Protein AF-A0A2N4S8B7-F1 (afdb_monomer_lite)

pLDDT: mean 83.28, std 16.75, range [30.03, 98.5]

Structure (mmCIF, N/CA/C/O backbone):
data_AF-A0A2N4S8B7-F1
#
_entry.id   AF-A0A2N4S8B7-F1
#
loop_
_atom_site.group_PDB
_atom_site.id
_atom_site.type_symbol
_atom_site.label_atom_id
_atom_site.label_alt_id
_atom_site.label_comp_id
_atom_site.label_asym_id
_atom_site.label_entity_id
_atom_site.label_seq_id
_atom_site.pdbx_PDB_ins_code
_atom_site.Cartn_x
_atom_site.Cartn_y
_atom_site.Cartn_z
_atom_site.occupancy
_atom_site.B_iso_or_equiv
_atom_site.auth_seq_id
_atom_site.auth_comp_id
_atom_site.auth_asym_id
_atom_site.auth_atom_id
_atom_site.pdbx_PDB_model_num
ATOM 1 N N . MET A 1 1 ? -37.265 -32.291 30.112 1.00 38.81 1 MET A N 1
ATOM 2 C CA . MET A 1 1 ? -36.818 -32.164 28.708 1.00 38.81 1 MET A CA 1
ATOM 3 C C . MET A 1 1 ? -36.773 -30.683 28.357 1.00 38.81 1 MET A C 1
ATOM 5 O O . MET A 1 1 ? -37.812 -30.103 28.082 1.00 38.81 1 MET A O 1
ATOM 9 N N . ALA A 1 2 ? -35.606 -30.046 28.469 1.00 36.34 2 ALA A N 1
ATOM 10 C CA . ALA A 1 2 ? -35.430 -28.653 28.064 1.00 36.34 2 ALA A CA 1
ATOM 11 C C . ALA A 1 2 ? -35.081 -28.620 26.568 1.00 36.34 2 ALA A C 1
ATOM 13 O O . ALA A 1 2 ? -34.102 -29.238 26.150 1.00 36.34 2 ALA A O 1
ATOM 14 N N . LYS A 1 3 ? -35.913 -27.951 25.760 1.00 41.56 3 LYS A N 1
ATOM 15 C CA . LYS A 1 3 ? -35.642 -27.693 24.340 1.00 41.56 3 LYS A CA 1
ATOM 16 C C . LYS A 1 3 ? -34.386 -26.822 24.241 1.00 41.56 3 LYS A C 1
ATOM 18 O O . LYS A 1 3 ? -34.403 -25.682 24.695 1.00 41.56 3 LYS A O 1
ATOM 23 N N . LYS A 1 4 ? -33.313 -27.356 23.646 1.00 37.28 4 LYS A N 1
ATOM 24 C CA . LYS A 1 4 ? -32.170 -26.565 23.171 1.00 37.28 4 LYS A CA 1
ATOM 25 C C . LYS A 1 4 ? -32.700 -25.537 22.167 1.00 37.28 4 LYS A C 1
ATOM 27 O O . LYS A 1 4 ? -33.143 -25.919 21.089 1.00 37.28 4 LYS A O 1
ATOM 32 N N . GLN A 1 5 ? -32.675 -24.258 22.530 1.00 38.72 5 GLN A N 1
ATOM 33 C CA . GLN A 1 5 ? -32.741 -23.172 21.558 1.00 38.72 5 GLN A CA 1
ATOM 34 C C . GLN A 1 5 ? -31.443 -23.219 20.751 1.00 38.72 5 GLN A C 1
ATOM 36 O O . GLN A 1 5 ? -30.365 -22.945 21.273 1.00 38.72 5 GLN A O 1
ATOM 41 N N . THR A 1 6 ? -31.536 -23.642 19.495 1.00 37.53 6 THR A N 1
ATOM 42 C CA . THR A 1 6 ? -30.484 -23.443 18.500 1.00 37.53 6 THR A CA 1
ATOM 43 C C . THR A 1 6 ? -30.341 -21.945 18.271 1.00 37.53 6 THR A C 1
ATOM 45 O O . THR A 1 6 ? -31.241 -21.324 17.707 1.00 37.53 6 THR A O 1
ATOM 48 N N . SER A 1 7 ? -29.239 -21.359 18.736 1.00 37.62 7 SER A N 1
ATOM 49 C CA . SER A 1 7 ? -28.834 -20.022 18.320 1.00 37.62 7 SER A CA 1
ATOM 50 C C . SER A 1 7 ? -28.579 -20.053 16.813 1.00 37.62 7 SER A C 1
ATOM 52 O O . SER A 1 7 ? -27.756 -20.826 16.322 1.00 37.62 7 SER A O 1
ATOM 54 N N . THR A 1 8 ? -29.317 -19.249 16.053 1.00 44.41 8 THR A N 1
ATOM 55 C CA . THR A 1 8 ? -29.002 -18.962 14.652 1.00 44.41 8 THR A CA 1
ATOM 56 C C . THR A 1 8 ? -27.647 -18.268 14.623 1.00 44.41 8 THR A C 1
ATOM 58 O O . THR A 1 8 ? -27.523 -17.102 14.986 1.00 44.41 8 THR A O 1
ATOM 61 N N . LYS A 1 9 ? -26.607 -19.026 14.273 1.00 49.38 9 LYS A N 1
ATOM 62 C CA . LYS A 1 9 ? -25.244 -18.529 14.094 1.00 49.38 9 LYS A CA 1
ATOM 63 C C . LYS A 1 9 ? -25.280 -17.491 12.964 1.00 49.38 9 LYS A C 1
ATOM 65 O O . LYS A 1 9 ? -25.658 -17.839 11.848 1.00 49.38 9 LYS A O 1
ATOM 70 N N . ILE A 1 10 ? -24.957 -16.234 13.264 1.00 68.75 10 ILE A N 1
ATOM 71 C CA . ILE A 1 10 ? -24.824 -15.182 12.247 1.00 68.75 10 ILE A CA 1
ATOM 72 C C . ILE A 1 10 ? -23.634 -15.578 11.363 1.00 68.75 10 ILE A C 1
ATOM 74 O O . ILE A 1 10 ? -22.554 -15.862 11.882 1.00 68.75 10 ILE A O 1
ATOM 78 N N . LEU A 1 11 ? -23.860 -15.706 10.055 1.00 77.38 11 LEU A N 1
ATOM 79 C CA . LEU A 1 11 ? -22.806 -16.025 9.090 1.00 77.38 11 LEU A CA 1
ATOM 80 C C . LEU A 1 11 ? -21.940 -14.779 8.864 1.00 77.38 11 LEU A C 1
ATOM 82 O O . LEU A 1 11 ? -22.475 -13.673 8.824 1.00 77.38 11 LEU A O 1
ATOM 86 N N . SER A 1 12 ? -20.626 -14.960 8.697 1.00 85.12 12 SER A N 1
ATOM 87 C CA . SER A 1 12 ? -19.776 -13.892 8.152 1.00 85.12 12 SER A CA 1
ATOM 88 C C . SER A 1 12 ? -20.204 -13.570 6.711 1.00 85.12 12 SER A C 1
ATOM 90 O O . SER A 1 12 ? -20.811 -14.440 6.075 1.00 85.12 12 SER A O 1
ATOM 92 N N . PRO A 1 13 ? -19.897 -12.376 6.178 1.00 88.62 13 PRO A N 1
ATOM 93 C CA . PRO A 1 13 ? -20.218 -12.007 4.797 1.00 88.62 13 PRO A CA 1
ATOM 94 C C . PRO A 1 13 ? -19.811 -13.062 3.758 1.00 88.62 13 PRO A C 1
ATOM 96 O O . PRO A 1 13 ? -20.627 -13.485 2.944 1.00 88.62 13 PRO A O 1
ATOM 99 N N . GLU A 1 14 ? -18.592 -13.588 3.853 1.00 91.44 14 GLU A N 1
ATOM 100 C CA . GLU A 1 14 ? -18.040 -14.587 2.930 1.00 91.44 14 GLU A CA 1
ATOM 101 C C . GLU A 1 14 ? -18.806 -15.908 3.039 1.00 91.44 14 GLU A C 1
ATOM 103 O O . GLU A 1 14 ? -19.186 -16.517 2.043 1.00 91.44 14 GLU A O 1
ATOM 108 N N . ASN A 1 15 ? -19.083 -16.357 4.269 1.00 88.50 15 ASN A N 1
ATOM 109 C CA . ASN A 1 15 ? -19.853 -17.579 4.496 1.00 88.50 15 ASN A CA 1
ATOM 110 C C . ASN A 1 15 ? -21.319 -17.423 4.097 1.00 88.50 15 ASN A C 1
ATOM 112 O O . ASN A 1 15 ? -21.952 -18.407 3.714 1.00 88.50 15 ASN A O 1
ATOM 116 N N . TYR A 1 16 ? -21.860 -16.209 4.189 1.00 92.31 16 TYR A N 1
ATOM 117 C CA . TYR A 1 16 ? -23.175 -15.903 3.660 1.00 92.31 16 TYR A CA 1
ATOM 118 C C . TYR A 1 16 ? -23.161 -16.036 2.142 1.00 92.31 16 TYR A C 1
ATOM 120 O O . TYR A 1 16 ? -24.005 -16.751 1.614 1.00 92.31 16 TYR A O 1
ATOM 128 N N . ILE A 1 17 ? -22.201 -15.422 1.445 1.00 93.88 17 ILE A N 1
ATOM 129 C CA . ILE A 1 17 ? -22.108 -15.519 -0.017 1.00 93.88 17 ILE A CA 1
ATOM 130 C C . ILE A 1 17 ? -22.005 -16.988 -0.443 1.00 93.88 17 ILE A C 1
ATOM 132 O O . ILE A 1 17 ? -22.875 -17.459 -1.173 1.00 93.88 17 ILE A O 1
ATOM 136 N N . ARG A 1 18 ? -21.071 -17.750 0.145 1.00 94.69 18 ARG A N 1
ATOM 137 C CA . ARG A 1 18 ? -20.885 -19.190 -0.122 1.00 94.69 18 ARG A CA 1
ATOM 138 C C . ARG A 1 18 ? -22.153 -20.031 0.008 1.00 94.69 18 ARG A C 1
ATOM 140 O O . ARG A 1 18 ? -22.343 -20.990 -0.728 1.00 94.69 18 ARG A O 1
ATOM 147 N N . GLN A 1 19 ? -22.990 -19.732 1.000 1.00 90.81 19 GLN A N 1
ATOM 148 C CA . GLN A 1 19 ? -24.105 -20.609 1.378 1.00 90.81 19 GLN A CA 1
ATOM 149 C C . GLN A 1 19 ? -25.473 -20.092 0.935 1.00 90.81 19 GLN A C 1
ATOM 151 O O . GLN A 1 19 ? -26.441 -20.856 0.927 1.00 90.81 19 GLN A O 1
ATOM 156 N N . ARG A 1 20 ? -25.604 -18.785 0.692 1.00 92.25 20 ARG A N 1
ATOM 157 C CA . ARG A 1 20 ? -26.903 -18.107 0.635 1.00 92.25 20 ARG A CA 1
ATOM 158 C C . ARG A 1 20 ? -27.074 -17.160 -0.545 1.00 92.25 20 ARG A C 1
ATOM 160 O O . ARG A 1 20 ? -28.235 -16.939 -0.873 1.00 92.25 20 ARG A O 1
ATOM 167 N N . ALA A 1 21 ? -26.014 -16.650 -1.183 1.00 92.38 21 ALA A N 1
ATOM 168 C CA . ALA A 1 21 ? -26.150 -15.610 -2.214 1.00 92.38 21 ALA A CA 1
ATOM 169 C C . ALA A 1 21 ? -27.090 -16.012 -3.362 1.00 92.38 21 ALA A C 1
ATOM 171 O O . ALA A 1 21 ? -28.003 -15.252 -3.660 1.00 92.38 21 ALA A O 1
ATOM 172 N N . ARG A 1 22 ? -26.977 -17.232 -3.908 1.00 94.31 22 ARG A N 1
ATOM 173 C CA . ARG A 1 22 ? -27.876 -17.750 -4.970 1.00 94.31 22 ARG A CA 1
ATOM 174 C C . ARG A 1 22 ? -29.367 -17.728 -4.614 1.00 94.31 22 ARG A C 1
ATOM 176 O O . ARG A 1 22 ? -30.220 -17.648 -5.488 1.00 94.31 22 ARG A O 1
ATOM 183 N N . ASN A 1 23 ? -29.705 -17.772 -3.323 1.00 93.19 23 ASN A N 1
ATOM 184 C CA . ASN A 1 23 ? -31.102 -17.740 -2.878 1.00 93.19 23 ASN A CA 1
ATOM 185 C C . ASN A 1 23 ? -31.686 -16.322 -2.819 1.00 93.19 23 ASN A C 1
ATOM 187 O O . ASN A 1 23 ? -32.886 -16.173 -2.588 1.00 93.19 23 ASN A O 1
ATOM 191 N N . LEU A 1 24 ? -30.851 -15.289 -2.945 1.00 94.69 24 LEU A N 1
ATOM 192 C CA . LEU A 1 24 ? -31.316 -13.911 -2.990 1.00 94.69 24 LEU A CA 1
ATOM 193 C C . LEU A 1 24 ? -31.859 -13.589 -4.391 1.00 94.69 24 LEU A C 1
ATOM 195 O O . LEU A 1 24 ? -31.251 -14.003 -5.382 1.00 94.69 24 LEU A O 1
ATOM 199 N N . PRO A 1 25 ? -32.969 -12.840 -4.501 1.00 96.75 25 PRO A N 1
ATOM 200 C CA . PRO A 1 25 ? -33.416 -12.285 -5.773 1.00 96.75 25 PRO A CA 1
ATOM 201 C C . PRO A 1 25 ? -32.307 -11.480 -6.457 1.00 96.75 25 PRO A C 1
ATOM 203 O O . PRO A 1 25 ? -31.624 -10.689 -5.805 1.00 96.75 25 PRO A O 1
ATOM 206 N N . LEU A 1 26 ? -32.141 -11.670 -7.767 1.00 97.62 26 LEU A N 1
ATOM 207 C CA . LEU A 1 26 ? -31.302 -10.793 -8.584 1.00 97.62 26 LEU A CA 1
ATOM 208 C C . LEU A 1 26 ? -31.854 -9.368 -8.539 1.00 97.62 26 LEU A C 1
ATOM 210 O O . LEU A 1 26 ? -33.063 -9.170 -8.658 1.00 97.62 26 LEU A O 1
ATOM 214 N N . TYR A 1 27 ? -30.957 -8.404 -8.341 1.00 97.69 27 TYR A N 1
ATOM 215 C CA . TYR A 1 27 ? -31.283 -6.984 -8.318 1.00 97.69 27 TYR A CA 1
ATOM 216 C C . TYR A 1 27 ? -30.972 -6.356 -9.679 1.00 97.69 27 TYR A C 1
ATOM 218 O O . TYR A 1 27 ? -31.892 -6.027 -10.421 1.00 97.69 27 TYR A O 1
ATOM 226 N N . GLN A 1 28 ? -29.690 -6.270 -10.044 1.00 96.31 28 GLN A N 1
ATOM 227 C CA . GLN A 1 28 ? -29.261 -5.856 -11.381 1.00 96.31 28 GLN A CA 1
ATOM 228 C C . GLN A 1 28 ? -27.890 -6.430 -11.749 1.00 96.31 28 GLN A C 1
ATOM 230 O O . GLN A 1 28 ? -27.089 -6.771 -10.869 1.00 96.31 28 GLN A O 1
ATOM 235 N N . CYS A 1 29 ? -27.629 -6.514 -13.052 1.00 98.44 29 CYS A N 1
ATOM 236 C CA . CYS A 1 29 ? -26.319 -6.842 -13.599 1.00 98.44 29 CYS A CA 1
ATOM 237 C C . CYS A 1 29 ? -25.840 -5.689 -14.477 1.00 98.44 29 CYS A C 1
ATOM 239 O O . CYS A 1 29 ? -26.628 -5.168 -15.266 1.00 98.44 29 CYS A O 1
ATOM 241 N N . LEU A 1 30 ? -24.576 -5.300 -14.335 1.00 97.69 30 LEU A N 1
ATOM 242 C CA . LEU A 1 30 ? -23.942 -4.294 -15.184 1.00 97.69 30 LEU A CA 1
ATOM 243 C C . LEU A 1 30 ? -22.699 -4.872 -15.839 1.00 97.69 30 LEU A C 1
ATOM 245 O O . LEU A 1 30 ? -22.043 -5.740 -15.260 1.00 97.69 30 LEU A O 1
ATOM 249 N N . ILE A 1 31 ? -22.384 -4.356 -17.017 1.00 96.94 31 ILE A N 1
ATOM 250 C CA . ILE A 1 31 ? -21.141 -4.616 -17.734 1.00 96.94 31 ILE A CA 1
ATOM 251 C C . ILE A 1 31 ? -20.660 -3.320 -18.387 1.00 96.94 31 ILE A C 1
ATOM 253 O O . ILE A 1 31 ? -21.499 -2.529 -18.818 1.00 96.94 31 ILE A O 1
ATOM 257 N N . ASN A 1 32 ? -19.350 -3.078 -18.431 1.00 93.62 32 ASN A N 1
ATOM 258 C CA . ASN A 1 32 ? -18.804 -1.920 -19.142 1.00 93.62 32 ASN A CA 1
ATOM 259 C C . ASN A 1 32 ? -19.099 -1.997 -20.642 1.00 93.62 32 ASN A C 1
ATOM 261 O O . ASN A 1 32 ? -19.164 -3.084 -21.217 1.00 93.62 32 ASN A O 1
ATOM 265 N N . ASP A 1 33 ? -19.235 -0.846 -21.283 1.00 87.50 33 ASP A N 1
ATOM 266 C CA . ASP A 1 33 ? -19.365 -0.772 -22.732 1.00 87.50 33 ASP A CA 1
ATOM 267 C C . ASP A 1 33 ? -18.043 -1.184 -23.418 1.00 87.50 33 ASP A C 1
ATOM 269 O O . ASP A 1 33 ? -16.962 -1.119 -22.828 1.00 87.50 33 ASP A O 1
ATOM 273 N N . GLY A 1 34 ? -18.125 -1.679 -24.658 1.00 84.50 34 GLY A N 1
ATOM 274 C CA . GLY A 1 34 ? -16.953 -2.097 -25.445 1.00 84.50 34 GLY A CA 1
ATOM 275 C C . GLY A 1 34 ? -16.262 -3.389 -24.980 1.00 84.50 34 GLY A C 1
ATOM 276 O O . GLY A 1 34 ? -15.218 -3.749 -25.528 1.00 84.50 34 GLY A O 1
ATOM 277 N N . TRP A 1 35 ? -16.822 -4.113 -24.003 1.00 90.31 35 TRP A N 1
ATOM 278 C CA . TRP A 1 35 ? -16.234 -5.344 -23.452 1.00 90.31 35 TRP A CA 1
ATOM 279 C C . TRP A 1 35 ? -15.949 -6.425 -24.507 1.00 90.31 35 TRP A C 1
ATOM 281 O O . TRP A 1 35 ? -14.971 -7.164 -24.405 1.00 90.31 35 TRP A O 1
ATOM 291 N N . ASN A 1 36 ? -16.800 -6.520 -25.529 1.00 84.31 36 ASN A N 1
ATOM 292 C CA . ASN A 1 36 ? -16.706 -7.513 -26.597 1.00 84.31 36 ASN A CA 1
ATOM 293 C C . ASN A 1 36 ? -15.640 -7.166 -27.645 1.00 84.31 36 ASN A C 1
ATOM 295 O O . ASN A 1 36 ? -15.185 -8.062 -28.351 1.00 84.31 36 ASN A O 1
ATOM 299 N N . ASP A 1 37 ? -15.267 -5.889 -27.760 1.00 76.94 37 ASP A N 1
ATOM 300 C CA . ASP A 1 37 ? -14.278 -5.420 -28.733 1.00 76.94 37 ASP A CA 1
ATOM 301 C C . ASP A 1 37 ? -12.859 -5.518 -28.151 1.00 76.94 37 ASP A C 1
ATOM 303 O O . ASP A 1 37 ? -11.948 -6.014 -28.815 1.00 76.94 37 ASP A O 1
ATOM 307 N N . HIS A 1 38 ? -12.693 -5.134 -26.881 1.00 77.88 38 HIS A N 1
ATOM 308 C CA . HIS A 1 38 ? -11.397 -5.111 -26.188 1.00 77.88 38 HIS A CA 1
ATOM 309 C C . HIS A 1 38 ? -11.081 -6.412 -25.430 1.00 77.88 38 HIS A C 1
ATOM 311 O O . HIS A 1 38 ? -9.946 -6.624 -25.012 1.00 77.88 38 HIS A O 1
ATOM 317 N N . GLY A 1 39 ? -12.073 -7.287 -25.232 1.00 84.19 39 GLY A N 1
ATOM 318 C CA . GLY A 1 39 ? -11.911 -8.559 -24.520 1.00 84.19 39 GLY A CA 1
ATOM 319 C C . GLY A 1 39 ? -11.807 -8.433 -22.998 1.00 84.19 39 GLY A C 1
ATOM 320 O O . GLY A 1 39 ? -11.542 -9.431 -22.330 1.00 84.19 39 GLY A O 1
ATOM 321 N N . ILE A 1 40 ? -12.039 -7.239 -22.443 1.00 89.75 40 ILE A N 1
ATOM 322 C CA . ILE A 1 40 ? -12.053 -6.973 -21.002 1.00 89.75 40 ILE A CA 1
ATOM 323 C C . ILE A 1 40 ? -13.465 -6.589 -20.561 1.00 89.75 40 ILE A C 1
ATOM 325 O O . ILE A 1 40 ? -14.014 -5.572 -20.991 1.00 89.75 40 ILE A O 1
ATOM 329 N N . ALA A 1 41 ? -14.040 -7.396 -19.671 1.00 93.81 41 ALA A N 1
ATOM 330 C CA . ALA A 1 41 ? -15.361 -7.182 -19.101 1.00 93.81 41 ALA A CA 1
ATOM 331 C C . ALA A 1 41 ? -15.279 -6.934 -17.587 1.00 93.81 41 ALA A C 1
ATOM 333 O O . ALA A 1 41 ? -14.981 -7.833 -16.801 1.00 93.81 41 ALA A O 1
ATOM 334 N N . ASN A 1 42 ? -15.610 -5.714 -17.176 1.00 95.06 42 ASN A N 1
ATOM 335 C CA . ASN A 1 42 ? -15.925 -5.340 -15.807 1.00 95.06 42 ASN A CA 1
ATOM 336 C C . ASN A 1 42 ? -17.406 -5.606 -15.563 1.00 95.06 42 ASN A C 1
ATOM 338 O O . ASN A 1 42 ? -18.270 -4.945 -16.135 1.00 95.06 42 ASN A O 1
ATOM 342 N N . ILE A 1 43 ? -17.705 -6.594 -14.725 1.00 98.06 43 ILE A N 1
ATOM 343 C CA . ILE A 1 43 ? -19.059 -7.086 -14.486 1.00 98.06 43 ILE A CA 1
ATOM 344 C C . ILE A 1 43 ? -19.438 -6.887 -13.028 1.00 98.06 43 ILE A C 1
ATOM 346 O O . ILE A 1 43 ? -18.698 -7.254 -12.117 1.00 98.06 43 ILE A O 1
ATOM 350 N N . ILE A 1 44 ? -20.654 -6.395 -12.802 1.00 98.00 44 ILE A N 1
ATOM 351 C CA . ILE A 1 44 ? -21.251 -6.288 -11.474 1.00 98.00 44 ILE A CA 1
ATOM 352 C C . ILE A 1 44 ? -22.492 -7.167 -11.436 1.00 98.00 44 ILE A C 1
ATOM 354 O O . ILE A 1 44 ? -23.432 -6.942 -12.192 1.00 98.00 44 ILE A O 1
ATOM 358 N N . VAL A 1 45 ? -22.534 -8.132 -10.518 1.00 98.50 45 VAL A N 1
ATOM 359 C CA . VAL A 1 45 ? -23.731 -8.938 -10.238 1.00 98.50 45 VAL A CA 1
ATOM 360 C C . VAL A 1 45 ? -24.222 -8.614 -8.841 1.00 98.50 45 VAL A C 1
ATOM 362 O O . VAL A 1 45 ? -23.501 -8.792 -7.859 1.00 98.50 45 VAL A O 1
ATOM 365 N N . SER A 1 46 ? -25.467 -8.160 -8.735 1.00 98.06 46 SER A N 1
ATOM 366 C CA . SER A 1 46 ? -26.050 -7.755 -7.459 1.00 98.06 46 SER A CA 1
ATOM 367 C C . SER A 1 46 ? -27.344 -8.492 -7.142 1.00 98.06 46 SER A C 1
ATOM 369 O O . SER A 1 46 ? -28.132 -8.843 -8.024 1.00 98.06 46 SER A O 1
ATOM 371 N N . ARG A 1 47 ? -27.561 -8.742 -5.850 1.00 98.19 47 ARG A N 1
ATOM 372 C CA . ARG A 1 47 ? -28.745 -9.419 -5.322 1.00 98.19 47 ARG A CA 1
ATOM 373 C C . ARG A 1 47 ? -29.294 -8.689 -4.102 1.00 98.19 47 ARG A C 1
ATOM 375 O O . ARG A 1 47 ? -28.537 -8.174 -3.276 1.00 98.19 47 ARG A O 1
ATOM 382 N N . GLU A 1 48 ? -30.616 -8.668 -3.991 1.00 97.69 48 GLU A N 1
ATOM 383 C CA . GLU A 1 48 ? -31.343 -7.942 -2.952 1.00 97.69 48 GLU A CA 1
ATOM 384 C C . GLU A 1 48 ? -31.675 -8.853 -1.763 1.00 97.69 48 GLU A C 1
ATOM 386 O O . GLU A 1 48 ? -32.161 -9.975 -1.905 1.00 97.69 48 GLU A O 1
ATOM 391 N N . HIS A 1 49 ? -31.417 -8.367 -0.553 1.00 93.81 49 HIS A N 1
ATOM 392 C CA . HIS A 1 49 ? -31.780 -9.027 0.696 1.00 93.81 49 HIS A CA 1
ATOM 393 C C . HIS A 1 49 ? -33.221 -8.706 1.089 1.00 93.81 49 HIS A C 1
ATOM 395 O O . HIS A 1 49 ? -33.783 -7.679 0.732 1.00 93.81 49 HIS A O 1
ATOM 401 N N . ILE A 1 50 ? -33.808 -9.531 1.960 1.00 90.19 50 ILE A N 1
ATOM 402 C CA . ILE A 1 50 ? -35.168 -9.311 2.492 1.00 90.19 50 ILE A CA 1
ATOM 403 C C . ILE A 1 50 ? -35.360 -7.973 3.234 1.00 90.19 50 ILE A C 1
ATOM 405 O O . ILE A 1 50 ? -36.493 -7.569 3.481 1.00 90.19 50 ILE A O 1
ATOM 409 N N . ASN A 1 51 ? -34.272 -7.321 3.653 1.00 88.00 51 ASN A N 1
ATOM 410 C CA . ASN A 1 51 ? -34.278 -6.011 4.311 1.00 88.00 51 ASN A CA 1
ATOM 411 C C . ASN A 1 51 ? -34.183 -4.837 3.313 1.00 88.00 51 ASN A C 1
ATOM 413 O O . ASN A 1 51 ? -34.175 -3.694 3.762 1.00 88.00 51 ASN A O 1
ATOM 417 N N . GLY A 1 52 ? -34.109 -5.106 2.004 1.00 93.06 52 GLY A N 1
ATOM 418 C CA . GLY A 1 52 ? -33.936 -4.107 0.944 1.00 93.06 52 GLY A CA 1
ATOM 419 C C . GLY A 1 52 ? -32.489 -3.652 0.718 1.00 93.06 52 GLY A C 1
ATOM 420 O O . GLY A 1 52 ? -32.252 -2.741 -0.072 1.00 93.06 52 GLY A O 1
ATOM 421 N N . ASN A 1 53 ? -31.517 -4.245 1.418 1.00 95.69 53 ASN A N 1
ATOM 422 C CA . ASN A 1 53 ? -30.095 -3.994 1.185 1.00 95.69 53 ASN A CA 1
ATOM 423 C C . ASN A 1 53 ? -29.574 -4.854 0.029 1.00 95.69 53 ASN A C 1
ATOM 425 O O . ASN A 1 53 ? -30.156 -5.883 -0.309 1.00 95.69 53 ASN A O 1
ATOM 429 N N . ILE A 1 54 ? -28.430 -4.471 -0.527 1.00 97.31 54 ILE A N 1
ATOM 430 C CA . ILE A 1 54 ? -27.817 -5.116 -1.684 1.00 97.31 54 ILE A CA 1
ATOM 431 C C . ILE A 1 54 ? -26.511 -5.804 -1.277 1.00 97.31 54 ILE A C 1
ATOM 433 O O . ILE A 1 54 ? -25.714 -5.264 -0.513 1.00 97.31 54 ILE A O 1
ATOM 437 N N . THR A 1 55 ? -26.272 -7.007 -1.796 1.00 96.19 55 THR A N 1
ATOM 438 C CA . THR A 1 55 ? -24.911 -7.547 -1.923 1.00 96.19 55 THR A CA 1
ATOM 439 C C . THR A 1 55 ? -24.543 -7.554 -3.395 1.00 96.19 55 THR A C 1
ATOM 441 O O . THR A 1 55 ? -25.314 -8.055 -4.210 1.00 96.19 55 THR A O 1
ATOM 444 N N . ALA A 1 56 ? -23.364 -7.035 -3.723 1.00 96.56 56 ALA A N 1
ATOM 445 C CA . ALA A 1 56 ? -22.836 -6.991 -5.080 1.00 96.56 56 ALA A CA 1
ATOM 446 C C . ALA A 1 56 ? -21.459 -7.655 -5.142 1.00 96.56 56 ALA A C 1
ATOM 448 O O . ALA A 1 56 ? -20.644 -7.456 -4.240 1.00 96.56 56 ALA A O 1
ATOM 449 N N . CYS A 1 57 ? -21.219 -8.435 -6.190 1.00 97.50 57 CYS A N 1
ATOM 450 C CA . CYS A 1 57 ? -19.908 -8.956 -6.557 1.00 97.50 57 CYS A CA 1
ATOM 451 C C . CYS A 1 57 ? -19.447 -8.294 -7.853 1.00 97.50 57 CYS A C 1
ATOM 453 O O . CYS A 1 57 ? -20.255 -8.070 -8.754 1.00 97.50 57 CYS A O 1
ATOM 455 N N . PHE A 1 58 ? -18.154 -8.008 -7.907 1.00 97.31 58 PHE A N 1
ATOM 456 C CA . PHE A 1 58 ? -17.465 -7.348 -9.005 1.00 97.31 58 PHE A CA 1
ATOM 457 C C . PHE A 1 58 ? -16.492 -8.345 -9.615 1.00 97.31 58 PHE A C 1
ATOM 459 O O . PHE A 1 58 ? -15.852 -9.092 -8.871 1.00 97.31 58 PHE A O 1
ATOM 466 N N . TYR A 1 59 ? -16.392 -8.375 -10.935 1.00 97.31 59 TYR A N 1
ATOM 467 C CA . TYR A 1 59 ? -15.530 -9.295 -11.665 1.00 97.31 59 TYR A CA 1
ATOM 468 C C . TYR A 1 59 ? -14.815 -8.531 -12.769 1.00 97.31 59 TYR A C 1
ATOM 470 O O . TYR A 1 59 ? -15.477 -7.913 -13.599 1.00 97.31 59 TYR A O 1
ATOM 478 N N . LEU A 1 60 ? -13.490 -8.616 -12.791 1.00 95.81 60 LEU A N 1
ATOM 479 C CA . LEU A 1 60 ? -12.680 -8.231 -13.937 1.00 95.81 60 LEU A CA 1
ATOM 480 C C . LEU A 1 60 ? -12.375 -9.497 -14.737 1.00 95.81 60 LEU A C 1
ATOM 482 O O . LEU A 1 60 ? -11.677 -10.392 -14.253 1.00 95.81 60 LEU A O 1
ATOM 486 N N . VAL A 1 61 ? -12.933 -9.588 -15.938 1.00 96.75 61 VAL A N 1
ATOM 487 C CA . VAL A 1 61 ? -12.885 -10.779 -16.788 1.00 96.75 61 VAL A CA 1
ATOM 488 C C . VAL A 1 61 ? -12.097 -10.476 -18.055 1.00 96.75 61 VAL A C 1
ATOM 490 O O . VAL A 1 61 ? -12.426 -9.550 -18.786 1.00 96.75 61 VAL A O 1
ATOM 493 N N . ASP A 1 62 ? -11.083 -11.287 -18.320 1.00 96.19 62 ASP A N 1
ATOM 494 C CA . ASP A 1 62 ? -10.295 -11.302 -19.546 1.00 96.19 62 ASP A CA 1
ATOM 495 C C . ASP A 1 62 ? -10.748 -12.476 -20.422 1.00 96.19 62 ASP A C 1
ATOM 497 O O . ASP A 1 62 ? -10.467 -13.643 -20.137 1.00 96.19 62 ASP A O 1
ATOM 501 N N . LEU A 1 63 ? -11.472 -12.143 -21.490 1.00 95.31 63 LEU A N 1
ATOM 502 C CA . LEU A 1 63 ? -12.004 -13.083 -22.477 1.00 95.31 63 LEU A CA 1
ATOM 503 C C . LEU A 1 63 ? -10.933 -13.609 -23.431 1.00 95.31 63 LEU A C 1
ATOM 505 O O . LEU A 1 63 ? -11.153 -14.600 -24.128 1.00 95.31 63 LEU A O 1
ATOM 509 N N . PHE A 1 64 ? -9.784 -12.945 -23.511 1.00 94.19 64 PHE A N 1
ATOM 510 C CA . PHE A 1 64 ? -8.752 -13.255 -24.487 1.00 94.19 64 PHE A CA 1
ATOM 511 C C . PHE A 1 64 ? -7.628 -14.117 -23.928 1.00 94.19 64 PHE A C 1
ATOM 513 O O . PHE A 1 64 ? -6.912 -14.737 -24.721 1.00 94.19 64 PHE A O 1
ATOM 520 N N . CYS A 1 65 ? -7.459 -14.189 -22.606 1.00 94.25 65 CYS A N 1
ATOM 521 C CA . CYS A 1 65 ? -6.396 -14.983 -21.999 1.00 94.25 65 CYS A CA 1
ATOM 522 C C . CYS A 1 65 ? -6.722 -15.491 -20.586 1.00 94.25 65 CYS A C 1
ATOM 524 O O . CYS A 1 65 ? -6.855 -16.695 -20.379 1.00 94.25 65 CYS A O 1
ATOM 526 N N . LEU A 1 66 ? -6.790 -14.598 -19.597 1.00 94.56 66 LEU A N 1
ATOM 527 C CA . LEU A 1 66 ? -6.611 -14.979 -18.191 1.00 94.56 66 LEU A CA 1
ATOM 528 C C . LEU A 1 66 ? -7.888 -15.429 -17.466 1.00 94.56 66 LEU A C 1
ATOM 530 O O . LEU A 1 66 ? -7.795 -15.928 -16.343 1.00 94.56 66 LEU A O 1
ATOM 534 N N . GLY A 1 67 ? -9.071 -15.263 -18.062 1.00 97.38 67 GLY A N 1
ATOM 535 C CA . GLY A 1 67 ? -10.336 -15.538 -17.385 1.00 97.38 67 GLY A CA 1
ATOM 536 C C . GLY A 1 67 ? -10.629 -14.481 -16.318 1.00 97.38 67 GLY A C 1
ATOM 537 O O . GLY A 1 67 ? -10.399 -13.294 -16.527 1.00 97.38 67 GLY A O 1
ATOM 538 N N . VAL A 1 68 ? -11.141 -14.873 -15.149 1.00 97.25 68 VAL A N 1
ATOM 539 C CA . VAL A 1 68 ? -11.406 -13.914 -14.057 1.00 97.25 68 VAL A CA 1
ATOM 540 C C . VAL A 1 68 ? -10.085 -13.463 -13.416 1.00 97.25 68 VAL A C 1
ATOM 542 O O . VAL A 1 68 ? -9.529 -14.183 -12.580 1.00 97.25 68 VAL A O 1
ATOM 545 N N . LYS A 1 69 ? -9.607 -12.267 -13.791 1.00 89.44 69 LYS A N 1
ATOM 546 C CA . LYS A 1 69 ? -8.355 -11.652 -13.308 1.00 89.44 69 LYS A CA 1
ATOM 547 C C . LYS A 1 69 ? -8.460 -11.180 -11.863 1.00 89.44 69 LYS A C 1
ATOM 549 O O . LYS A 1 69 ? -7.510 -11.359 -11.104 1.00 89.44 69 LYS A O 1
ATOM 554 N N . ASP A 1 70 ? -9.599 -10.596 -11.497 1.00 91.50 70 ASP A N 1
ATOM 555 C CA . ASP A 1 70 ? -9.838 -10.077 -10.152 1.00 91.50 70 ASP A CA 1
ATOM 556 C C . ASP A 1 70 ? -11.330 -10.074 -9.788 1.00 91.50 70 ASP A C 1
ATOM 558 O O . ASP A 1 70 ? -12.212 -10.127 -10.652 1.00 91.50 70 ASP A O 1
ATOM 562 N N . THR A 1 71 ? -11.623 -10.066 -8.488 1.00 95.00 71 THR A N 1
ATOM 563 C CA . THR A 1 71 ? -12.983 -10.020 -7.967 1.00 95.00 71 THR A CA 1
ATOM 564 C C . THR A 1 71 ? -13.042 -9.607 -6.500 1.00 95.00 71 THR A C 1
ATOM 566 O O . THR A 1 71 ? -12.260 -10.057 -5.665 1.00 95.00 71 THR A O 1
ATOM 569 N N . PHE A 1 72 ? -14.065 -8.829 -6.155 1.00 93.94 72 PHE A N 1
ATOM 570 C CA . PHE A 1 72 ? -14.372 -8.459 -4.775 1.00 93.94 72 PHE A CA 1
ATOM 571 C C . PHE A 1 72 ? -15.885 -8.346 -4.564 1.00 93.94 72 PHE A C 1
ATOM 573 O O . PHE A 1 72 ? -16.690 -8.550 -5.477 1.00 93.94 72 PHE A O 1
ATOM 580 N N . PHE A 1 73 ? -16.311 -8.052 -3.333 1.00 95.25 73 PHE A N 1
ATOM 581 C CA . PHE A 1 73 ? -17.727 -7.882 -3.018 1.00 95.25 73 PHE A CA 1
ATOM 582 C C . PHE A 1 73 ? -17.996 -6.740 -2.033 1.00 95.25 73 PHE A C 1
ATOM 584 O O . PHE A 1 73 ? -17.145 -6.333 -1.240 1.00 95.25 73 PHE A O 1
ATOM 591 N N . ARG A 1 74 ? -19.238 -6.252 -2.054 1.00 94.19 74 ARG A N 1
ATOM 592 C CA . ARG A 1 74 ? -19.837 -5.417 -1.008 1.00 94.19 74 ARG A CA 1
ATOM 593 C C . ARG A 1 74 ? -21.041 -6.148 -0.444 1.00 94.19 74 ARG A C 1
ATOM 595 O O . ARG A 1 74 ? -21.874 -6.652 -1.196 1.00 94.19 74 ARG A O 1
ATOM 602 N N . PHE A 1 75 ? -21.116 -6.261 0.879 1.00 94.06 75 PHE A N 1
ATOM 603 C CA . PHE A 1 75 ? -22.092 -7.122 1.538 1.00 94.06 75 PHE A CA 1
ATOM 604 C C . PHE A 1 75 ? -23.152 -6.334 2.297 1.00 94.06 75 PHE A C 1
ATOM 606 O O . PHE A 1 75 ? -22.831 -5.619 3.242 1.00 94.06 75 PHE A O 1
ATOM 613 N N . ASN A 1 76 ? -24.421 -6.573 1.953 1.00 90.69 76 ASN A N 1
ATOM 614 C CA . ASN A 1 76 ? -25.584 -6.064 2.679 1.00 90.69 76 ASN A CA 1
ATOM 615 C C . ASN A 1 76 ? -25.538 -4.534 2.887 1.00 90.69 76 ASN A C 1
ATOM 617 O O . ASN A 1 76 ? -25.929 -4.032 3.945 1.00 90.69 76 ASN A O 1
ATOM 621 N N . ILE A 1 77 ? -25.070 -3.812 1.868 1.00 94.19 77 ILE A N 1
ATOM 622 C CA . ILE A 1 77 ? -25.001 -2.351 1.835 1.00 94.19 77 ILE A CA 1
ATOM 623 C C . ILE A 1 77 ? -26.378 -1.754 1.561 1.00 94.19 77 ILE A C 1
ATOM 625 O O . ILE A 1 77 ? -27.246 -2.396 0.965 1.00 94.19 77 ILE A O 1
ATOM 629 N N . SER A 1 78 ? -26.615 -0.533 2.030 1.00 93.12 78 SER A N 1
ATOM 630 C CA . SER A 1 78 ? -27.898 0.127 1.766 1.00 93.12 78 SER A CA 1
ATOM 631 C C . SER A 1 78 ? -28.061 0.415 0.271 1.00 93.12 78 SER A C 1
ATOM 633 O O . SER A 1 78 ? -27.075 0.617 -0.432 1.00 93.12 78 SER A O 1
ATOM 635 N N . LYS A 1 79 ? -29.302 0.494 -0.219 1.00 95.00 79 LYS A N 1
ATOM 636 C CA . LYS A 1 79 ? -29.554 0.868 -1.618 1.00 95.00 79 LYS A CA 1
ATOM 637 C C . LYS A 1 79 ? -28.947 2.230 -1.989 1.00 95.00 79 LYS A C 1
ATOM 639 O O . LYS A 1 79 ? -28.389 2.356 -3.062 1.00 95.00 79 LYS A O 1
ATOM 644 N N . TRP A 1 80 ? -28.969 3.206 -1.079 1.00 92.19 80 TRP A N 1
ATOM 645 C CA . TRP A 1 80 ? -28.335 4.514 -1.296 1.00 92.19 80 TRP A CA 1
ATOM 646 C C . TRP A 1 80 ? -26.813 4.415 -1.485 1.00 92.19 80 TRP A C 1
ATOM 648 O O . TRP A 1 80 ? -26.258 5.049 -2.373 1.00 92.19 80 TRP A O 1
ATOM 658 N N . GLU A 1 81 ? -26.149 3.598 -0.666 1.00 89.50 81 GLU A N 1
ATOM 659 C CA . GLU A 1 81 ? -24.708 3.343 -0.784 1.00 89.50 81 GLU A CA 1
ATOM 660 C C . GLU A 1 81 ? -24.378 2.596 -2.081 1.00 89.50 81 GLU A C 1
ATOM 662 O O . GLU A 1 81 ? -23.394 2.914 -2.740 1.00 89.50 81 GLU A O 1
ATOM 667 N N . TYR A 1 82 ? -25.223 1.638 -2.467 1.00 92.88 82 TYR A N 1
ATOM 668 C CA . TYR A 1 82 ? -25.096 0.935 -3.738 1.00 92.88 82 TYR A CA 1
ATOM 669 C C . TYR A 1 82 ? -25.260 1.886 -4.930 1.00 92.88 82 TYR A C 1
ATOM 671 O O . TYR A 1 82 ? -24.393 1.910 -5.794 1.00 92.88 82 TYR A O 1
ATOM 679 N N . ASP A 1 83 ? -26.322 2.694 -4.953 1.00 92.19 83 ASP A N 1
ATOM 680 C CA . ASP A 1 83 ? -26.611 3.619 -6.051 1.00 92.19 83 ASP A CA 1
ATOM 681 C C . ASP A 1 83 ? -25.479 4.652 -6.210 1.00 92.19 83 ASP A C 1
ATOM 683 O O . ASP A 1 83 ? -24.990 4.844 -7.318 1.00 92.19 83 ASP A O 1
ATOM 687 N N . GLY A 1 84 ? -24.986 5.236 -5.108 1.00 90.25 84 GLY A N 1
ATOM 688 C CA . GLY A 1 84 ? -23.864 6.184 -5.152 1.00 90.25 84 GLY A CA 1
ATOM 689 C C . GLY A 1 84 ? -22.518 5.547 -5.523 1.00 90.25 84 GLY A C 1
ATOM 690 O O . GLY A 1 84 ? -21.650 6.214 -6.076 1.00 90.25 84 GLY A O 1
ATOM 691 N N . MET A 1 85 ? -22.324 4.256 -5.236 1.00 90.06 85 MET A N 1
ATOM 692 C CA . MET A 1 85 ? -21.159 3.511 -5.717 1.00 90.06 85 MET A CA 1
ATOM 693 C C . MET A 1 85 ? -21.260 3.261 -7.225 1.00 90.06 85 MET A C 1
ATOM 695 O O . MET A 1 85 ? -20.287 3.499 -7.930 1.00 90.06 85 MET A O 1
ATOM 699 N N . ILE A 1 86 ? -22.418 2.810 -7.722 1.00 90.56 86 ILE A N 1
ATOM 700 C CA . ILE A 1 86 ? -22.626 2.586 -9.159 1.00 90.56 86 ILE A CA 1
ATOM 701 C C . ILE A 1 86 ? -22.466 3.886 -9.943 1.00 90.56 86 ILE A C 1
ATOM 703 O O . ILE A 1 86 ? -21.779 3.861 -10.952 1.00 90.56 86 ILE A O 1
ATOM 707 N N . GLU A 1 87 ? -23.019 5.002 -9.458 1.00 89.75 87 GLU A N 1
ATOM 708 C CA . GLU A 1 87 ? -22.871 6.325 -10.082 1.00 89.75 87 GLU A CA 1
ATOM 709 C C . GLU A 1 87 ? -21.393 6.655 -10.334 1.00 89.75 87 GLU A C 1
ATOM 711 O O . GLU A 1 87 ? -21.007 6.853 -11.483 1.00 89.75 87 GLU A O 1
ATOM 716 N N . LYS A 1 88 ? -20.545 6.549 -9.301 1.00 84.50 88 LYS A N 1
ATOM 717 C CA . LYS A 1 88 ? -19.094 6.770 -9.415 1.00 84.50 88 LYS A CA 1
ATOM 718 C C . LYS A 1 88 ? -18.394 5.811 -10.379 1.00 84.50 88 LYS A C 1
ATOM 720 O O . LYS A 1 88 ? -17.536 6.240 -11.137 1.00 84.50 88 LYS A O 1
ATOM 725 N N . PHE A 1 89 ? -18.739 4.520 -10.357 1.00 77.44 89 PHE A N 1
ATOM 726 C CA . PHE A 1 89 ? -18.170 3.553 -11.307 1.00 77.44 89 PHE A CA 1
ATOM 727 C C . PHE A 1 89 ? -18.550 3.902 -12.750 1.00 77.44 89 PHE A C 1
ATOM 729 O O . PHE A 1 89 ? -17.718 3.807 -13.644 1.00 77.44 89 PHE A O 1
ATOM 736 N N . THR A 1 90 ? -19.794 4.331 -12.972 1.00 83.06 90 THR A N 1
ATOM 737 C CA . THR A 1 90 ? -20.291 4.682 -14.307 1.00 83.06 90 THR A CA 1
ATOM 738 C C . THR A 1 90 ? -19.819 6.043 -14.816 1.00 83.06 90 THR A C 1
ATOM 740 O O . THR A 1 90 ? -19.908 6.282 -16.016 1.00 83.06 90 THR A O 1
ATOM 743 N N . GLU A 1 91 ? -19.327 6.924 -13.936 1.00 83.50 91 GLU A N 1
ATOM 744 C CA . GLU A 1 91 ? -18.718 8.207 -14.314 1.00 83.50 91 GLU A CA 1
ATOM 745 C C . GLU A 1 91 ? -17.386 8.009 -15.047 1.00 83.50 91 GLU A C 1
ATOM 747 O O . GLU A 1 91 ? -17.146 8.680 -16.046 1.00 83.50 91 GLU A O 1
ATOM 752 N N . THR A 1 92 ? -16.544 7.080 -14.583 1.00 75.00 92 THR A N 1
ATOM 753 C CA . THR A 1 92 ? -15.225 6.806 -15.182 1.00 75.00 92 THR A CA 1
ATOM 754 C C . THR A 1 92 ? -15.248 5.660 -16.189 1.00 75.00 92 THR A C 1
ATOM 756 O O . THR A 1 92 ? -14.429 5.622 -17.101 1.00 75.00 92 THR A O 1
ATOM 759 N N . MET A 1 93 ? -16.191 4.726 -16.056 1.00 80.50 93 MET A N 1
ATOM 760 C CA . MET A 1 93 ? -16.329 3.571 -16.937 1.00 80.50 93 MET A CA 1
ATOM 761 C C . MET A 1 93 ? -17.799 3.399 -17.324 1.00 80.50 93 MET A C 1
ATOM 763 O O . MET A 1 93 ? -18.562 2.825 -16.546 1.00 80.50 93 MET A O 1
ATOM 767 N N . PRO A 1 94 ? -18.235 3.863 -18.509 1.00 87.25 94 PRO A N 1
ATOM 768 C CA . PRO A 1 94 ? -19.614 3.694 -18.956 1.00 87.25 94 PRO A CA 1
ATOM 769 C C . PRO A 1 94 ? -20.048 2.225 -18.886 1.00 87.25 94 PRO A C 1
ATOM 771 O O . PRO A 1 94 ? -19.372 1.341 -19.417 1.00 87.25 94 PRO A O 1
ATOM 774 N N . MET A 1 95 ? -21.166 1.953 -18.205 1.00 91.62 95 MET A N 1
ATOM 775 C CA . MET A 1 95 ? -21.705 0.600 -18.052 1.00 91.62 95 MET A CA 1
ATOM 776 C C . MET A 1 95 ? -23.178 0.526 -18.432 1.00 91.62 95 MET A C 1
ATOM 778 O O . MET A 1 95 ? -23.987 1.390 -18.087 1.00 91.62 95 MET A O 1
ATOM 782 N N . SER A 1 96 ? -23.542 -0.596 -19.038 1.00 94.12 96 SER A N 1
ATOM 783 C CA . SER A 1 96 ? -24.903 -0.929 -19.424 1.00 94.12 96 SER A CA 1
ATOM 784 C C . SER A 1 96 ? -25.520 -1.947 -18.465 1.00 94.12 96 SER A C 1
ATOM 786 O O . SER A 1 96 ? -24.886 -2.926 -18.065 1.00 94.12 96 SER A O 1
ATOM 788 N N . VAL A 1 97 ? -26.798 -1.752 -18.121 1.00 96.94 97 VAL A N 1
ATOM 789 C CA . VAL A 1 97 ? -27.587 -2.766 -17.406 1.00 96.94 97 VAL A CA 1
ATOM 790 C C . VAL A 1 97 ? -27.968 -3.875 -18.381 1.00 96.94 97 VAL A C 1
ATOM 792 O O . VAL A 1 97 ? -28.555 -3.612 -19.431 1.00 96.94 97 VAL A O 1
ATOM 795 N N . VAL A 1 98 ? -27.663 -5.119 -18.021 1.00 97.69 98 VAL A N 1
ATOM 796 C CA . VAL A 1 98 ? -27.836 -6.290 -18.888 1.00 97.69 98 VAL A CA 1
ATOM 797 C C . VAL A 1 98 ? -28.539 -7.441 -18.175 1.00 97.69 98 VAL A C 1
ATOM 799 O O . VAL A 1 98 ? -28.653 -7.484 -16.949 1.00 97.69 98 VAL A O 1
ATOM 802 N N . GLU A 1 99 ? -29.016 -8.401 -18.964 1.00 97.56 99 GLU A N 1
ATOM 803 C CA . GLU A 1 99 ? -29.616 -9.628 -18.450 1.00 97.56 99 GLU A CA 1
ATOM 804 C C . GLU A 1 99 ? -28.568 -10.529 -17.790 1.00 97.56 99 GLU A C 1
ATOM 806 O O . GLU A 1 99 ? -27.449 -10.684 -18.283 1.00 97.56 99 GLU A O 1
ATOM 811 N N . TYR A 1 100 ? -28.967 -11.200 -16.708 1.00 97.94 100 TYR A N 1
ATOM 812 C CA . TYR A 1 100 ? -28.089 -12.089 -15.943 1.00 97.94 100 TYR A CA 1
ATOM 813 C C . TYR A 1 100 ? -27.435 -13.185 -16.797 1.00 97.94 100 TYR A C 1
ATOM 815 O O . TYR A 1 100 ? -26.262 -13.499 -16.616 1.00 97.94 100 TYR A O 1
ATOM 823 N N . ASN A 1 101 ? -28.180 -13.740 -17.757 1.00 97.69 101 ASN A N 1
ATOM 824 C CA . ASN A 1 101 ? -27.673 -14.805 -18.620 1.00 97.69 101 ASN A CA 1
ATOM 825 C C . ASN A 1 101 ? -26.446 -14.352 -19.420 1.00 97.69 101 ASN A C 1
ATOM 827 O O . ASN A 1 101 ? -25.544 -15.154 -19.621 1.00 97.69 101 ASN A O 1
ATOM 831 N N . LEU A 1 102 ? -26.385 -13.086 -19.849 1.00 97.56 102 LEU A N 1
ATOM 832 C CA . LEU A 1 102 ? -25.243 -12.579 -20.608 1.00 97.56 102 LEU A CA 1
ATOM 833 C C . LEU A 1 102 ? -23.979 -12.565 -19.747 1.00 97.56 102 LEU A C 1
ATOM 835 O O . LEU A 1 102 ? -22.984 -13.174 -20.117 1.00 97.56 102 LEU A O 1
ATOM 839 N N . VAL A 1 103 ? -24.036 -11.925 -18.576 1.00 98.00 103 VAL A N 1
ATOM 840 C CA . VAL A 1 103 ? -22.870 -11.828 -17.682 1.00 98.00 103 VAL A CA 1
ATOM 841 C C . VAL A 1 103 ? -22.428 -13.189 -17.151 1.00 98.00 103 VAL A C 1
ATOM 843 O O . VAL A 1 103 ? -21.235 -13.416 -16.980 1.00 98.00 103 VAL A O 1
ATOM 846 N N . HIS A 1 104 ? -23.372 -14.109 -16.930 1.00 98.25 104 HIS A N 1
ATOM 847 C CA . HIS A 1 104 ? -23.066 -15.486 -16.552 1.00 98.25 104 HIS A CA 1
ATOM 848 C C . HIS A 1 104 ? -22.290 -16.200 -17.668 1.00 98.25 104 HIS A C 1
ATOM 850 O O . HIS A 1 104 ? -21.173 -16.644 -17.415 1.00 98.25 104 HIS A O 1
ATOM 856 N N . ASN A 1 105 ? -22.802 -16.200 -18.906 1.00 98.19 105 ASN A N 1
ATOM 857 C CA . ASN A 1 105 ? -22.110 -16.829 -20.037 1.00 98.19 105 ASN A CA 1
ATOM 858 C C . ASN A 1 105 ? -20.730 -16.194 -20.295 1.00 98.19 105 ASN A C 1
ATOM 860 O O . ASN A 1 105 ? -19.788 -16.921 -20.581 1.00 98.19 105 ASN A O 1
ATOM 864 N N . ILE A 1 106 ? -20.575 -14.870 -20.150 1.00 98.25 106 ILE A N 1
ATOM 865 C CA . ILE A 1 106 ? -19.273 -14.192 -20.313 1.00 98.25 106 ILE A CA 1
ATOM 866 C C . ILE A 1 106 ? -18.254 -14.702 -19.292 1.00 98.25 106 ILE A C 1
ATOM 868 O O . ILE A 1 106 ? -17.143 -15.073 -19.664 1.00 98.25 106 ILE A O 1
ATOM 872 N N . ILE A 1 107 ? -18.630 -14.746 -18.009 1.00 98.50 107 ILE A N 1
ATOM 873 C CA . ILE A 1 107 ? -17.733 -15.209 -16.944 1.00 98.50 107 ILE A CA 1
ATOM 874 C C . ILE A 1 107 ? -17.342 -16.673 -17.176 1.00 98.50 107 ILE A C 1
ATOM 876 O O . ILE A 1 107 ? -16.159 -16.995 -17.124 1.00 98.50 107 ILE A O 1
ATOM 880 N N . PHE A 1 108 ? -18.307 -17.555 -17.448 1.00 98.12 108 PHE A N 1
ATOM 881 C CA . PHE A 1 108 ? -18.029 -18.986 -17.602 1.00 98.12 108 PHE A CA 1
ATOM 882 C C . PHE A 1 108 ? -17.268 -19.320 -18.889 1.00 98.12 108 PHE A C 1
ATOM 884 O O . PHE A 1 108 ? -16.328 -20.109 -18.825 1.00 98.12 108 PHE A O 1
ATOM 891 N N . ALA A 1 109 ? -17.559 -18.659 -20.012 1.00 97.62 109 ALA A N 1
ATOM 892 C CA . ALA A 1 109 ? -16.790 -18.836 -21.244 1.00 97.62 109 ALA A CA 1
ATOM 893 C C . ALA A 1 109 ? -15.327 -18.384 -21.084 1.00 97.62 109 ALA A C 1
ATOM 895 O O . ALA A 1 109 ? -14.412 -19.038 -21.585 1.00 97.62 109 ALA A O 1
ATOM 896 N N . ALA A 1 110 ? -15.083 -17.288 -20.355 1.00 97.88 110 ALA A N 1
ATOM 897 C CA . ALA A 1 110 ? -13.727 -16.826 -20.062 1.00 97.88 110 ALA A CA 1
ATOM 898 C C . ALA A 1 110 ? -12.975 -17.794 -19.133 1.00 97.88 110 ALA A C 1
ATOM 900 O O . ALA A 1 110 ? -11.788 -18.048 -19.332 1.00 97.88 110 ALA A O 1
ATOM 901 N N . LEU A 1 111 ? -13.661 -18.348 -18.124 1.00 98.06 111 LEU A N 1
ATOM 902 C CA . LEU A 1 111 ? -13.101 -19.358 -17.221 1.00 98.06 111 LEU A CA 1
ATOM 903 C C . LEU A 1 111 ? -12.715 -20.636 -17.966 1.00 98.06 111 LEU A C 1
ATOM 905 O O . LEU A 1 111 ? -11.600 -21.117 -17.784 1.00 98.06 111 LEU A O 1
ATOM 909 N N . GLU A 1 112 ? -13.610 -21.153 -18.810 1.00 97.44 112 GLU A N 1
ATOM 910 C CA . GLU A 1 112 ? -13.364 -22.354 -19.614 1.00 97.44 112 GLU A CA 1
ATOM 911 C C . GLU A 1 112 ? -12.161 -22.145 -20.542 1.00 97.44 112 GLU A C 1
ATOM 913 O O . GLU A 1 112 ? -11.223 -22.944 -20.534 1.00 97.44 112 GLU A O 1
ATOM 918 N N . PHE A 1 113 ? -12.122 -21.020 -21.265 1.00 97.12 113 PHE A N 1
ATOM 919 C CA . PHE A 1 113 ? -11.005 -20.688 -22.149 1.00 97.12 113 PHE A CA 1
ATOM 920 C C . PHE A 1 113 ? -9.667 -20.596 -21.398 1.00 97.12 113 PHE A C 1
ATOM 922 O O . PHE A 1 113 ? -8.664 -21.176 -21.826 1.00 97.12 113 PHE A O 1
ATOM 929 N N . ALA A 1 114 ? -9.645 -19.898 -20.258 1.00 97.56 114 ALA A N 1
ATOM 930 C CA . ALA A 1 114 ? -8.453 -19.750 -19.430 1.00 97.56 114 ALA A CA 1
ATOM 931 C C . ALA A 1 114 ? -7.962 -21.100 -18.877 1.00 97.56 114 ALA A C 1
ATOM 933 O O . ALA A 1 114 ? -6.756 -21.374 -18.885 1.00 97.56 114 ALA A O 1
ATOM 934 N N . GLU A 1 115 ? -8.882 -21.973 -18.456 1.00 96.75 115 GLU A N 1
ATOM 935 C CA . GLU A 1 115 ? -8.571 -23.313 -17.951 1.00 96.75 115 GLU A CA 1
ATOM 936 C C . GLU A 1 115 ? -7.931 -24.195 -19.037 1.00 96.75 115 GLU A C 1
ATOM 938 O O . GLU A 1 115 ? -6.919 -24.863 -18.780 1.00 96.75 115 GLU A O 1
ATOM 943 N N . GLU A 1 116 ? -8.438 -24.156 -20.276 1.00 96.00 116 GLU A N 1
ATOM 944 C CA . GLU A 1 116 ? -7.864 -24.903 -21.406 1.00 96.00 116 GLU A CA 1
ATOM 945 C C . GLU A 1 116 ? -6.385 -24.548 -21.641 1.00 96.00 116 GLU A C 1
ATOM 947 O O . GLU A 1 116 ? -5.536 -25.427 -21.874 1.00 96.00 116 GLU A O 1
ATOM 952 N N . ILE A 1 117 ? -6.045 -23.265 -21.488 1.00 94.06 117 ILE A N 1
ATOM 953 C CA . ILE A 1 117 ? -4.674 -22.750 -21.595 1.00 94.06 117 ILE A CA 1
ATOM 954 C C . ILE A 1 117 ? -3.940 -22.690 -20.248 1.00 94.06 117 ILE A C 1
ATOM 956 O O . ILE A 1 117 ? -2.835 -22.155 -20.154 1.00 94.06 117 ILE A O 1
ATOM 960 N N . GLY A 1 118 ? -4.482 -23.341 -19.218 1.00 93.00 118 GLY A N 1
ATOM 961 C CA . GLY A 1 118 ? -3.810 -23.647 -17.958 1.00 93.00 118 GLY A CA 1
ATOM 962 C C . GLY A 1 118 ? -3.723 -22.505 -16.948 1.00 93.00 118 GLY A C 1
ATOM 963 O O . GLY A 1 118 ? -2.865 -22.583 -16.067 1.00 93.00 118 GLY A O 1
ATOM 964 N N . PHE A 1 119 ? -4.551 -21.471 -17.067 1.00 94.94 119 PHE A N 1
ATOM 965 C CA . PHE A 1 119 ? -4.730 -20.469 -16.020 1.00 94.94 119 PHE A CA 1
ATOM 966 C C . PHE A 1 119 ? -5.863 -20.869 -15.075 1.00 94.94 119 PHE A C 1
ATOM 968 O O . PHE A 1 119 ? -6.823 -21.523 -15.470 1.00 94.94 119 PHE A O 1
ATOM 975 N N . ASN A 1 120 ? -5.726 -20.472 -13.811 1.00 94.00 120 ASN A N 1
ATOM 976 C CA . ASN A 1 120 ? -6.790 -20.582 -12.820 1.00 94.00 120 ASN A CA 1
ATOM 977 C C . ASN A 1 120 ? -7.354 -19.181 -12.560 1.00 94.00 120 ASN A C 1
ATOM 979 O O . ASN A 1 120 ? -6.583 -18.216 -12.611 1.00 94.00 120 ASN A O 1
ATOM 983 N N . PRO A 1 121 ? -8.647 -19.058 -12.229 1.00 94.31 121 PRO A N 1
ATOM 984 C CA . PRO A 1 121 ? -9.217 -17.775 -11.845 1.00 94.31 121 PRO A CA 1
ATOM 985 C C . PRO A 1 121 ? -8.601 -17.224 -10.559 1.00 94.31 121 PRO A C 1
ATOM 987 O O . PRO A 1 121 ? -7.971 -17.941 -9.777 1.00 94.31 121 PRO A O 1
ATOM 990 N N . HIS A 1 122 ? -8.844 -15.938 -10.304 1.00 94.06 122 HIS A N 1
ATOM 991 C CA . HIS A 1 122 ? -8.433 -15.296 -9.062 1.00 94.06 122 HIS A CA 1
ATOM 992 C C . HIS A 1 122 ? -8.900 -16.085 -7.822 1.00 94.06 122 HIS A C 1
ATOM 994 O O . HIS A 1 122 ? -10.037 -16.550 -7.741 1.00 94.06 122 HIS A O 1
ATOM 1000 N N . LYS A 1 123 ? -8.041 -16.200 -6.801 1.00 94.38 123 LYS A N 1
ATOM 1001 C CA . LYS A 1 123 ? -8.305 -17.002 -5.585 1.00 94.38 123 LYS A CA 1
ATOM 1002 C C . LYS A 1 123 ? -9.608 -16.616 -4.865 1.00 94.38 123 LYS A C 1
ATOM 1004 O O . LYS A 1 123 ? -10.255 -17.456 -4.236 1.00 94.38 123 LYS A O 1
ATOM 1009 N N . ASP A 1 124 ? -9.998 -15.344 -4.937 1.00 93.50 124 ASP A N 1
ATOM 1010 C CA . ASP A 1 124 ? -11.208 -14.838 -4.282 1.00 93.50 124 ASP A CA 1
ATOM 1011 C C . ASP A 1 124 ? -12.473 -15.162 -5.079 1.00 93.50 124 ASP A C 1
ATOM 1013 O O . ASP A 1 124 ? -13.556 -15.290 -4.495 1.00 93.50 124 ASP A O 1
ATOM 1017 N N . PHE A 1 125 ? -12.322 -15.439 -6.378 1.00 97.25 125 PHE A N 1
ATOM 1018 C CA . PHE A 1 125 ? -13.380 -16.024 -7.188 1.00 97.25 125 PHE A CA 1
ATOM 1019 C C . PHE A 1 125 ? -13.712 -17.412 -6.668 1.00 97.25 125 PHE A C 1
ATOM 1021 O O . PHE A 1 125 ? -14.837 -17.661 -6.227 1.00 97.25 125 PHE A O 1
ATOM 1028 N N . GLU A 1 126 ? -12.708 -18.288 -6.616 1.00 95.06 126 GLU A N 1
ATOM 1029 C CA . GLU A 1 126 ? -12.885 -19.663 -6.158 1.00 95.06 126 GLU A CA 1
ATOM 1030 C C . GLU A 1 126 ? -13.337 -19.720 -4.697 1.00 95.06 126 GLU A C 1
ATOM 1032 O O . GLU A 1 126 ? -14.202 -20.511 -4.307 1.00 95.06 126 GLU A O 1
ATOM 1037 N N . SER A 1 127 ? -12.761 -18.878 -3.846 1.00 93.75 127 SER A N 1
ATOM 1038 C CA . SER A 1 127 ? -13.040 -18.967 -2.424 1.00 93.75 127 SER A CA 1
ATOM 1039 C C . SER A 1 127 ? -14.351 -18.288 -2.028 1.00 93.75 127 SER A C 1
ATOM 1041 O O . SER A 1 127 ? -14.904 -18.671 -0.991 1.00 93.75 127 SER A O 1
ATOM 1043 N N . ILE A 1 128 ? -14.864 -17.301 -2.780 1.00 94.69 128 ILE A N 1
ATOM 1044 C CA . ILE A 1 128 ? -16.009 -16.474 -2.356 1.00 94.69 128 ILE A CA 1
ATOM 1045 C C . ILE A 1 128 ? -16.968 -16.127 -3.500 1.00 94.69 128 ILE A C 1
ATOM 1047 O O . ILE A 1 128 ? -18.151 -16.460 -3.404 1.00 94.69 128 ILE A O 1
ATOM 1051 N N . THR A 1 129 ? -16.533 -15.400 -4.530 1.00 97.44 129 THR A N 1
ATOM 1052 C CA . THR A 1 129 ? -17.484 -14.685 -5.402 1.00 97.44 129 THR A CA 1
ATOM 1053 C C . THR A 1 129 ? -18.125 -15.567 -6.473 1.00 97.44 129 THR A C 1
ATOM 1055 O O . THR A 1 129 ? -19.214 -15.227 -6.937 1.00 97.44 129 THR A O 1
ATOM 1058 N N . GLN A 1 130 ? -17.582 -16.754 -6.776 1.00 97.69 130 GLN A N 1
ATOM 1059 C CA . GLN A 1 130 ? -18.255 -17.737 -7.642 1.00 97.69 130 GLN A CA 1
ATOM 1060 C C . GLN A 1 130 ? -19.636 -18.152 -7.105 1.00 97.69 130 GLN A C 1
ATOM 1062 O O . GLN A 1 130 ? -20.551 -18.474 -7.858 1.00 97.69 130 GLN A O 1
ATOM 1067 N N . TYR A 1 131 ? -19.827 -18.107 -5.781 1.00 97.19 131 TYR A N 1
ATOM 1068 C CA . TYR A 1 131 ? -21.079 -18.511 -5.138 1.00 97.19 131 TYR A CA 1
ATOM 1069 C C . TYR A 1 131 ? -22.191 -17.457 -5.266 1.00 97.19 131 TYR A C 1
ATOM 1071 O O . TYR A 1 131 ? -23.324 -17.712 -4.861 1.00 97.19 131 TYR A O 1
ATOM 1079 N N . MET A 1 132 ? -21.895 -16.281 -5.826 1.00 97.12 132 MET A N 1
ATOM 1080 C CA . MET A 1 132 ? -22.911 -15.315 -6.257 1.00 97.12 132 MET A CA 1
ATOM 1081 C C . MET A 1 132 ? -23.580 -15.734 -7.578 1.00 97.12 132 MET A C 1
ATOM 1083 O O . MET A 1 132 ? -24.739 -15.380 -7.832 1.00 97.12 132 MET A O 1
ATOM 1087 N N . LEU A 1 133 ? -22.862 -16.503 -8.399 1.00 97.50 133 LEU A N 1
ATOM 1088 C CA . LEU A 1 133 ? -23.306 -16.975 -9.702 1.00 97.50 133 LEU A CA 1
ATOM 1089 C C . LEU A 1 133 ? -23.991 -18.335 -9.563 1.00 97.50 133 LEU A C 1
ATOM 1091 O O . LEU A 1 133 ? -23.568 -19.157 -8.749 1.00 97.50 133 LEU A O 1
ATOM 1095 N N . GLU A 1 134 ? -25.052 -18.570 -10.330 1.00 95.56 134 GLU A N 1
ATOM 1096 C CA . GLU A 1 134 ? -25.629 -19.900 -10.505 1.00 95.56 134 GLU A CA 1
ATOM 1097 C C . GLU A 1 134 ? -24.589 -20.849 -11.110 1.00 95.56 134 GLU A C 1
ATOM 1099 O O . GLU A 1 134 ? -23.659 -20.423 -11.797 1.00 95.56 134 GLU A O 1
ATOM 1104 N N . GLU A 1 135 ? -24.740 -22.139 -10.821 1.00 93.19 135 GLU A N 1
ATOM 1105 C CA . GLU A 1 135 ? -23.918 -23.166 -11.463 1.00 93.19 135 GLU A CA 1
ATOM 1106 C C . GLU A 1 135 ? -24.160 -23.143 -12.973 1.00 93.19 135 GLU A C 1
ATOM 1108 O O . GLU A 1 135 ? -25.282 -22.888 -13.415 1.00 93.19 135 GLU A O 1
ATOM 1113 N N . ASP A 1 136 ? -23.101 -23.379 -13.745 1.00 90.56 136 ASP A N 1
ATOM 1114 C CA . ASP A 1 136 ? -23.197 -23.479 -15.195 1.00 90.56 136 ASP A CA 1
ATOM 1115 C C . ASP A 1 136 ? -23.849 -24.813 -15.575 1.00 90.56 136 ASP A C 1
ATOM 1117 O O . ASP A 1 136 ? -23.217 -25.870 -15.629 1.00 90.56 136 ASP A O 1
ATOM 1121 N N . ASP A 1 137 ? -25.175 -24.778 -15.690 1.00 91.25 137 ASP A N 1
ATOM 1122 C CA . ASP A 1 137 ? -26.017 -25.917 -16.018 1.00 91.25 137 ASP A CA 1
ATOM 1123 C C . ASP A 1 137 ? -27.080 -25.543 -17.063 1.00 91.25 137 ASP A C 1
ATOM 1125 O O . ASP A 1 137 ? -27.275 -24.382 -17.419 1.00 91.25 137 ASP A O 1
ATOM 1129 N N . GLU A 1 138 ? -27.821 -26.544 -17.546 1.00 87.88 138 GLU A N 1
ATOM 1130 C CA . GLU A 1 138 ? -28.822 -26.378 -18.611 1.00 87.88 138 GLU A CA 1
ATOM 1131 C C . GLU A 1 138 ? -29.973 -25.404 -18.265 1.00 87.88 138 GLU A C 1
ATOM 1133 O O . GLU A 1 138 ? -30.829 -25.141 -19.115 1.00 87.88 138 GLU A O 1
ATOM 1138 N N . LYS A 1 139 ? -30.057 -24.884 -17.028 1.00 90.88 139 LYS A N 1
ATOM 1139 C CA . LYS A 1 139 ? -31.059 -23.875 -16.652 1.00 90.88 139 LYS A CA 1
ATOM 1140 C C . LYS A 1 139 ? -30.694 -22.479 -17.145 1.00 90.88 139 LYS A C 1
ATOM 1142 O O . LYS A 1 139 ? -31.609 -21.664 -17.290 1.00 90.88 139 LYS A O 1
ATOM 1147 N N . ILE A 1 140 ? -29.413 -22.195 -17.379 1.00 92.12 140 ILE A N 1
ATOM 1148 C CA . ILE A 1 140 ? -28.976 -20.930 -17.966 1.00 92.12 140 ILE A CA 1
ATOM 1149 C C . ILE A 1 140 ? -28.960 -21.090 -19.493 1.00 92.12 140 ILE A C 1
ATOM 1151 O O . ILE A 1 140 ? -28.310 -21.995 -20.012 1.00 92.12 140 ILE A O 1
ATOM 1155 N N . PRO A 1 141 ? -29.702 -20.259 -20.249 1.00 94.25 141 PRO A N 1
ATOM 1156 C CA . PRO A 1 141 ? -29.631 -20.277 -21.703 1.00 94.25 141 PRO A CA 1
ATOM 1157 C C . PRO A 1 141 ? -28.202 -20.024 -22.183 1.00 94.25 141 PRO A C 1
ATOM 1159 O O . PRO A 1 141 ? -27.614 -18.997 -21.841 1.00 94.25 141 PRO A O 1
ATOM 1162 N N . LEU A 1 142 ? -27.688 -20.942 -23.001 1.00 94.06 142 LEU A N 1
ATOM 1163 C CA . LEU A 1 142 ? -26.369 -20.821 -23.606 1.00 94.06 142 LEU A CA 1
ATOM 1164 C C . LEU A 1 142 ? -26.350 -19.655 -24.601 1.00 94.06 142 LEU A C 1
ATOM 1166 O O . LEU A 1 142 ? -27.184 -19.584 -25.511 1.00 94.06 142 LEU A O 1
ATOM 1170 N N . ILE A 1 143 ? -25.383 -18.764 -24.425 1.00 95.88 143 ILE A N 1
ATOM 1171 C CA . ILE A 1 143 ? -25.063 -17.662 -25.327 1.00 95.88 143 ILE A CA 1
ATOM 1172 C C . ILE A 1 143 ? -23.637 -17.907 -25.805 1.00 95.88 143 ILE A C 1
ATOM 1174 O O . ILE A 1 143 ? -22.740 -18.104 -24.995 1.00 95.88 143 ILE A O 1
ATOM 1178 N N . ASP A 1 144 ? -23.438 -17.910 -27.120 1.00 93.81 144 ASP A N 1
ATOM 1179 C CA . ASP A 1 144 ? -22.110 -18.080 -27.704 1.00 93.81 144 ASP A CA 1
ATOM 1180 C C . ASP A 1 144 ? -21.275 -16.817 -27.443 1.00 93.81 144 ASP A C 1
ATOM 1182 O O . ASP A 1 144 ? -21.573 -15.749 -27.989 1.00 93.81 144 ASP A O 1
ATOM 1186 N N . ILE A 1 145 ? -20.282 -16.929 -26.558 1.00 95.88 145 ILE A N 1
ATOM 1187 C CA . ILE A 1 145 ? -19.337 -15.861 -26.224 1.00 95.88 145 ILE A CA 1
ATOM 1188 C C . ILE A 1 145 ? -18.000 -16.204 -26.871 1.00 95.88 145 ILE A C 1
ATOM 1190 O O . ILE A 1 145 ? -17.393 -17.230 -26.571 1.00 95.88 145 ILE A O 1
ATOM 1194 N N . ALA A 1 146 ? -17.536 -15.335 -27.766 1.00 92.62 146 ALA A N 1
ATOM 1195 C CA . ALA A 1 146 ? -16.239 -15.506 -28.398 1.00 92.62 146 ALA A CA 1
ATOM 1196 C C . ALA A 1 146 ? -15.113 -15.224 -27.389 1.00 92.62 146 ALA A C 1
ATOM 1198 O O . ALA A 1 146 ? -15.042 -14.128 -26.834 1.00 92.62 146 ALA A O 1
ATOM 1199 N N . CYS A 1 147 ? -14.227 -16.202 -27.203 1.00 93.56 147 CYS A N 1
ATOM 1200 C CA . CYS A 1 147 ? -13.023 -16.092 -26.380 1.00 93.56 147 CYS A CA 1
ATOM 1201 C C . CYS A 1 147 ? -11.756 -16.250 -27.233 1.00 93.56 147 CYS A C 1
ATOM 1203 O O . CYS A 1 147 ? -11.767 -16.856 -28.311 1.00 93.56 147 CYS A O 1
ATOM 1205 N N . GLY A 1 148 ? -10.648 -15.711 -26.728 1.00 86.69 148 GLY A N 1
ATOM 1206 C CA . GLY A 1 148 ? -9.402 -15.564 -27.473 1.00 86.69 148 GLY A CA 1
ATOM 1207 C C . GLY A 1 148 ? -9.419 -14.348 -28.404 1.00 86.69 148 GLY A C 1
ATOM 1208 O O . GLY A 1 148 ? -10.458 -13.922 -28.899 1.00 86.69 148 GLY A O 1
ATOM 1209 N N . GLY A 1 149 ? -8.238 -13.783 -28.648 1.00 81.94 149 GLY A N 1
ATOM 1210 C CA . GLY A 1 149 ? -8.070 -12.646 -29.545 1.00 81.94 149 GLY A CA 1
ATOM 1211 C C . GLY A 1 149 ? -8.091 -13.065 -31.019 1.00 81.94 149 GLY A C 1
ATOM 1212 O O . GLY A 1 149 ? -8.899 -13.875 -31.483 1.00 81.94 149 GLY A O 1
ATOM 1213 N N . LYS A 1 150 ? -7.154 -12.531 -31.808 1.00 75.69 150 LYS A N 1
ATOM 1214 C CA . LYS A 1 150 ? -7.105 -12.775 -33.256 1.00 75.69 150 LYS A CA 1
ATOM 1215 C C . LYS A 1 150 ? -7.036 -14.277 -33.578 1.00 75.69 150 LYS A C 1
ATOM 1217 O O . LYS A 1 150 ? -6.118 -14.980 -33.163 1.00 75.69 150 LYS A O 1
ATOM 1222 N N . ASN A 1 151 ? -7.980 -14.761 -34.388 1.00 80.56 151 ASN A N 1
ATOM 1223 C CA . ASN A 1 151 ? -8.127 -16.174 -34.771 1.00 80.56 151 ASN A CA 1
ATOM 1224 C C . ASN A 1 151 ? -8.424 -17.144 -33.603 1.00 80.56 151 ASN A C 1
ATOM 1226 O O . ASN A 1 151 ? -8.113 -18.329 -33.729 1.00 80.56 151 ASN A O 1
ATOM 1230 N N . GLY A 1 152 ? -8.979 -16.664 -32.482 1.00 85.31 152 GLY A N 1
ATOM 1231 C CA . GLY A 1 152 ? -9.291 -17.497 -31.310 1.00 85.31 152 GLY A CA 1
ATOM 1232 C C . GLY A 1 152 ? -8.053 -17.988 -30.552 1.00 85.31 152 GLY A C 1
ATOM 1233 O O . GLY A 1 152 ? -8.126 -18.954 -29.798 1.00 85.31 152 GLY A O 1
ATOM 1234 N N . LYS A 1 153 ? -6.888 -17.368 -30.784 1.00 90.00 153 LYS A N 1
ATOM 1235 C CA . LYS A 1 153 ? -5.662 -17.645 -30.026 1.00 90.00 153 LYS A CA 1
ATOM 1236 C C . LYS A 1 153 ? -5.640 -16.827 -28.734 1.00 90.00 153 LYS A C 1
ATOM 1238 O O . LYS A 1 153 ? -6.176 -15.718 -28.738 1.00 90.00 153 LYS A O 1
ATOM 1243 N N . PRO A 1 154 ? -4.955 -17.299 -27.676 1.00 93.31 154 PRO A N 1
ATOM 1244 C CA . PRO A 1 154 ? -4.735 -16.488 -26.486 1.00 93.31 154 PRO A CA 1
ATOM 1245 C C . PRO A 1 154 ? -4.073 -15.166 -26.858 1.00 93.31 154 PRO A C 1
ATOM 1247 O O . PRO A 1 154 ? -3.123 -15.154 -27.646 1.00 93.31 154 PRO A O 1
ATOM 1250 N N . HIS A 1 155 ? -4.587 -14.070 -26.319 1.00 88.00 155 HIS A N 1
ATOM 1251 C CA . HIS A 1 155 ? -4.029 -12.741 -26.512 1.00 88.00 155 HIS A CA 1
ATOM 1252 C C . HIS A 1 155 ? -3.905 -12.071 -25.149 1.00 88.00 155 HIS A C 1
ATOM 1254 O O . HIS A 1 155 ? -4.903 -11.682 -24.557 1.00 88.00 155 HIS A O 1
ATOM 1260 N N . TYR A 1 156 ? -2.681 -12.017 -24.625 1.00 86.31 156 TYR A N 1
ATOM 1261 C CA . TYR A 1 156 ? -2.409 -11.412 -23.326 1.00 86.31 156 TYR A CA 1
ATOM 1262 C C . TYR A 1 156 ? -2.110 -9.923 -23.481 1.00 86.31 156 TYR A C 1
ATOM 1264 O O . TYR A 1 156 ? -1.136 -9.568 -24.134 1.00 86.31 156 TYR A O 1
ATOM 1272 N N . ILE A 1 157 ? -2.902 -9.076 -22.838 1.00 80.44 157 ILE A N 1
ATOM 1273 C CA . ILE A 1 157 ? -2.625 -7.645 -22.732 1.00 80.44 157 ILE A CA 1
ATOM 1274 C C . ILE A 1 157 ? -2.197 -7.387 -21.288 1.00 80.44 157 ILE A C 1
ATOM 1276 O O . ILE A 1 157 ? -2.928 -7.730 -20.349 1.00 80.44 157 ILE A O 1
ATOM 1280 N N . GLN A 1 158 ? -0.988 -6.857 -21.109 1.00 78.94 158 GLN A N 1
ATOM 1281 C CA . GLN A 1 158 ? -0.516 -6.425 -19.798 1.00 78.94 158 GLN A CA 1
ATOM 1282 C C . GLN A 1 158 ? -1.373 -5.239 -19.358 1.00 78.94 158 GLN A C 1
ATOM 1284 O O . GLN A 1 158 ? -1.420 -4.231 -20.050 1.00 78.94 158 GLN A O 1
ATOM 1289 N N . GLY A 1 159 ? -2.094 -5.385 -18.244 1.00 66.69 159 GLY A N 1
ATOM 1290 C CA . GLY A 1 159 ? -2.822 -4.251 -17.680 1.00 66.69 159 GLY A CA 1
ATOM 1291 C C . GLY A 1 159 ? -1.856 -3.256 -17.043 1.00 66.69 159 GLY A C 1
ATOM 1292 O O . GLY A 1 159 ? -0.791 -3.662 -16.584 1.00 66.69 159 GLY A O 1
ATOM 1293 N N . GLU A 1 160 ? -2.267 -1.997 -16.936 1.00 61.91 160 GLU A N 1
ATOM 1294 C CA . GLU A 1 160 ? -1.512 -0.911 -16.280 1.00 61.91 160 GLU A CA 1
ATOM 1295 C C . GLU A 1 160 ? -1.005 -1.308 -14.878 1.00 61.91 160 GLU A C 1
ATOM 1297 O O . GLU A 1 160 ? 0.124 -1.029 -14.495 1.00 61.91 160 GLU A O 1
ATOM 1302 N N . MET A 1 161 ? -1.807 -2.080 -14.135 1.00 58.03 161 MET A N 1
ATOM 1303 C CA . MET A 1 161 ? -1.482 -2.553 -12.780 1.00 58.03 161 MET A CA 1
ATOM 1304 C C . MET A 1 161 ? -0.715 -3.897 -12.745 1.00 58.03 161 MET A C 1
ATOM 1306 O O . MET A 1 161 ? -0.429 -4.436 -11.672 1.00 58.03 161 MET A O 1
ATOM 1310 N N . ASP A 1 162 ? -0.421 -4.515 -13.896 1.00 66.56 162 ASP A N 1
ATOM 1311 C CA . ASP A 1 162 ? 0.312 -5.783 -13.977 1.00 66.56 162 ASP A CA 1
ATOM 1312 C C . ASP A 1 162 ? 1.830 -5.528 -14.044 1.00 66.56 162 ASP A C 1
ATOM 1314 O O . ASP A 1 162 ? 2.350 -5.060 -15.052 1.00 66.56 162 ASP A O 1
ATOM 1318 N N . SER A 1 163 ? 2.588 -5.928 -13.014 1.00 72.25 163 SER A N 1
ATOM 1319 C CA . SER A 1 163 ? 4.058 -5.798 -13.046 1.00 72.25 163 SER A CA 1
ATOM 1320 C C . SER A 1 163 ? 4.719 -6.605 -14.174 1.00 72.25 163 SER A C 1
ATOM 1322 O O . SER A 1 163 ? 4.297 -7.719 -14.503 1.00 72.25 163 SER A O 1
ATOM 1324 N N . ASP A 1 164 ? 5.874 -6.142 -14.658 1.00 76.31 164 ASP A N 1
ATOM 1325 C CA . ASP A 1 164 ? 6.708 -6.872 -15.625 1.00 76.31 164 ASP A CA 1
ATOM 1326 C C . ASP A 1 164 ? 7.030 -8.309 -15.205 1.00 76.31 164 ASP A C 1
ATOM 1328 O O . ASP A 1 164 ? 7.195 -9.216 -16.026 1.00 76.31 164 ASP A O 1
ATOM 1332 N N . ALA A 1 165 ? 7.189 -8.538 -13.899 1.00 66.88 165 ALA A N 1
ATOM 1333 C CA . ALA A 1 165 ? 7.438 -9.869 -13.372 1.00 66.88 165 ALA A CA 1
ATOM 1334 C C . ALA A 1 165 ? 6.234 -10.788 -13.613 1.00 66.88 165 ALA A C 1
ATOM 1336 O O . ALA A 1 165 ? 6.425 -11.932 -14.035 1.00 66.88 165 ALA A O 1
ATOM 1337 N N . LYS A 1 166 ? 5.015 -10.282 -13.396 1.00 78.19 166 LYS A N 1
ATOM 1338 C CA . LYS A 1 166 ? 3.760 -10.991 -13.665 1.00 78.19 166 LYS A CA 1
ATOM 1339 C C . LYS A 1 166 ? 3.577 -11.223 -15.164 1.00 78.19 166 LYS A C 1
ATOM 1341 O O . LYS A 1 166 ? 3.336 -12.363 -15.562 1.00 78.19 166 LYS A O 1
ATOM 1346 N N . ALA A 1 167 ? 3.817 -10.207 -15.994 1.00 79.00 167 ALA A N 1
ATOM 1347 C CA . ALA A 1 167 ? 3.778 -10.337 -17.449 1.00 79.00 167 ALA A CA 1
ATOM 1348 C C . ALA A 1 167 ? 4.742 -11.426 -17.947 1.00 79.00 167 ALA A C 1
ATOM 1350 O O . ALA A 1 167 ? 4.331 -12.373 -18.619 1.00 79.00 167 ALA A O 1
ATOM 1351 N N . ARG A 1 168 ? 6.011 -11.402 -17.512 1.00 81.75 168 ARG A N 1
ATOM 1352 C CA . ARG A 1 168 ? 6.986 -12.457 -17.842 1.00 81.75 168 ARG A CA 1
ATOM 1353 C C . ARG A 1 168 ? 6.548 -13.840 -17.365 1.00 81.75 168 ARG A C 1
ATOM 1355 O O . ARG A 1 168 ? 6.826 -14.826 -18.045 1.00 81.75 168 ARG A O 1
ATOM 1362 N N . GLN A 1 169 ? 5.913 -13.960 -16.200 1.00 84.62 169 GLN A N 1
ATOM 1363 C CA . GLN A 1 169 ? 5.400 -15.248 -15.719 1.00 84.62 169 GLN A CA 1
ATOM 1364 C C . GLN A 1 169 ? 4.287 -15.788 -16.624 1.00 84.62 169 GLN A C 1
ATOM 1366 O O . GLN A 1 169 ? 4.323 -16.968 -16.977 1.00 84.62 169 GLN A O 1
ATOM 1371 N N . ILE A 1 170 ? 3.358 -14.925 -17.037 1.00 88.44 170 ILE A N 1
ATOM 1372 C CA . ILE A 1 170 ? 2.256 -15.257 -17.948 1.00 88.44 170 ILE A CA 1
ATOM 1373 C C . ILE A 1 170 ? 2.799 -15.683 -19.315 1.00 88.44 170 ILE A C 1
ATOM 1375 O O . ILE A 1 170 ? 2.450 -16.760 -19.798 1.00 88.44 170 ILE A O 1
ATOM 1379 N N . LEU A 1 171 ? 3.730 -14.921 -19.898 1.00 87.62 171 LEU A N 1
ATOM 1380 C CA . LEU A 1 171 ? 4.360 -15.272 -21.175 1.00 87.62 171 LEU A CA 1
ATOM 1381 C C . LEU A 1 171 ? 5.105 -16.614 -21.102 1.00 87.62 171 LEU A C 1
ATOM 1383 O O . LEU A 1 171 ? 4.903 -17.485 -21.943 1.00 87.62 171 LEU A O 1
ATOM 1387 N N . ASN A 1 172 ? 5.899 -16.837 -20.048 1.00 85.69 172 ASN A N 1
ATOM 1388 C CA . ASN A 1 172 ? 6.593 -18.113 -19.840 1.00 85.69 172 ASN A CA 1
ATOM 1389 C C . ASN A 1 172 ? 5.625 -19.296 -19.670 1.00 85.69 172 ASN A C 1
ATOM 1391 O O . ASN A 1 172 ? 5.970 -20.437 -19.992 1.00 85.69 172 ASN A O 1
ATOM 1395 N N . HIS A 1 173 ? 4.443 -19.058 -19.099 1.00 90.25 173 HIS A N 1
ATOM 1396 C CA . HIS A 1 173 ? 3.395 -20.068 -18.993 1.00 90.25 173 HIS A CA 1
ATOM 1397 C C . HIS A 1 173 ? 2.790 -20.377 -20.363 1.00 90.25 173 HIS A C 1
ATOM 1399 O O . HIS A 1 173 ? 2.715 -21.549 -20.736 1.00 90.25 173 HIS A O 1
ATOM 1405 N N . LEU A 1 174 ? 2.443 -19.348 -21.140 1.00 88.00 174 LEU A N 1
ATOM 1406 C CA . LEU A 1 174 ? 1.918 -19.491 -22.499 1.00 88.00 174 LEU A CA 1
ATOM 1407 C C . LEU A 1 174 ? 2.907 -20.233 -23.413 1.00 88.00 174 LEU A C 1
ATOM 1409 O O . LEU A 1 174 ? 2.525 -21.204 -24.072 1.00 88.00 174 LEU A O 1
ATOM 1413 N N . ASP A 1 175 ? 4.195 -19.891 -23.356 1.00 87.69 175 ASP A N 1
ATOM 1414 C CA . ASP A 1 175 ? 5.264 -20.608 -24.061 1.00 87.69 175 ASP A CA 1
ATOM 1415 C C . ASP A 1 175 ? 5.288 -22.105 -23.732 1.00 87.69 175 ASP A C 1
ATOM 1417 O O . ASP A 1 175 ? 5.456 -22.948 -24.616 1.00 87.69 175 ASP A O 1
ATOM 1421 N N . LYS A 1 176 ? 5.102 -22.466 -22.459 1.00 89.62 176 LYS A N 1
ATOM 1422 C CA . LYS A 1 176 ? 5.088 -23.871 -22.027 1.00 89.62 176 LYS A CA 1
ATOM 1423 C C . LYS A 1 176 ? 3.805 -24.595 -22.418 1.00 89.62 176 LYS A C 1
ATOM 1425 O O . LYS A 1 176 ? 3.856 -25.796 -22.684 1.00 89.62 176 LYS A O 1
ATOM 1430 N N . LYS A 1 177 ? 2.662 -23.908 -22.373 1.00 94.12 177 LYS A N 1
ATOM 1431 C CA . LYS A 1 177 ? 1.339 -24.536 -22.421 1.00 94.12 177 LYS A CA 1
ATOM 1432 C C . LYS A 1 177 ? 0.742 -24.575 -23.823 1.00 94.12 177 LYS A C 1
ATOM 1434 O O . LYS A 1 177 ? 0.236 -25.625 -24.215 1.00 94.12 177 LYS A O 1
ATOM 1439 N N . VAL A 1 178 ? 0.839 -23.481 -24.575 1.00 90.12 178 VAL A N 1
ATOM 1440 C CA . VAL A 1 178 ? 0.341 -23.392 -25.959 1.00 90.12 178 VAL A CA 1
ATOM 1441 C C . VAL A 1 178 ? 1.468 -23.341 -26.994 1.00 90.12 178 VAL A C 1
ATOM 1443 O O . VAL A 1 178 ? 1.244 -23.665 -28.160 1.00 90.12 178 VAL A O 1
ATOM 1446 N N . GLY A 1 179 ? 2.699 -23.044 -26.571 1.00 82.25 179 GLY A N 1
ATOM 1447 C CA . GLY A 1 179 ? 3.889 -23.041 -27.419 1.00 82.25 179 GLY A CA 1
ATOM 1448 C C . GLY A 1 179 ? 4.243 -21.645 -27.949 1.00 82.25 179 GLY A C 1
ATOM 1449 O O . GLY A 1 179 ? 3.338 -20.849 -28.222 1.00 82.25 179 GLY A O 1
ATOM 1450 N N . PRO A 1 180 ? 5.538 -21.354 -28.175 1.00 77.00 180 PRO A N 1
ATOM 1451 C CA . PRO A 1 180 ? 5.956 -20.081 -28.756 1.00 77.00 180 PRO A CA 1
ATOM 1452 C C . PRO A 1 180 ? 5.288 -19.843 -30.120 1.00 77.00 180 PRO A C 1
ATOM 1454 O O . PRO A 1 180 ? 5.239 -20.752 -30.955 1.00 77.00 180 PRO A O 1
ATOM 1457 N N . ASN A 1 181 ? 4.823 -18.614 -30.377 1.00 77.69 181 ASN A N 1
ATOM 1458 C CA . ASN A 1 181 ? 4.070 -18.181 -31.576 1.00 77.69 181 ASN A CA 1
ATOM 1459 C C . ASN A 1 181 ? 2.610 -18.684 -31.692 1.00 77.69 181 ASN A C 1
ATOM 1461 O O . ASN A 1 181 ? 1.950 -18.472 -32.721 1.00 77.69 181 ASN A O 1
ATOM 1465 N N . ASN A 1 182 ? 2.072 -19.344 -30.662 1.00 86.38 182 ASN A N 1
ATOM 1466 C CA . ASN A 1 182 ? 0.662 -19.761 -30.621 1.00 86.38 182 ASN A CA 1
ATOM 1467 C C . ASN A 1 182 ? -0.238 -18.850 -29.784 1.00 86.38 182 ASN A C 1
ATOM 1469 O O . ASN A 1 182 ? -1.419 -19.146 -29.631 1.00 86.38 182 ASN A O 1
ATOM 1473 N N . TYR A 1 183 ? 0.294 -17.728 -29.324 1.00 86.12 183 TYR A N 1
ATOM 1474 C CA . TYR A 1 183 ? -0.431 -16.676 -28.633 1.00 86.12 183 TYR A CA 1
ATOM 1475 C C . TYR A 1 183 ? 0.068 -15.317 -29.128 1.00 86.12 183 TYR A C 1
ATOM 1477 O O . TYR A 1 183 ? 1.139 -15.224 -29.734 1.00 86.12 183 TYR A O 1
ATOM 1485 N N . TYR A 1 184 ? -0.733 -14.290 -28.894 1.00 83.31 184 TYR A N 1
ATOM 1486 C CA . TYR A 1 184 ? -0.353 -12.895 -29.054 1.00 83.31 184 TYR A CA 1
ATOM 1487 C C . TYR A 1 184 ? -0.137 -12.298 -27.673 1.00 83.31 184 TYR A C 1
ATOM 1489 O O . TYR A 1 184 ? -0.709 -12.770 -26.685 1.00 83.31 184 TYR A O 1
ATOM 1497 N N . TYR A 1 185 ? 0.679 -11.265 -27.603 1.00 81.12 185 TYR A N 1
ATOM 1498 C CA . TYR A 1 185 ? 0.771 -10.463 -26.408 1.00 81.12 185 TYR A CA 1
ATOM 1499 C C . TYR A 1 185 ? 0.995 -9.011 -26.787 1.00 81.12 185 TYR A C 1
ATOM 1501 O O . TYR A 1 185 ? 1.455 -8.730 -27.893 1.00 81.12 185 TYR A O 1
ATOM 1509 N N . LEU A 1 186 ? 0.656 -8.144 -25.850 1.00 71.25 186 LEU A N 1
ATOM 1510 C CA . LEU A 1 186 ? 0.935 -6.731 -25.896 1.00 71.25 186 LEU A CA 1
ATOM 1511 C C . LEU A 1 186 ? 1.378 -6.329 -24.489 1.00 71.25 186 LEU A C 1
ATOM 1513 O O . LEU A 1 186 ? 0.632 -6.512 -23.521 1.00 71.25 186 LEU A O 1
ATOM 1517 N N . LEU A 1 187 ? 2.643 -5.935 -24.363 1.00 75.19 187 LEU A N 1
ATOM 1518 C CA . LEU A 1 187 ? 3.205 -5.462 -23.097 1.00 75.19 187 LEU A CA 1
ATOM 1519 C C . LEU A 1 187 ? 2.928 -3.971 -22.929 1.00 75.19 187 LEU A C 1
ATOM 1521 O O . LEU A 1 187 ? 2.712 -3.289 -23.923 1.00 75.19 187 LEU A O 1
ATOM 1525 N N . ALA A 1 188 ? 2.952 -3.481 -21.687 1.00 63.91 188 ALA A N 1
ATOM 1526 C CA . ALA A 1 188 ? 2.728 -2.062 -21.394 1.00 63.91 188 ALA A CA 1
ATOM 1527 C C . ALA A 1 188 ? 3.667 -1.178 -22.238 1.00 63.91 188 ALA A C 1
ATOM 1529 O O . ALA A 1 188 ? 3.198 -0.376 -23.023 1.00 63.91 188 ALA A O 1
ATOM 1530 N N . THR A 1 189 ? 4.960 -1.516 -22.272 1.00 51.22 189 THR A N 1
ATOM 1531 C CA . THR A 1 189 ? 5.980 -0.829 -23.089 1.00 51.22 189 THR A CA 1
ATOM 1532 C C . THR A 1 189 ? 5.786 -0.921 -24.614 1.00 51.22 189 THR A C 1
ATOM 1534 O O . THR A 1 189 ? 6.581 -0.368 -25.360 1.00 51.22 189 THR A O 1
ATOM 1537 N N . GLU A 1 190 ? 4.855 -1.750 -25.106 1.00 38.56 190 GLU A N 1
ATOM 1538 C CA . GLU A 1 190 ? 4.520 -1.889 -26.537 1.00 38.56 190 GLU A CA 1
ATOM 1539 C C . GLU A 1 190 ? 3.163 -1.231 -26.874 1.00 38.56 190 GLU A C 1
ATOM 1541 O O . GLU A 1 190 ? 2.861 -1.060 -28.054 1.00 38.56 190 GLU A O 1
ATOM 1546 N N . LEU A 1 191 ? 2.337 -0.888 -25.873 1.00 39.84 191 LEU A N 1
ATOM 1547 C CA . LEU A 1 191 ? 1.112 -0.088 -26.040 1.00 39.84 191 LEU A CA 1
ATOM 1548 C C . LEU A 1 191 ? 1.458 1.364 -26.376 1.00 39.84 191 LEU A C 1
ATOM 1550 O O . LEU A 1 191 ? 0.845 1.926 -27.281 1.00 39.84 191 LEU A O 1
ATOM 1554 N N . ASP A 1 192 ? 2.519 1.881 -25.759 1.00 38.53 192 ASP A N 1
ATOM 1555 C CA . ASP A 1 192 ? 3.046 3.240 -25.954 1.00 38.53 192 ASP A CA 1
ATOM 1556 C C . ASP A 1 192 ? 3.588 3.476 -27.386 1.00 38.53 192 ASP A C 1
ATOM 1558 O O . ASP A 1 192 ? 3.738 4.606 -27.839 1.00 38.53 192 ASP A O 1
ATOM 1562 N N . GLU A 1 193 ? 3.849 2.407 -28.158 1.00 34.22 193 GLU A N 1
ATOM 1563 C CA . GLU A 1 193 ? 4.313 2.492 -29.555 1.00 34.22 193 GLU A CA 1
ATOM 1564 C C . GLU A 1 193 ? 3.174 2.408 -30.604 1.00 34.22 193 GLU A C 1
ATOM 1566 O O . GLU A 1 193 ? 3.442 2.561 -31.800 1.00 34.22 193 GLU A O 1
ATOM 1571 N N . ILE A 1 194 ? 1.922 2.109 -30.215 1.00 32.66 194 ILE A N 1
ATOM 1572 C CA . ILE A 1 194 ? 0.821 1.774 -31.154 1.00 32.66 194 ILE A CA 1
ATOM 1573 C C . ILE A 1 194 ? -0.243 2.883 -31.286 1.00 32.66 194 ILE A C 1
ATOM 1575 O O . ILE A 1 194 ? -1.015 2.849 -32.247 1.00 32.66 194 ILE A O 1
ATOM 1579 N N . ASP A 1 195 ? -0.243 3.908 -30.429 1.00 34.00 195 ASP A N 1
ATOM 1580 C CA . ASP A 1 195 ? -1.228 5.009 -30.467 1.00 34.00 195 ASP A CA 1
ATOM 1581 C C . ASP A 1 195 ? -0.943 6.117 -31.513 1.00 34.00 195 ASP A C 1
ATOM 1583 O O . ASP A 1 195 ? -1.521 7.202 -31.484 1.00 34.00 195 ASP A O 1
ATOM 1587 N N . GLU A 1 196 ? -0.127 5.832 -32.534 1.00 36.19 196 GLU A N 1
ATOM 1588 C CA . GLU A 1 196 ? 0.021 6.679 -33.727 1.00 36.19 196 GLU A CA 1
ATOM 1589 C C . GLU A 1 196 ? -0.929 6.240 -34.868 1.00 36.19 196 GLU A C 1
ATOM 1591 O O . GLU A 1 196 ? -0.431 5.783 -35.893 1.00 36.19 196 GLU A O 1
ATOM 1596 N N . ASP A 1 197 ? -2.268 6.314 -34.733 1.00 33.28 197 ASP A N 1
ATOM 1597 C CA . ASP A 1 197 ? -3.186 6.362 -35.913 1.00 33.28 197 ASP A CA 1
ATOM 1598 C C . ASP A 1 197 ? -4.703 6.571 -35.617 1.00 33.28 197 ASP A C 1
ATOM 1600 O O . ASP A 1 197 ? -5.560 6.095 -36.372 1.00 33.28 197 ASP A O 1
ATOM 1604 N N . PHE A 1 198 ? -5.095 7.325 -34.581 1.00 30.03 198 PHE A N 1
ATOM 1605 C CA . PHE A 1 198 ? -6.479 7.830 -34.475 1.00 30.03 198 PHE A CA 1
ATOM 1606 C C . PHE A 1 198 ? -6.525 9.347 -34.248 1.00 30.03 198 PHE A C 1
ATOM 1608 O O . PHE A 1 198 ? -6.473 9.837 -33.128 1.00 30.03 198 PHE A O 1
ATOM 1615 N N . ASP A 1 199 ? -6.638 10.072 -35.364 1.00 35.56 199 ASP A N 1
ATOM 1616 C CA . ASP A 1 199 ? -6.976 11.498 -35.431 1.00 35.56 199 ASP A CA 1
ATOM 1617 C C . ASP A 1 199 ? -8.451 11.772 -35.047 1.00 35.56 199 ASP A C 1
ATOM 1619 O O . ASP A 1 199 ? -9.346 10.976 -35.359 1.00 35.56 199 ASP A O 1
ATOM 1623 N N . ASP A 1 200 ? -8.644 12.991 -34.522 1.00 34.22 200 ASP A N 1
ATOM 1624 C CA . ASP A 1 200 ? -9.866 13.778 -34.247 1.00 34.22 200 ASP A CA 1
ATOM 1625 C C . ASP A 1 200 ? -10.609 13.472 -32.922 1.00 34.22 200 ASP A C 1
ATOM 1627 O O . ASP A 1 200 ? -11.065 12.360 -32.687 1.00 34.22 200 ASP A O 1
ATOM 1631 N N . GLU A 1 201 ? -10.890 14.410 -32.010 1.00 33.22 201 GLU A N 1
ATOM 1632 C CA . GLU A 1 201 ? -10.805 15.879 -31.970 1.00 33.22 201 GLU A CA 1
ATOM 1633 C C . GLU A 1 201 ? -10.974 16.318 -30.489 1.00 33.22 201 GLU A C 1
ATOM 1635 O O . GLU A 1 201 ? -11.861 15.817 -29.798 1.00 33.22 201 GLU A O 1
ATOM 1640 N N . ASP A 1 202 ? -10.163 17.285 -30.048 1.00 39.09 202 ASP A N 1
ATOM 1641 C CA . ASP A 1 202 ? -10.366 18.240 -28.943 1.00 39.09 202 ASP A CA 1
ATOM 1642 C C . ASP A 1 202 ? -10.939 17.757 -27.588 1.00 39.09 202 ASP A C 1
ATOM 1644 O O . ASP A 1 202 ? -12.136 17.881 -27.315 1.00 39.09 202 ASP A O 1
ATOM 1648 N N . THR A 1 203 ? -10.033 17.477 -26.645 1.00 31.16 203 THR A N 1
ATOM 1649 C CA . THR A 1 203 ? -10.133 18.004 -25.270 1.00 31.16 203 THR A CA 1
ATOM 1650 C C . THR A 1 203 ? -8.744 18.399 -24.775 1.00 31.16 203 THR A C 1
ATOM 1652 O O . THR A 1 203 ? -7.936 17.546 -24.427 1.00 31.16 203 THR A O 1
ATOM 1655 N N . ASP A 1 204 ? -8.481 19.709 -24.773 1.00 40.31 204 ASP A N 1
ATOM 1656 C CA . ASP A 1 204 ? -7.403 20.335 -24.006 1.00 40.31 204 ASP A CA 1
ATOM 1657 C C . ASP A 1 204 ? -7.644 20.075 -22.509 1.00 40.31 204 ASP A C 1
ATOM 1659 O O . ASP A 1 204 ? -8.404 20.808 -21.878 1.00 40.31 204 ASP A O 1
ATOM 1663 N N . ASP A 1 205 ? -6.987 19.064 -21.951 1.00 36.88 205 ASP A N 1
ATOM 1664 C CA . ASP A 1 205 ? -6.627 18.997 -20.536 1.00 36.88 205 ASP A CA 1
ATOM 1665 C C . ASP A 1 205 ? -5.194 18.436 -20.478 1.00 36.88 205 ASP A C 1
ATOM 1667 O O . ASP A 1 205 ? -4.928 17.325 -20.926 1.00 36.88 205 ASP A O 1
ATOM 1671 N N . GLU A 1 206 ? -4.245 19.261 -20.024 1.00 41.59 206 GLU A N 1
ATOM 1672 C CA . GLU A 1 206 ? -2.816 18.938 -19.897 1.00 41.59 206 GLU A CA 1
ATOM 1673 C C . GLU A 1 206 ? -2.593 17.795 -18.880 1.00 41.59 206 GLU A C 1
ATOM 1675 O O . GLU A 1 206 ? -2.246 1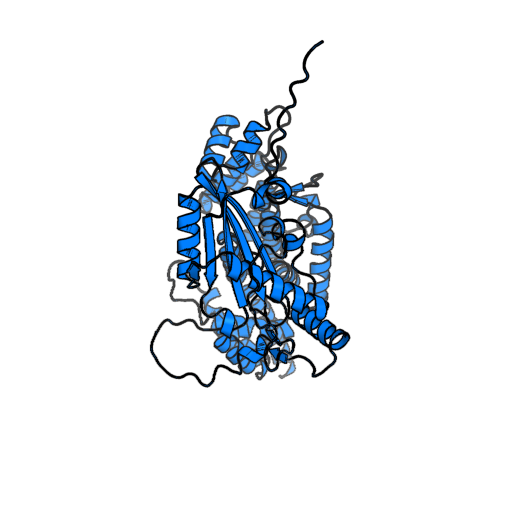8.034 -17.724 1.00 41.59 206 GLU A O 1
ATOM 1680 N N . GLU A 1 207 ? -2.759 16.543 -19.305 1.00 41.44 207 GLU A N 1
ATOM 1681 C CA . GLU A 1 207 ? -2.086 15.389 -18.707 1.00 41.44 207 GLU A CA 1
ATOM 1682 C C . GLU A 1 207 ? -0.740 15.217 -19.419 1.00 41.44 207 GLU A C 1
ATOM 1684 O O . GLU A 1 207 ? -0.674 14.773 -20.562 1.00 41.44 207 GLU A O 1
ATOM 1689 N N . GLY A 1 208 ? 0.356 15.603 -18.758 1.00 41.91 208 GLY A N 1
ATOM 1690 C CA . GLY A 1 208 ? 1.705 15.197 -19.168 1.00 41.91 208 GLY A CA 1
ATOM 1691 C C . GLY A 1 208 ? 1.850 13.691 -18.954 1.00 41.91 208 GLY A C 1
ATOM 1692 O O . GLY A 1 208 ? 2.320 13.273 -17.894 1.00 41.91 208 GLY A O 1
ATOM 1693 N N . GLY A 1 209 ? 1.336 12.922 -19.917 1.00 42.25 209 GLY A N 1
ATOM 1694 C CA . GLY A 1 209 ? 1.173 11.471 -19.898 1.00 42.25 209 GLY A CA 1
ATOM 1695 C C . GLY A 1 209 ? 2.495 10.709 -19.862 1.00 42.25 209 GLY A C 1
ATOM 1696 O O . GLY A 1 209 ? 3.571 11.279 -20.041 1.00 42.25 209 GLY A O 1
ATOM 1697 N N . GLU A 1 210 ? 2.421 9.408 -19.598 1.00 46.09 210 GLU A N 1
ATOM 1698 C CA . GLU A 1 210 ? 3.566 8.491 -19.484 1.00 46.09 210 GLU A CA 1
ATOM 1699 C C . GLU A 1 210 ? 4.550 8.591 -20.670 1.00 46.09 210 GLU A C 1
ATOM 1701 O O . GLU A 1 210 ? 5.764 8.498 -20.465 1.00 46.09 210 GLU A O 1
ATOM 1706 N N . ASP A 1 211 ? 4.064 8.959 -21.859 1.00 48.78 211 ASP A N 1
ATOM 1707 C CA . ASP A 1 211 ? 4.863 9.295 -23.044 1.00 48.78 211 ASP A CA 1
ATOM 1708 C C . ASP A 1 211 ? 5.899 10.397 -22.795 1.00 48.78 211 ASP A C 1
ATOM 1710 O O . ASP A 1 211 ? 7.052 10.302 -23.228 1.00 48.78 211 ASP A O 1
ATOM 1714 N N . ASP A 1 212 ? 5.537 11.458 -22.069 1.00 60.34 212 ASP A N 1
ATOM 1715 C CA . ASP A 1 212 ? 6.482 12.508 -21.702 1.00 60.34 212 ASP A CA 1
ATOM 1716 C C . ASP A 1 212 ? 7.559 11.936 -20.773 1.00 60.34 212 ASP A C 1
ATOM 1718 O O . ASP A 1 212 ? 8.731 12.303 -20.891 1.00 60.34 212 ASP A O 1
ATOM 1722 N N . PHE A 1 213 ? 7.223 11.012 -19.865 1.00 67.44 213 PHE A N 1
ATOM 1723 C CA . PHE A 1 213 ? 8.216 10.389 -18.986 1.00 67.44 213 PHE A CA 1
ATOM 1724 C C . PHE A 1 213 ? 9.208 9.553 -19.786 1.00 67.44 213 PHE A C 1
ATOM 1726 O O . PHE A 1 213 ? 10.415 9.759 -19.638 1.00 67.44 213 PHE A O 1
ATOM 1733 N N . GLU A 1 214 ? 8.730 8.646 -20.639 1.00 68.00 214 GLU A N 1
ATOM 1734 C CA . GLU A 1 214 ? 9.582 7.748 -21.422 1.00 68.00 214 GLU A CA 1
ATOM 1735 C C . GLU A 1 214 ? 10.473 8.498 -22.415 1.00 68.00 214 GLU A C 1
ATOM 1737 O O . GLU A 1 214 ? 11.670 8.200 -22.537 1.00 68.00 214 GLU A O 1
ATOM 1742 N N . ASN A 1 215 ? 9.925 9.528 -23.067 1.00 72.69 215 ASN A N 1
ATOM 1743 C CA . ASN A 1 215 ? 10.675 10.391 -23.972 1.00 72.69 215 ASN A CA 1
ATOM 1744 C C . ASN A 1 215 ? 11.787 11.139 -23.230 1.00 72.69 215 ASN A C 1
ATOM 1746 O O . ASN A 1 215 ? 12.956 11.078 -23.627 1.00 72.69 215 ASN A O 1
ATOM 1750 N N . ASN A 1 216 ? 11.453 11.780 -22.104 1.00 77.94 216 ASN A N 1
ATOM 1751 C CA . ASN A 1 216 ? 12.441 12.456 -21.264 1.00 77.94 216 ASN A CA 1
ATOM 1752 C C . ASN A 1 216 ? 13.480 11.462 -20.715 1.00 77.94 216 ASN A C 1
ATOM 1754 O O . ASN A 1 216 ? 14.675 11.759 -20.675 1.00 77.94 216 ASN A O 1
ATOM 1758 N N . TYR A 1 217 ? 13.056 10.264 -20.310 1.00 80.12 217 TYR A N 1
ATOM 1759 C CA . TYR A 1 217 ? 13.932 9.221 -19.787 1.00 80.12 217 TYR A CA 1
ATOM 1760 C C . TYR A 1 217 ? 14.946 8.754 -20.828 1.00 80.12 217 TYR A C 1
ATOM 1762 O O . TYR A 1 217 ? 16.144 8.682 -20.541 1.00 80.12 217 TYR A O 1
ATOM 1770 N N . SER A 1 218 ? 14.479 8.472 -22.043 1.00 81.88 218 SER A N 1
ATOM 1771 C CA . SER A 1 218 ? 15.308 8.058 -23.175 1.00 81.88 218 SER A CA 1
ATOM 1772 C C . SER A 1 218 ? 16.282 9.156 -23.597 1.00 81.88 218 SER A C 1
ATOM 1774 O O . SER A 1 218 ? 17.459 8.871 -23.842 1.00 81.88 218 SER A O 1
ATOM 1776 N N . GLU A 1 219 ? 15.832 10.416 -23.607 1.00 87.50 219 GLU A N 1
ATOM 1777 C CA . GLU A 1 219 ? 16.693 11.577 -23.842 1.00 87.50 219 GLU A CA 1
ATOM 1778 C C . GLU A 1 219 ? 17.816 11.634 -22.799 1.00 87.50 219 GLU A C 1
ATOM 1780 O O . GLU A 1 2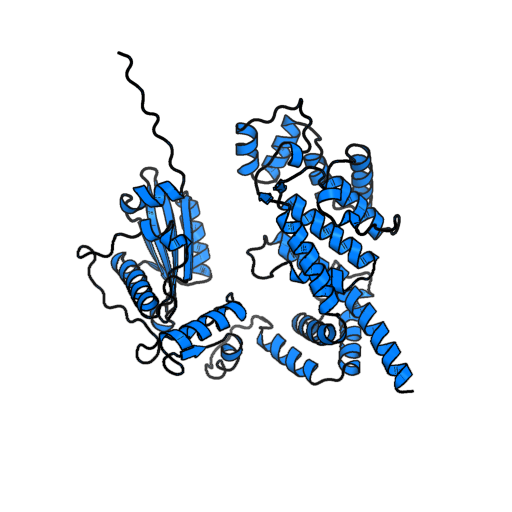19 ? 19.000 11.625 -23.152 1.00 87.50 219 GLU A O 1
ATOM 1785 N N . TYR A 1 220 ? 17.477 11.602 -21.508 1.00 90.00 220 TYR A N 1
ATOM 1786 C CA . TYR A 1 220 ? 18.468 11.663 -20.436 1.00 90.00 220 TYR A CA 1
ATOM 1787 C C . TYR A 1 220 ? 19.387 10.441 -20.403 1.00 90.00 220 TYR A C 1
ATOM 1789 O O . TYR A 1 220 ? 20.565 10.583 -20.080 1.00 90.00 220 TYR A O 1
ATOM 1797 N N . LEU A 1 221 ? 18.921 9.250 -20.778 1.00 89.31 221 LEU A N 1
ATOM 1798 C CA . LEU A 1 221 ? 19.767 8.055 -20.851 1.00 89.31 221 LEU A CA 1
ATOM 1799 C C . LEU A 1 221 ? 20.886 8.192 -21.899 1.00 89.31 221 LEU A C 1
ATOM 1801 O O . LEU A 1 221 ? 21.933 7.556 -21.769 1.00 89.31 221 LEU A O 1
ATOM 1805 N N . SER A 1 222 ? 20.672 9.016 -22.930 1.00 89.31 222 SER A N 1
ATOM 1806 C CA . SER A 1 222 ? 21.662 9.281 -23.977 1.00 89.31 222 SER A CA 1
ATOM 1807 C C . SER A 1 222 ? 22.737 10.307 -23.580 1.00 89.31 222 SER A C 1
ATOM 1809 O O . SER A 1 222 ? 23.806 10.337 -24.198 1.00 89.31 222 SER A O 1
ATOM 1811 N N . ASN A 1 223 ? 22.485 11.106 -22.538 1.00 91.12 223 ASN A N 1
ATOM 1812 C CA . ASN A 1 223 ? 23.395 12.138 -22.039 1.00 91.12 223 ASN A CA 1
ATOM 1813 C C . ASN A 1 223 ? 24.542 11.558 -21.194 1.00 91.12 223 ASN A C 1
ATOM 1815 O O . ASN A 1 223 ? 24.449 10.468 -20.622 1.00 91.12 223 ASN A O 1
ATOM 1819 N N . SER A 1 224 ? 25.625 12.326 -21.040 1.00 92.25 224 SER A N 1
ATOM 1820 C CA . SER A 1 224 ? 26.653 12.027 -20.039 1.00 92.25 224 SER A CA 1
ATOM 1821 C C . SER A 1 224 ? 26.132 12.252 -18.614 1.00 92.25 224 SER A C 1
ATOM 1823 O O . SER A 1 224 ? 25.195 13.022 -18.370 1.00 92.25 224 SER A O 1
ATOM 1825 N N . PHE A 1 225 ? 26.794 11.632 -17.632 1.00 91.69 225 PHE A N 1
ATOM 1826 C CA . PHE A 1 225 ? 26.497 11.896 -16.226 1.00 91.69 225 PHE A CA 1
ATOM 1827 C C . PHE A 1 225 ? 26.648 13.387 -15.883 1.00 91.69 225 PHE A C 1
ATOM 1829 O O . PHE A 1 225 ? 25.807 13.929 -15.170 1.00 91.69 225 PHE A O 1
ATOM 1836 N N . GLU A 1 226 ? 27.676 14.084 -16.389 1.00 92.69 226 GLU A N 1
ATOM 1837 C CA . GLU A 1 226 ? 27.869 15.508 -16.080 1.00 92.69 226 GLU A CA 1
ATOM 1838 C C . GLU A 1 226 ? 26.772 16.403 -16.670 1.00 92.69 226 GLU A C 1
ATOM 1840 O O . GLU A 1 226 ? 26.407 17.409 -16.048 1.00 92.69 226 GLU A O 1
ATOM 1845 N N . GLU A 1 227 ? 26.252 16.048 -17.847 1.00 93.06 227 GLU A N 1
ATOM 1846 C CA . GLU A 1 227 ? 25.137 16.735 -18.505 1.00 93.06 227 GLU A CA 1
ATOM 1847 C C . GLU A 1 227 ? 23.855 16.586 -17.678 1.00 93.06 227 GLU A C 1
ATOM 1849 O O . GLU A 1 227 ? 23.272 17.592 -17.259 1.00 93.06 227 GLU A O 1
ATOM 1854 N N . ASN A 1 228 ? 23.494 15.349 -17.324 1.00 94.25 228 ASN A N 1
ATOM 1855 C CA . ASN A 1 228 ? 22.337 15.064 -16.474 1.00 94.25 228 ASN A CA 1
ATOM 1856 C C . ASN A 1 228 ? 22.475 15.668 -15.074 1.00 94.25 228 ASN A C 1
ATOM 1858 O O . ASN A 1 228 ? 21.529 16.249 -14.545 1.00 94.25 228 ASN A O 1
ATOM 1862 N N . ALA A 1 229 ? 23.666 15.602 -14.477 1.00 93.31 229 ALA A N 1
ATOM 1863 C CA . ALA A 1 229 ? 23.940 16.203 -13.178 1.00 93.31 229 ALA A CA 1
ATOM 1864 C C . ALA A 1 229 ? 23.704 17.718 -13.201 1.00 93.31 229 ALA A C 1
ATOM 1866 O O . ALA A 1 229 ? 23.158 18.272 -12.247 1.00 93.31 229 ALA A O 1
ATOM 1867 N N . LYS A 1 230 ? 24.107 18.403 -14.279 1.00 93.25 230 LYS A N 1
ATOM 1868 C CA . LYS A 1 230 ? 23.888 19.844 -14.434 1.00 93.25 230 LYS A CA 1
ATOM 1869 C C . LYS A 1 230 ? 22.398 20.170 -14.560 1.00 93.25 230 LYS A C 1
ATOM 1871 O O . LYS A 1 230 ? 21.931 21.036 -13.824 1.00 93.25 230 LYS A O 1
ATOM 1876 N N . LEU A 1 231 ? 21.673 19.456 -15.425 1.00 92.69 231 LEU A N 1
ATOM 1877 C CA . LEU A 1 231 ? 20.223 19.611 -15.588 1.00 92.69 231 LEU A CA 1
ATOM 1878 C C . LEU A 1 231 ? 19.486 19.377 -14.267 1.00 92.69 231 LEU A C 1
ATOM 1880 O O . LEU A 1 231 ? 18.628 20.164 -13.881 1.00 92.69 231 LEU A O 1
ATOM 1884 N N . PHE A 1 232 ? 19.879 18.347 -13.518 1.00 92.25 232 PHE A N 1
ATOM 1885 C CA . PHE A 1 232 ? 19.232 17.997 -12.260 1.00 92.25 232 PHE A CA 1
ATOM 1886 C C . PHE A 1 232 ? 19.464 19.051 -11.187 1.00 92.25 232 PHE A C 1
ATOM 1888 O O . PHE A 1 232 ? 18.535 19.429 -10.478 1.00 92.25 232 PHE A O 1
ATOM 1895 N N . ILE A 1 233 ? 20.690 19.571 -11.077 1.00 90.44 233 ILE A N 1
ATOM 1896 C CA . ILE A 1 233 ? 20.996 20.678 -10.164 1.00 90.44 233 ILE A CA 1
ATOM 1897 C C . ILE A 1 233 ? 20.166 21.912 -10.531 1.00 90.44 233 ILE A C 1
ATOM 1899 O O . ILE A 1 233 ? 19.645 22.567 -9.630 1.00 90.44 233 ILE A O 1
ATOM 1903 N N . GLU A 1 234 ? 20.025 22.214 -11.825 1.00 89.06 234 GLU A N 1
ATOM 1904 C CA . GLU A 1 234 ? 19.212 23.332 -12.308 1.00 89.06 234 GLU A CA 1
ATOM 1905 C C . GLU A 1 234 ? 17.728 23.148 -11.969 1.00 89.06 234 GLU A C 1
ATOM 1907 O O . GLU A 1 234 ? 17.136 24.051 -11.369 1.00 89.06 234 GLU A O 1
ATOM 1912 N N . PHE A 1 235 ? 17.160 21.970 -12.252 1.00 87.62 235 PHE A N 1
ATOM 1913 C CA . PHE A 1 235 ? 15.774 21.643 -11.917 1.00 87.62 235 PHE A CA 1
ATOM 1914 C C . PHE A 1 235 ? 15.511 21.654 -10.418 1.00 87.62 235 PHE A C 1
ATOM 1916 O O . PHE A 1 235 ? 14.441 22.065 -10.005 1.00 87.62 235 PHE A O 1
ATOM 1923 N N . THR A 1 236 ? 16.476 21.269 -9.587 1.00 87.44 236 THR A N 1
ATOM 1924 C CA . THR A 1 236 ? 16.304 21.199 -8.127 1.00 87.44 236 THR A CA 1
ATOM 1925 C C . THR A 1 236 ? 16.701 22.479 -7.386 1.00 87.44 236 THR A C 1
ATOM 1927 O O . THR A 1 236 ? 16.690 22.506 -6.156 1.00 87.44 236 THR A O 1
ATOM 1930 N N . ASN A 1 237 ? 17.005 23.575 -8.091 1.00 85.31 237 ASN A N 1
ATOM 1931 C CA . ASN A 1 237 ? 17.331 24.867 -7.470 1.00 85.31 237 ASN A CA 1
ATOM 1932 C C . ASN A 1 237 ? 16.191 25.452 -6.626 1.00 85.31 237 ASN A C 1
ATOM 1934 O O . ASN A 1 237 ? 16.440 26.305 -5.774 1.00 85.31 237 ASN A O 1
ATOM 1938 N N . PHE A 1 238 ? 14.943 25.027 -6.851 1.00 80.75 238 PHE A N 1
ATOM 1939 C CA . PHE A 1 238 ? 13.827 25.451 -6.008 1.00 80.75 238 PHE A CA 1
ATOM 1940 C C . PHE A 1 238 ? 14.036 25.034 -4.547 1.00 80.75 238 PHE A C 1
ATOM 1942 O O . PHE A 1 238 ? 13.689 25.814 -3.672 1.00 80.75 238 PHE A O 1
ATOM 1949 N N . LEU A 1 239 ? 14.704 23.903 -4.279 1.00 77.69 239 LEU A N 1
ATOM 1950 C CA . LEU A 1 239 ? 14.999 23.423 -2.921 1.00 77.69 239 LEU A CA 1
ATOM 1951 C C . LEU A 1 239 ? 15.838 24.403 -2.081 1.00 77.69 239 LEU A C 1
ATOM 1953 O O . LEU A 1 239 ? 15.849 24.294 -0.860 1.00 77.69 239 LEU A O 1
ATOM 1957 N N . ASP A 1 240 ? 16.540 25.351 -2.713 1.00 74.69 240 ASP A N 1
ATOM 1958 C CA . ASP A 1 240 ? 17.323 26.384 -2.018 1.00 74.69 240 ASP A CA 1
ATOM 1959 C C . ASP A 1 240 ? 16.498 27.636 -1.665 1.00 74.69 240 ASP A C 1
ATOM 1961 O O . ASP A 1 240 ? 17.030 28.578 -1.072 1.00 74.69 240 ASP A O 1
ATOM 1965 N N . LYS A 1 241 ? 15.220 27.696 -2.064 1.00 67.06 241 LYS A N 1
ATOM 1966 C CA . LYS A 1 241 ? 14.328 28.834 -1.815 1.00 67.06 241 LYS A CA 1
ATOM 1967 C C . LYS A 1 241 ? 13.423 28.542 -0.614 1.00 67.06 241 LYS A C 1
ATOM 1969 O O . LYS A 1 241 ? 12.665 27.582 -0.626 1.00 67.06 241 LYS A O 1
ATOM 1974 N N . ASP A 1 242 ? 13.430 29.432 0.377 1.00 54.72 242 ASP A N 1
ATOM 1975 C CA . ASP A 1 242 ? 12.642 29.310 1.619 1.00 54.72 242 ASP A CA 1
ATOM 1976 C C . ASP A 1 242 ? 11.103 29.480 1.438 1.00 54.72 242 ASP A C 1
ATOM 1978 O O . ASP A 1 242 ? 10.360 29.392 2.413 1.00 54.72 242 ASP A O 1
ATOM 1982 N N . GLU A 1 243 ? 10.590 29.737 0.223 1.00 48.75 243 GLU A N 1
ATOM 1983 C CA . GLU A 1 243 ? 9.206 30.213 -0.037 1.00 48.75 243 GLU A CA 1
ATOM 1984 C C . GLU A 1 243 ? 8.236 29.170 -0.653 1.00 48.75 243 GLU A C 1
ATOM 1986 O O . GLU A 1 243 ? 7.202 29.530 -1.207 1.00 48.75 243 GLU A O 1
ATOM 1991 N N . LEU A 1 244 ? 8.523 27.871 -0.557 1.00 48.41 244 LEU A N 1
ATOM 1992 C CA . LEU A 1 244 ? 7.849 26.817 -1.343 1.00 48.41 244 LEU A CA 1
ATOM 1993 C C . LEU A 1 244 ? 6.447 26.351 -0.902 1.00 48.41 244 LEU A C 1
ATOM 1995 O O . LEU A 1 244 ? 5.954 25.371 -1.446 1.00 48.41 244 LEU A O 1
ATOM 1999 N N . LEU A 1 245 ? 5.787 26.991 0.063 1.00 45.50 245 LEU A N 1
ATOM 2000 C CA . LEU A 1 245 ? 4.534 26.445 0.620 1.00 45.50 245 LEU A CA 1
ATOM 2001 C C . LEU A 1 245 ? 3.252 27.207 0.246 1.00 45.50 245 LEU A C 1
ATOM 2003 O O . LEU A 1 245 ? 2.205 26.883 0.794 1.00 45.50 245 LEU A O 1
ATOM 2007 N N . ASN A 1 246 ? 3.302 28.201 -0.651 1.00 40.59 246 ASN A N 1
ATOM 2008 C CA . ASN A 1 246 ? 2.139 29.066 -0.929 1.00 40.59 246 ASN A CA 1
ATOM 2009 C C . ASN A 1 246 ? 1.785 29.271 -2.415 1.00 40.59 246 ASN A C 1
ATOM 2011 O O . ASN A 1 246 ? 0.901 30.080 -2.694 1.00 40.59 246 ASN A O 1
ATOM 2015 N N . ASP A 1 247 ? 2.456 28.609 -3.359 1.00 40.31 247 ASP A N 1
ATOM 2016 C CA . ASP A 1 247 ? 2.181 28.787 -4.791 1.00 40.31 247 ASP A CA 1
ATOM 2017 C C . ASP A 1 247 ? 2.171 27.424 -5.496 1.00 40.31 247 ASP A C 1
ATOM 2019 O O . ASP A 1 247 ? 3.221 26.801 -5.662 1.00 40.31 247 ASP A O 1
ATOM 2023 N N . ASP A 1 248 ? 0.981 26.971 -5.900 1.00 44.16 248 ASP A N 1
ATOM 2024 C CA . ASP A 1 248 ? 0.750 25.704 -6.614 1.00 44.16 248 ASP A CA 1
ATOM 2025 C C . ASP A 1 248 ? 1.444 25.664 -7.997 1.00 44.16 248 ASP A C 1
ATOM 2027 O O . ASP A 1 248 ? 1.464 24.626 -8.650 1.00 44.16 248 ASP A O 1
ATOM 2031 N N . SER A 1 249 ? 2.047 26.774 -8.456 1.00 42.09 249 SER A N 1
ATOM 2032 C CA . SER A 1 249 ? 2.619 26.914 -9.805 1.00 42.09 249 SER A CA 1
ATOM 2033 C C . SER A 1 249 ? 4.150 26.790 -9.918 1.00 42.09 249 SER A C 1
ATOM 2035 O O . SER A 1 249 ? 4.694 27.022 -10.998 1.00 42.09 249 SER A O 1
ATOM 2037 N N . PHE A 1 250 ? 4.880 26.447 -8.844 1.00 49.03 250 PHE A N 1
ATOM 2038 C CA . PHE A 1 250 ? 6.359 26.470 -8.855 1.00 49.03 250 PHE A CA 1
ATOM 2039 C C . PHE A 1 250 ? 7.060 25.100 -8.880 1.00 49.03 250 PHE A C 1
ATOM 2041 O O . PHE A 1 250 ? 8.285 25.049 -8.725 1.00 49.03 250 PHE A O 1
ATOM 2048 N N . MET A 1 251 ? 6.353 23.982 -9.079 1.00 54.72 251 MET A N 1
ATOM 2049 C CA . MET A 1 251 ? 7.060 22.726 -9.349 1.00 54.72 251 MET A CA 1
ATOM 2050 C C . MET A 1 251 ? 7.608 22.747 -10.784 1.00 54.72 251 MET A C 1
ATOM 2052 O O . MET A 1 251 ? 6.847 22.995 -11.718 1.00 54.72 251 MET A O 1
ATOM 2056 N N . PRO A 1 252 ? 8.920 22.516 -10.997 1.00 61.81 252 PRO A N 1
ATOM 2057 C CA . PRO A 1 252 ? 9.415 22.212 -12.334 1.00 61.81 252 PRO A CA 1
ATOM 2058 C C . PRO A 1 252 ? 8.698 20.966 -12.855 1.00 61.81 252 PRO A C 1
ATOM 2060 O O . PRO A 1 252 ? 8.306 20.123 -12.049 1.00 61.81 252 PRO A O 1
ATOM 2063 N N . ASP A 1 253 ? 8.573 20.873 -14.179 1.00 76.44 253 ASP A N 1
ATOM 2064 C CA . ASP A 1 253 ? 8.041 19.725 -14.924 1.00 76.44 253 ASP A CA 1
ATOM 2065 C C . ASP A 1 253 ? 8.337 18.402 -14.190 1.00 76.44 253 ASP A C 1
ATOM 2067 O O . ASP A 1 253 ? 9.486 17.942 -14.124 1.00 76.44 253 ASP A O 1
ATOM 2071 N N . ALA A 1 254 ? 7.303 17.877 -13.521 1.00 71.06 254 ALA A N 1
ATOM 2072 C CA . ALA A 1 254 ? 7.436 16.780 -12.570 1.00 71.06 254 ALA A CA 1
ATOM 2073 C C . ALA A 1 254 ? 7.913 15.516 -13.287 1.00 71.06 254 ALA A C 1
ATOM 2075 O O . ALA A 1 254 ? 8.788 14.811 -12.783 1.00 71.06 254 ALA A O 1
ATOM 2076 N N . THR A 1 255 ? 7.415 15.314 -14.503 1.00 74.75 255 THR A N 1
ATOM 2077 C CA . THR A 1 255 ? 7.748 14.218 -15.403 1.00 74.75 255 THR A CA 1
ATOM 2078 C C . THR A 1 255 ? 9.232 14.236 -15.777 1.00 74.75 255 THR A C 1
ATOM 2080 O O . THR A 1 255 ? 9.940 13.245 -15.567 1.00 74.75 255 THR A O 1
ATOM 2083 N N . LYS A 1 256 ? 9.774 15.393 -16.187 1.00 83.50 256 LYS A N 1
ATOM 2084 C CA . LYS A 1 256 ? 11.224 15.558 -16.424 1.00 83.50 256 LYS A CA 1
ATOM 2085 C C . LYS A 1 256 ? 12.055 15.310 -15.179 1.00 83.50 256 LYS A C 1
ATOM 2087 O O . LYS A 1 256 ? 13.107 14.671 -15.249 1.00 83.50 256 LYS A O 1
ATOM 2092 N N . LEU A 1 257 ? 11.612 15.841 -14.042 1.00 82.88 257 LEU A N 1
ATOM 2093 C CA . LEU A 1 257 ? 12.341 15.704 -12.789 1.00 82.88 257 LEU A CA 1
ATOM 2094 C C . LEU A 1 257 ? 12.402 14.241 -12.333 1.00 82.88 257 LEU A C 1
ATOM 2096 O O . LEU A 1 257 ? 13.458 13.803 -11.869 1.00 82.88 257 LEU A O 1
ATOM 2100 N N . MET A 1 258 ? 11.312 13.484 -12.476 1.00 81.31 258 MET A N 1
ATOM 2101 C CA . MET A 1 258 ? 11.267 12.054 -12.161 1.00 81.31 258 MET A CA 1
ATOM 2102 C C . MET A 1 258 ? 12.171 11.253 -13.102 1.00 81.31 258 MET A C 1
ATOM 2104 O O . MET A 1 258 ? 13.026 10.504 -12.626 1.00 81.31 258 MET A O 1
ATOM 2108 N N . ALA A 1 259 ? 12.075 11.478 -14.417 1.00 83.44 259 ALA A N 1
ATOM 2109 C CA . ALA A 1 259 ? 12.890 10.768 -15.403 1.00 83.44 259 ALA A CA 1
ATOM 2110 C C . ALA A 1 259 ? 14.393 10.973 -15.149 1.00 83.44 259 ALA A C 1
ATOM 2112 O O . ALA A 1 259 ? 15.176 10.021 -15.070 1.00 83.44 259 ALA A O 1
ATOM 2113 N N . LEU A 1 260 ? 14.798 12.224 -14.919 1.00 89.12 260 LEU A N 1
ATOM 2114 C CA . LEU A 1 260 ? 16.183 12.576 -14.624 1.00 89.12 260 LEU A CA 1
ATOM 2115 C C . LEU A 1 260 ? 16.667 12.003 -13.284 1.00 89.12 260 LEU A C 1
ATOM 2117 O O . LEU A 1 260 ? 17.821 11.582 -13.162 1.00 89.12 260 LEU A O 1
ATOM 2121 N N . THR A 1 261 ? 15.784 11.967 -12.283 1.00 88.06 261 THR A N 1
ATOM 2122 C CA . THR A 1 261 ? 16.047 11.340 -10.982 1.00 88.06 261 THR A CA 1
ATOM 2123 C C . THR A 1 261 ? 16.372 9.858 -11.145 1.00 88.06 261 THR A C 1
ATOM 2125 O O . THR A 1 261 ? 17.364 9.382 -10.585 1.00 88.06 261 THR A O 1
ATOM 2128 N N . ASP A 1 262 ? 15.591 9.130 -11.940 1.00 85.56 262 ASP A N 1
ATOM 2129 C CA . ASP A 1 262 ? 15.790 7.696 -12.129 1.00 85.56 262 ASP A CA 1
ATOM 2130 C C . ASP A 1 262 ? 17.018 7.355 -12.970 1.00 85.56 262 ASP A C 1
ATOM 2132 O O . ASP A 1 262 ? 17.725 6.396 -12.643 1.00 85.56 262 ASP A O 1
ATOM 2136 N N . VAL A 1 263 ? 17.340 8.160 -13.987 1.00 89.88 263 VAL A N 1
ATOM 2137 C CA . VAL A 1 263 ? 18.604 8.010 -14.723 1.00 89.88 263 VAL A CA 1
ATOM 2138 C C . VAL A 1 263 ? 19.794 8.211 -13.782 1.00 89.88 263 VAL A C 1
ATOM 2140 O O . VAL A 1 263 ? 20.660 7.341 -13.692 1.00 89.88 263 VAL A O 1
ATOM 2143 N N . LEU A 1 264 ? 19.818 9.297 -13.002 1.00 91.50 264 LEU A N 1
ATOM 2144 C CA . LEU A 1 264 ? 20.933 9.590 -12.092 1.00 91.50 264 LEU A CA 1
ATOM 2145 C C . LEU A 1 264 ? 21.077 8.571 -10.958 1.00 91.50 264 LEU A C 1
ATOM 2147 O O . LEU A 1 264 ? 22.196 8.282 -10.526 1.00 91.50 264 LEU A O 1
ATOM 2151 N N . LYS A 1 265 ? 19.972 7.996 -10.472 1.00 88.75 265 LYS A N 1
ATOM 2152 C CA . LYS A 1 265 ? 20.016 6.952 -9.439 1.00 88.75 265 LYS A CA 1
ATOM 2153 C C . LYS A 1 265 ? 20.798 5.725 -9.887 1.00 88.75 265 LYS A C 1
ATOM 2155 O O . LYS A 1 265 ? 21.513 5.172 -9.056 1.00 88.75 265 LYS A O 1
ATOM 2160 N N . LYS A 1 266 ? 20.731 5.333 -11.166 1.00 88.00 266 LYS A N 1
ATOM 2161 C CA . LYS A 1 266 ? 21.506 4.193 -11.698 1.00 88.00 266 LYS A CA 1
ATOM 2162 C C . LYS A 1 266 ? 23.015 4.369 -11.507 1.00 88.00 266 LYS A C 1
ATOM 2164 O O . LYS A 1 266 ? 23.725 3.391 -11.302 1.00 88.00 266 LYS A O 1
ATOM 2169 N N . ASP A 1 267 ? 23.479 5.614 -11.542 1.00 88.44 267 ASP A N 1
ATOM 2170 C CA . ASP A 1 267 ? 24.889 5.981 -11.436 1.00 88.44 267 ASP A CA 1
ATOM 2171 C C . ASP A 1 267 ? 25.351 6.300 -10.008 1.00 88.44 267 ASP A C 1
ATOM 2173 O O . ASP A 1 267 ? 26.558 6.318 -9.737 1.00 88.44 267 ASP A O 1
ATOM 2177 N N . ILE A 1 268 ? 24.417 6.633 -9.117 1.00 92.19 268 ILE A N 1
ATOM 2178 C CA . ILE A 1 268 ? 24.707 7.160 -7.778 1.00 92.19 268 ILE A CA 1
ATOM 2179 C C . ILE A 1 268 ? 24.383 6.149 -6.687 1.00 92.19 268 ILE A C 1
ATOM 2181 O O . ILE A 1 268 ? 25.151 6.015 -5.737 1.00 92.19 268 ILE A O 1
ATOM 2185 N N . VAL A 1 269 ? 23.244 5.469 -6.795 1.00 90.94 269 VAL A N 1
ATOM 2186 C CA . VAL A 1 269 ? 22.737 4.584 -5.750 1.00 90.94 269 VAL A CA 1
ATOM 2187 C C . VAL A 1 269 ? 23.403 3.224 -5.883 1.00 90.94 269 VAL A C 1
ATOM 2189 O O . VAL A 1 269 ? 23.296 2.557 -6.913 1.00 90.94 269 VAL A O 1
ATOM 2192 N N . ASN A 1 270 ? 24.064 2.773 -4.818 1.00 92.69 270 ASN A N 1
ATOM 2193 C CA . ASN A 1 270 ? 24.604 1.425 -4.786 1.00 92.69 270 ASN A CA 1
ATOM 2194 C C . ASN A 1 270 ? 23.479 0.406 -4.552 1.00 92.69 270 ASN A C 1
ATOM 2196 O O . ASN A 1 270 ? 22.967 0.272 -3.440 1.00 92.69 270 ASN A O 1
ATOM 2200 N N . LYS A 1 271 ? 23.127 -0.338 -5.604 1.00 89.94 271 LYS A N 1
ATOM 2201 C CA . LYS A 1 271 ? 22.068 -1.349 -5.558 1.00 89.94 271 LYS A CA 1
ATOM 2202 C C . LYS A 1 271 ? 22.316 -2.442 -4.515 1.00 89.94 271 LYS A C 1
ATOM 2204 O O . LYS A 1 271 ? 21.377 -2.807 -3.821 1.00 89.94 271 LYS A O 1
ATOM 2209 N N . ASP A 1 272 ? 23.554 -2.908 -4.349 1.00 94.06 272 ASP A N 1
ATOM 2210 C CA . ASP A 1 272 ? 23.862 -3.970 -3.381 1.00 94.06 272 ASP A CA 1
ATOM 2211 C C . ASP A 1 272 ? 23.556 -3.510 -1.945 1.00 94.06 272 ASP A C 1
ATOM 2213 O O . ASP A 1 272 ? 22.998 -4.263 -1.151 1.00 94.06 272 ASP A O 1
ATOM 2217 N N . LEU A 1 273 ? 23.848 -2.244 -1.624 1.00 94.69 273 LEU A N 1
ATOM 2218 C CA . LEU A 1 273 ? 23.526 -1.663 -0.316 1.00 94.69 273 LEU A CA 1
ATOM 2219 C C . LEU A 1 273 ? 22.017 -1.440 -0.137 1.00 94.69 273 LEU A C 1
ATOM 2221 O O . LEU A 1 273 ? 21.501 -1.621 0.965 1.00 94.69 273 LEU A O 1
ATOM 2225 N N . VAL A 1 274 ? 21.293 -1.067 -1.198 1.00 91.69 274 VAL A N 1
ATOM 2226 C CA . VAL A 1 274 ? 19.820 -0.999 -1.159 1.00 91.69 274 VAL A CA 1
ATOM 2227 C C . VAL A 1 274 ? 19.231 -2.381 -0.880 1.00 91.69 274 VAL A C 1
ATOM 2229 O O . VAL A 1 274 ? 18.365 -2.504 -0.015 1.00 91.69 274 VAL A O 1
ATOM 2232 N N . ASP A 1 275 ? 19.729 -3.420 -1.551 1.00 90.44 275 ASP A N 1
ATOM 2233 C CA . ASP A 1 275 ? 19.279 -4.802 -1.373 1.00 90.44 275 ASP A CA 1
ATOM 2234 C C . ASP A 1 275 ? 19.579 -5.321 0.051 1.00 90.44 275 ASP A C 1
ATOM 2236 O O . ASP A 1 275 ? 18.760 -6.033 0.640 1.00 90.44 275 ASP A O 1
ATOM 2240 N N . GLU A 1 276 ? 20.703 -4.918 0.661 1.00 94.69 276 GLU A N 1
ATOM 2241 C CA . GLU A 1 276 ? 21.004 -5.195 2.076 1.00 94.69 276 GLU A CA 1
ATOM 2242 C C . GLU A 1 276 ? 19.962 -4.578 3.024 1.00 94.69 276 GLU A C 1
ATOM 2244 O O . GLU A 1 276 ? 19.475 -5.255 3.938 1.00 94.69 276 GLU A O 1
ATOM 2249 N N . TRP A 1 277 ? 19.571 -3.321 2.793 1.00 94.19 277 TRP A N 1
ATOM 2250 C CA . TRP A 1 277 ? 18.516 -2.668 3.571 1.00 94.19 277 TRP A CA 1
ATOM 2251 C C . TRP A 1 277 ? 17.145 -3.305 3.348 1.00 94.19 277 TRP A C 1
ATOM 2253 O O . TRP A 1 277 ? 16.442 -3.581 4.320 1.00 94.19 277 TRP A O 1
ATOM 2263 N N . LEU A 1 278 ? 16.775 -3.594 2.098 1.00 90.25 278 LEU A N 1
ATOM 2264 C CA . LEU A 1 278 ? 15.515 -4.266 1.766 1.00 90.25 278 LEU A CA 1
ATOM 2265 C C . LEU A 1 278 ? 15.398 -5.611 2.479 1.00 90.25 278 LEU A C 1
ATOM 2267 O O . LEU A 1 278 ? 14.365 -5.910 3.077 1.00 90.25 278 LEU A O 1
ATOM 2271 N N . LYS A 1 279 ? 16.484 -6.388 2.501 1.00 91.81 279 LYS A N 1
ATOM 2272 C CA . LYS A 1 279 ? 16.539 -7.640 3.252 1.00 91.81 279 LYS A CA 1
ATOM 2273 C C . LYS A 1 279 ? 16.317 -7.416 4.751 1.00 91.81 279 LYS A C 1
ATOM 2275 O O . LYS A 1 279 ? 15.551 -8.158 5.362 1.00 91.81 279 LYS A O 1
ATOM 2280 N N . LYS A 1 280 ? 16.930 -6.383 5.344 1.00 91.81 280 LYS A N 1
ATOM 2281 C CA . LYS A 1 280 ? 16.695 -6.015 6.752 1.00 91.81 280 LYS A CA 1
ATOM 2282 C C . LYS A 1 280 ? 15.218 -5.693 7.002 1.00 91.81 280 LYS A C 1
ATOM 2284 O O . LYS A 1 280 ? 14.660 -6.143 8.000 1.00 91.81 280 LYS A O 1
ATOM 2289 N N . TRP A 1 281 ? 14.560 -4.958 6.105 1.00 88.62 281 TRP A N 1
ATOM 2290 C CA . TRP A 1 281 ? 13.133 -4.636 6.237 1.00 88.62 281 TRP A CA 1
ATOM 2291 C C . TRP A 1 281 ? 12.236 -5.851 6.090 1.00 88.62 281 TRP A C 1
ATOM 2293 O O . TRP A 1 281 ? 11.291 -5.993 6.864 1.00 88.62 281 TRP A O 1
ATOM 2303 N N . GLN A 1 282 ? 12.563 -6.748 5.163 1.00 86.56 282 GLN A N 1
ATOM 2304 C CA . GLN A 1 282 ? 11.863 -8.013 5.009 1.00 86.56 282 GLN A CA 1
ATOM 2305 C C . GLN A 1 282 ? 11.953 -8.841 6.300 1.00 86.56 282 GLN A C 1
ATOM 2307 O O . GLN A 1 282 ? 10.921 -9.209 6.859 1.00 86.56 282 GLN A O 1
ATOM 2312 N N . GLU A 1 283 ? 13.159 -9.041 6.839 1.00 90.06 283 GLU A N 1
ATOM 2313 C CA . GLU A 1 283 ? 13.375 -9.768 8.099 1.00 90.06 283 GLU A CA 1
ATOM 2314 C C . GLU A 1 283 ? 12.648 -9.118 9.290 1.00 90.06 283 GLU A C 1
ATOM 2316 O O . GLU A 1 283 ? 12.169 -9.811 10.187 1.00 90.06 283 GLU A O 1
ATOM 2321 N N . GLU A 1 284 ? 12.559 -7.787 9.327 1.00 87.81 284 GLU A N 1
ATOM 2322 C CA . GLU A 1 284 ? 11.801 -7.050 10.342 1.00 87.81 284 GLU A CA 1
ATOM 2323 C C . GLU A 1 284 ? 10.287 -7.231 10.187 1.00 87.81 284 GLU A C 1
ATOM 2325 O O . GLU A 1 284 ? 9.592 -7.441 11.183 1.00 87.81 284 GLU A O 1
ATOM 2330 N N . SER A 1 285 ? 9.775 -7.178 8.955 1.00 83.38 285 SER A N 1
ATOM 2331 C CA . SER A 1 285 ? 8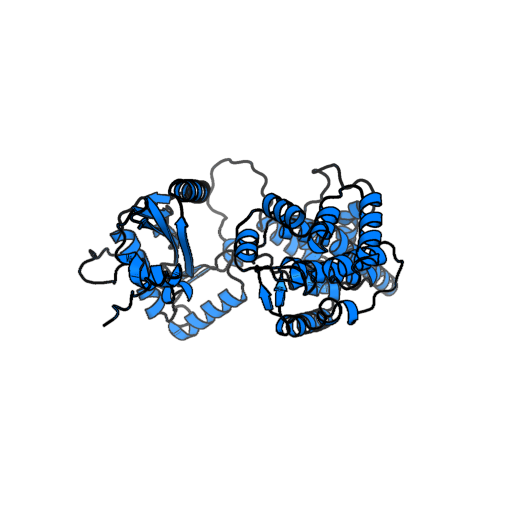.344 -7.316 8.660 1.00 83.38 285 SER A CA 1
ATOM 2332 C C . SER A 1 285 ? 7.801 -8.693 9.053 1.00 83.38 285 SER A C 1
ATOM 2334 O O . SER A 1 285 ? 6.698 -8.792 9.582 1.00 83.38 285 SER A O 1
ATOM 2336 N N . GLU A 1 286 ? 8.610 -9.749 8.920 1.00 85.81 286 GLU A N 1
ATOM 2337 C CA . GLU A 1 286 ? 8.247 -11.115 9.319 1.00 85.81 286 GLU A CA 1
ATOM 2338 C C . GLU A 1 286 ? 8.037 -11.270 10.836 1.00 85.81 286 GLU A C 1
ATOM 2340 O O . GLU A 1 286 ? 7.390 -12.219 11.288 1.00 85.81 286 GLU A O 1
ATOM 2345 N N . LYS A 1 287 ? 8.568 -10.347 11.651 1.00 85.31 287 LYS A N 1
ATOM 2346 C CA . LYS A 1 287 ? 8.456 -10.399 13.119 1.00 85.31 287 LYS A CA 1
ATOM 2347 C C . LYS A 1 287 ? 7.101 -9.906 13.626 1.00 85.31 287 LYS A C 1
ATOM 2349 O O . LYS A 1 287 ? 6.817 -10.065 14.817 1.00 85.31 287 LYS A O 1
ATOM 2354 N N . ILE A 1 288 ? 6.293 -9.281 12.768 1.00 84.75 288 ILE A N 1
ATOM 2355 C CA . ILE A 1 288 ? 5.132 -8.495 13.180 1.00 84.75 288 ILE A CA 1
ATOM 2356 C C . ILE A 1 288 ? 3.913 -8.755 12.311 1.00 84.75 288 ILE A C 1
ATOM 2358 O O . ILE A 1 288 ? 4.001 -8.979 11.112 1.00 84.75 288 ILE A O 1
ATOM 2362 N N . GLN A 1 289 ? 2.741 -8.677 12.929 1.00 86.38 289 GLN A N 1
ATOM 2363 C CA . GLN A 1 289 ? 1.471 -8.677 12.219 1.00 86.38 289 GLN A CA 1
ATOM 2364 C C . GLN A 1 289 ? 0.873 -7.266 12.220 1.00 86.38 289 GLN A C 1
ATOM 2366 O O . GLN A 1 289 ? 0.734 -6.651 13.279 1.00 86.38 289 GLN A O 1
ATOM 2371 N N . ILE A 1 290 ? 0.482 -6.769 11.049 1.00 82.00 290 ILE A N 1
ATOM 2372 C CA . ILE A 1 290 ? -0.228 -5.491 10.912 1.00 82.00 290 ILE A CA 1
ATOM 2373 C C . ILE A 1 290 ? -1.743 -5.745 10.987 1.00 82.00 290 ILE A C 1
ATOM 2375 O O . ILE A 1 290 ? -2.234 -6.772 10.516 1.00 82.00 290 ILE A O 1
ATOM 2379 N N . THR A 1 291 ? -2.488 -4.858 11.649 1.00 81.31 291 THR A N 1
ATOM 2380 C CA . THR A 1 291 ? -3.944 -4.975 11.827 1.00 81.31 291 THR A CA 1
ATOM 2381 C C . THR A 1 291 ? -4.635 -3.613 11.872 1.00 81.31 291 THR A C 1
ATOM 2383 O O . THR A 1 291 ? -4.065 -2.634 12.341 1.00 81.31 291 THR A O 1
ATOM 2386 N N . ASP A 1 292 ? -5.905 -3.561 11.482 1.00 73.00 292 ASP A N 1
ATOM 2387 C CA . ASP A 1 292 ? -6.774 -2.388 11.676 1.00 73.00 292 ASP A CA 1
ATOM 2388 C C . ASP A 1 292 ? -7.477 -2.367 13.040 1.00 73.00 292 ASP A C 1
ATOM 2390 O O . ASP A 1 292 ? -8.214 -1.437 13.382 1.00 73.00 292 ASP A O 1
ATOM 2394 N N . LEU A 1 293 ? -7.301 -3.420 13.842 1.00 81.19 293 LEU A N 1
ATOM 2395 C CA . LEU A 1 293 ? -8.003 -3.562 15.109 1.00 81.19 293 LEU A CA 1
ATOM 2396 C C . LEU A 1 293 ? -7.317 -2.778 16.231 1.00 81.19 293 LEU A C 1
ATOM 2398 O O . LEU A 1 293 ? -6.118 -2.902 16.476 1.00 81.19 293 LEU A O 1
ATOM 2402 N N . PHE A 1 294 ? -8.117 -2.034 16.997 1.00 87.62 294 PHE A N 1
ATOM 2403 C CA . PHE A 1 294 ? -7.649 -1.399 18.225 1.00 87.62 294 PHE A CA 1
ATOM 2404 C C . PHE A 1 294 ? -7.359 -2.442 19.308 1.00 87.62 294 PHE A C 1
ATOM 2406 O O . PHE A 1 294 ? -8.146 -3.357 19.554 1.00 87.62 294 PHE A O 1
ATOM 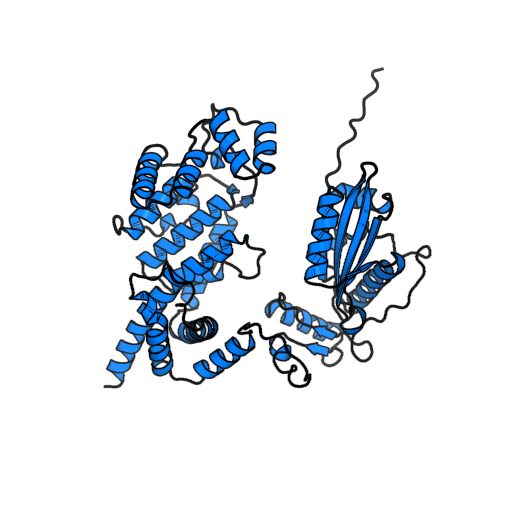2413 N N . SER A 1 295 ? -6.263 -2.253 20.033 1.00 90.19 295 SER A N 1
ATOM 2414 C CA . SER A 1 295 ? -5.929 -3.024 21.223 1.00 90.19 295 SER A CA 1
ATOM 2415 C C . SER A 1 295 ? -5.734 -2.097 22.421 1.00 90.19 295 SER A C 1
ATOM 2417 O O . SER A 1 295 ? -5.761 -0.869 22.313 1.00 90.19 295 SER A O 1
ATOM 2419 N N . ARG A 1 296 ? -5.539 -2.679 23.607 1.00 92.81 296 ARG A N 1
ATOM 2420 C CA . ARG A 1 296 ? -5.208 -1.884 24.798 1.00 92.81 296 ARG A CA 1
ATOM 2421 C C . ARG A 1 296 ? -3.894 -1.143 24.594 1.00 92.81 296 ARG A C 1
ATOM 2423 O O . ARG A 1 296 ? -3.769 0.012 24.980 1.00 92.81 296 ARG A O 1
ATOM 2430 N N . GLU A 1 297 ? -2.945 -1.823 23.974 1.00 92.44 297 GLU A N 1
ATOM 2431 C CA . GLU A 1 297 ? -1.605 -1.341 23.710 1.00 92.44 297 GLU A CA 1
ATOM 2432 C C . GLU A 1 297 ? -1.615 -0.248 22.630 1.00 92.44 297 GLU A C 1
ATOM 2434 O O . GLU A 1 297 ? -0.980 0.780 22.849 1.00 92.44 297 GLU A O 1
ATOM 2439 N N . THR A 1 298 ? -2.396 -0.387 21.543 1.00 92.62 298 THR A N 1
ATOM 2440 C CA . THR A 1 298 ? -2.518 0.684 20.524 1.00 92.62 298 THR A CA 1
ATOM 2441 C C . THR A 1 298 ? -3.150 1.958 21.093 1.00 92.62 298 THR A C 1
ATOM 2443 O O . THR A 1 298 ? -2.791 3.068 20.713 1.00 92.62 298 THR A O 1
ATOM 2446 N N . LEU A 1 299 ? -4.077 1.818 22.046 1.00 94.69 299 LEU A N 1
ATOM 2447 C CA . LEU A 1 299 ? -4.708 2.944 22.740 1.00 94.69 299 LEU A CA 1
ATOM 2448 C C . LEU A 1 299 ? -3.800 3.572 23.818 1.00 94.69 299 LEU A C 1
ATOM 2450 O O . LEU A 1 299 ? -4.024 4.716 24.229 1.00 94.69 299 LEU A O 1
ATOM 2454 N N . GLY A 1 300 ? -2.801 2.828 24.303 1.00 94.69 300 GLY A N 1
ATOM 2455 C CA . GLY A 1 300 ? -1.983 3.201 25.457 1.00 94.69 300 GLY A CA 1
ATOM 2456 C C . GLY A 1 300 ? -2.726 3.082 26.795 1.00 94.69 300 GLY A C 1
ATOM 2457 O O . GLY A 1 300 ? -2.526 3.904 27.690 1.00 94.69 300 GLY A O 1
ATOM 2458 N N . LEU A 1 301 ? -3.622 2.099 26.928 1.00 95.62 301 LEU A N 1
ATOM 2459 C CA . LEU A 1 301 ? -4.380 1.850 28.157 1.00 95.62 301 LEU A CA 1
ATOM 2460 C C . LEU A 1 301 ? -3.572 1.044 29.181 1.00 95.62 301 LEU A C 1
ATOM 2462 O O . LEU A 1 301 ? -2.994 0.006 28.863 1.00 95.62 301 LEU A O 1
ATOM 2466 N N . THR A 1 302 ? -3.630 1.447 30.449 1.00 91.25 302 THR A N 1
ATOM 2467 C CA . THR A 1 302 ? -3.086 0.671 31.573 1.00 91.25 302 THR A CA 1
ATOM 2468 C C . THR A 1 302 ? -3.987 -0.528 31.898 1.00 91.25 302 THR A C 1
ATOM 2470 O O . THR A 1 302 ? -5.182 -0.477 31.600 1.00 91.25 302 THR A O 1
ATOM 2473 N N . PRO A 1 303 ? -3.487 -1.628 32.505 1.00 90.06 303 PRO A N 1
ATOM 2474 C CA . PRO A 1 303 ? -4.270 -2.852 32.756 1.00 90.06 303 PRO A CA 1
ATOM 2475 C C . PRO A 1 303 ? -5.579 -2.666 33.546 1.00 90.06 303 PRO A C 1
ATOM 2477 O O . PRO A 1 303 ? -6.519 -3.439 33.379 1.00 90.06 303 PRO A O 1
ATOM 2480 N N . ASP A 1 304 ? -5.664 -1.635 34.383 1.00 92.31 304 ASP A N 1
ATOM 2481 C CA . ASP A 1 304 ? -6.830 -1.298 35.204 1.00 92.31 304 ASP A CA 1
ATOM 2482 C C . ASP A 1 304 ? -7.941 -0.559 34.436 1.00 92.31 304 ASP A C 1
ATOM 2484 O O . ASP A 1 304 ? -9.094 -0.543 34.875 1.00 92.31 304 ASP A O 1
ATOM 2488 N N . GLN A 1 305 ? -7.644 0.009 33.264 1.00 93.88 305 GLN A N 1
ATOM 2489 C CA . GLN A 1 305 ? -8.646 0.713 32.466 1.00 93.88 305 GLN A CA 1
ATOM 2490 C C . GLN A 1 305 ? -9.562 -0.281 31.725 1.00 93.88 305 GLN A C 1
ATOM 2492 O O . GLN A 1 305 ? -9.081 -1.177 31.027 1.00 93.88 305 GLN A O 1
ATOM 2497 N N . PRO A 1 306 ? -10.897 -0.170 31.821 1.00 92.75 306 PRO A N 1
ATOM 2498 C CA . PRO A 1 306 ? -11.790 -1.107 31.148 1.00 92.75 306 PRO A CA 1
ATOM 2499 C C . PRO A 1 306 ? -11.766 -0.896 29.628 1.00 92.75 306 PRO A C 1
ATOM 2501 O O . PRO A 1 306 ? -11.991 0.216 29.145 1.00 92.75 306 PRO A O 1
ATOM 2504 N N . PHE A 1 307 ? -11.550 -1.985 28.890 1.00 94.94 307 PHE A N 1
ATOM 2505 C CA . PHE A 1 307 ? -11.657 -2.063 27.433 1.00 94.94 307 PHE A CA 1
ATOM 2506 C C . PHE A 1 307 ? -12.448 -3.323 27.089 1.00 94.94 307 PHE A C 1
ATOM 2508 O O . PHE A 1 307 ? -12.047 -4.428 27.449 1.00 94.94 307 PHE A O 1
ATOM 2515 N N . THR A 1 308 ? -13.621 -3.137 26.495 1.00 92.94 308 THR A N 1
ATOM 2516 C CA . THR A 1 308 ? -14.599 -4.195 26.222 1.00 92.94 308 THR A CA 1
ATOM 2517 C C . THR A 1 308 ? -14.769 -4.398 24.722 1.00 92.94 308 THR A C 1
ATOM 2519 O O . THR A 1 308 ? -14.478 -3.508 23.930 1.00 92.94 308 THR A O 1
ATOM 2522 N N . GLU A 1 309 ? -15.333 -5.537 24.326 1.00 87.75 309 GLU A N 1
ATOM 2523 C CA . GLU A 1 309 ? -15.663 -5.833 22.925 1.00 87.75 309 GLU A CA 1
ATOM 2524 C C . GLU A 1 309 ? -16.585 -4.773 22.297 1.00 87.75 309 GLU A C 1
ATOM 2526 O O . GLU A 1 309 ? -16.441 -4.424 21.130 1.00 87.75 309 GLU A O 1
ATOM 2531 N N . LYS A 1 310 ? -17.484 -4.173 23.092 1.00 86.50 310 LYS A N 1
ATOM 2532 C CA . LYS A 1 310 ? -18.324 -3.053 22.644 1.00 86.50 310 LYS A CA 1
ATOM 2533 C C . LYS A 1 310 ? -17.497 -1.821 22.275 1.00 86.50 310 LYS A C 1
ATOM 2535 O O . LYS A 1 310 ? -17.882 -1.075 21.378 1.00 86.50 310 LYS A O 1
ATOM 2540 N N . ASP A 1 311 ? -16.401 -1.595 22.988 1.00 91.06 311 ASP A N 1
ATOM 2541 C CA . ASP A 1 311 ? -15.519 -0.456 22.756 1.00 91.06 311 ASP A CA 1
ATOM 2542 C C . ASP A 1 311 ? -14.696 -0.683 21.500 1.00 91.06 311 ASP A C 1
ATOM 2544 O O . ASP A 1 311 ? -14.655 0.202 20.655 1.00 91.06 311 ASP A O 1
ATOM 2548 N N . LEU A 1 312 ? -14.135 -1.886 21.345 1.00 87.44 312 LEU A N 1
ATOM 2549 C CA . LEU A 1 312 ? -13.471 -2.306 20.115 1.00 87.44 312 LEU A CA 1
ATOM 2550 C C . LEU A 1 312 ? -14.405 -2.145 18.911 1.00 87.44 312 LEU A C 1
ATOM 2552 O O . LEU A 1 312 ? -14.073 -1.421 17.984 1.00 87.44 312 LEU A O 1
ATOM 2556 N N . ASN A 1 313 ? -15.613 -2.713 18.968 1.00 79.06 313 ASN A N 1
ATOM 2557 C CA . ASN A 1 313 ? -16.574 -2.619 17.872 1.00 79.06 313 ASN A CA 1
ATOM 2558 C C . ASN A 1 313 ? -16.957 -1.166 17.543 1.00 79.06 313 ASN A C 1
ATOM 2560 O O . ASN A 1 313 ? -17.119 -0.821 16.378 1.00 79.06 313 ASN A O 1
ATOM 2564 N N . TYR A 1 314 ? -17.108 -0.296 18.546 1.00 84.25 314 TYR A N 1
ATOM 2565 C CA . TYR A 1 314 ? -17.360 1.121 18.279 1.00 84.25 314 TYR A CA 1
ATOM 2566 C C . TYR A 1 314 ? -16.156 1.786 17.608 1.00 84.25 314 TYR A C 1
ATOM 2568 O O . TYR A 1 314 ? -16.328 2.484 16.614 1.00 84.25 314 TYR A O 1
ATOM 2576 N N . LEU A 1 315 ? -14.951 1.576 18.147 1.00 86.44 315 LEU A N 1
ATOM 2577 C CA . LEU A 1 315 ? -13.735 2.186 17.620 1.00 86.44 315 LEU A CA 1
ATOM 2578 C C . LEU A 1 315 ? -13.450 1.716 16.194 1.00 86.44 315 LEU A C 1
ATOM 2580 O O . LEU A 1 315 ? -13.159 2.553 15.357 1.00 86.44 315 LEU A O 1
ATOM 2584 N N . THR A 1 316 ? -13.618 0.434 15.877 1.00 79.62 316 THR A N 1
ATOM 2585 C CA . THR A 1 316 ? -13.408 -0.087 14.520 1.00 79.62 316 THR A CA 1
ATOM 2586 C C . THR A 1 316 ? -14.350 0.556 13.496 1.00 79.62 316 THR A C 1
ATOM 2588 O O . THR A 1 316 ? -13.906 0.923 12.416 1.00 79.62 316 THR A O 1
ATOM 2591 N N . ASN A 1 317 ? -15.626 0.774 13.835 1.00 78.06 317 ASN A N 1
ATOM 2592 C CA . ASN A 1 317 ? -16.636 1.219 12.861 1.00 78.06 317 ASN A CA 1
ATOM 2593 C C . ASN A 1 317 ? -16.888 2.737 12.823 1.00 78.06 317 ASN A C 1
ATOM 2595 O O . ASN A 1 317 ? -17.522 3.230 11.895 1.00 78.06 317 ASN A O 1
ATOM 2599 N N . ALA A 1 318 ? -16.488 3.485 13.852 1.00 77.75 318 ALA A N 1
ATOM 2600 C CA . ALA A 1 318 ? -16.678 4.935 13.880 1.00 77.75 318 ALA A CA 1
ATOM 2601 C C . ALA A 1 318 ? -15.674 5.650 12.959 1.00 77.75 318 ALA A C 1
ATOM 2603 O O . ALA A 1 318 ? -14.564 5.164 12.787 1.00 77.75 318 ALA A O 1
ATOM 2604 N N . ASP A 1 319 ? -16.030 6.822 12.429 1.00 83.44 319 ASP A N 1
ATOM 2605 C CA . ASP A 1 319 ? -15.068 7.737 11.794 1.00 83.44 319 ASP A CA 1
ATOM 2606 C C . ASP A 1 319 ? -14.095 8.348 12.823 1.00 83.44 319 ASP A C 1
ATOM 2608 O O . ASP A 1 319 ? -14.304 8.247 14.039 1.00 83.44 319 ASP A O 1
ATOM 2612 N N . GLU A 1 320 ? -13.017 8.978 12.350 1.00 80.19 320 GLU A N 1
ATOM 2613 C CA . GLU A 1 320 ? -11.945 9.501 13.206 1.00 80.19 320 GLU A CA 1
ATOM 2614 C C . GLU A 1 320 ? -12.444 10.510 14.254 1.00 80.19 320 GLU A C 1
ATOM 2616 O O . GLU A 1 320 ? -12.109 10.395 15.439 1.00 80.19 320 GLU A O 1
ATOM 2621 N N . GLU A 1 321 ? -13.314 11.449 13.869 1.00 85.12 321 GLU A N 1
ATOM 2622 C CA . GLU A 1 321 ? -13.848 12.461 14.787 1.00 85.12 321 GLU A CA 1
ATOM 2623 C C . GLU A 1 321 ? -14.655 11.801 15.920 1.00 85.12 321 GLU A C 1
ATOM 2625 O O . GLU A 1 321 ? -14.463 12.083 17.115 1.00 85.12 321 GLU A O 1
ATOM 2630 N N . LYS A 1 322 ? -15.536 10.855 15.567 1.00 89.19 322 LYS A N 1
ATOM 2631 C CA . LYS A 1 322 ? -16.332 10.088 16.532 1.00 89.19 322 LYS A CA 1
ATOM 2632 C C . LYS A 1 322 ? -15.464 9.183 17.399 1.00 89.19 322 LYS A C 1
ATOM 2634 O O . LYS A 1 322 ? -15.765 9.067 18.596 1.00 89.19 322 LYS A O 1
ATOM 2639 N N . ARG A 1 323 ? -14.413 8.560 16.850 1.00 90.19 323 ARG A N 1
ATOM 2640 C CA . ARG A 1 323 ? -13.425 7.763 17.603 1.00 90.19 323 ARG A CA 1
ATOM 2641 C C . ARG A 1 323 ? -12.746 8.636 18.650 1.00 90.19 323 ARG A C 1
ATOM 2643 O O . ARG A 1 323 ? -12.804 8.319 19.840 1.00 90.19 323 ARG A O 1
ATOM 2650 N N . LEU A 1 324 ? -12.182 9.772 18.245 1.00 90.25 324 LEU A N 1
ATOM 2651 C CA . LEU A 1 324 ? -11.453 10.677 19.132 1.00 90.25 324 LEU A CA 1
ATOM 2652 C C . LEU A 1 324 ? -12.347 11.217 20.254 1.00 90.25 324 LEU A C 1
ATOM 2654 O O . LEU A 1 324 ? -11.970 11.195 21.431 1.00 90.25 324 LEU A O 1
ATOM 2658 N N . LYS A 1 325 ? -13.572 11.640 19.923 1.00 92.12 325 LYS A N 1
ATOM 2659 C CA . LYS A 1 325 ? -14.560 12.106 20.907 1.00 92.12 325 LYS A CA 1
ATOM 2660 C C . LYS A 1 325 ? -14.949 11.012 21.901 1.00 92.12 325 LYS A C 1
ATOM 2662 O O . LYS A 1 325 ? -15.078 11.281 23.099 1.00 92.12 325 LYS A O 1
ATOM 2667 N N . TYR A 1 326 ? -15.126 9.784 21.421 1.00 93.25 326 TYR A N 1
ATOM 2668 C CA . TYR A 1 326 ? -15.431 8.633 22.262 1.00 93.25 326 TYR A CA 1
ATOM 2669 C C . TYR A 1 326 ? -14.278 8.306 23.217 1.00 93.25 326 TYR A C 1
ATOM 2671 O O . TYR A 1 326 ? -14.503 8.211 24.427 1.00 93.25 326 TYR A O 1
ATOM 2679 N N . MET A 1 327 ? -13.047 8.216 22.701 1.00 95.19 327 MET A N 1
ATOM 2680 C CA . MET A 1 327 ? -11.851 7.934 23.499 1.00 95.19 327 MET A CA 1
ATOM 2681 C C . MET A 1 327 ? -11.655 8.978 24.601 1.00 95.19 327 MET A C 1
ATOM 2683 O O . MET A 1 327 ? -11.518 8.620 25.772 1.00 95.19 327 MET A O 1
ATOM 2687 N N . ARG A 1 328 ? -11.761 10.271 24.256 1.00 93.94 328 ARG A N 1
ATOM 2688 C CA . ARG A 1 328 ? -11.701 11.383 25.222 1.00 93.94 328 ARG A CA 1
ATOM 2689 C C . ARG A 1 328 ? -12.736 11.246 26.326 1.00 93.94 328 ARG A C 1
ATOM 2691 O O . ARG A 1 328 ? -12.419 11.425 27.497 1.00 93.94 328 ARG A O 1
ATOM 2698 N N . LYS A 1 329 ? -13.985 10.948 25.963 1.00 94.19 329 LYS A N 1
ATOM 2699 C CA . LYS A 1 329 ? -15.081 10.841 26.931 1.00 94.19 329 LYS A CA 1
ATOM 2700 C C . LYS A 1 329 ? -14.883 9.665 27.883 1.00 94.19 329 LYS A C 1
ATOM 2702 O O . LYS A 1 329 ? -15.242 9.771 29.052 1.00 94.19 329 LYS A O 1
ATOM 2707 N N . LYS A 1 330 ? -14.376 8.543 27.374 1.00 95.06 330 LYS A N 1
ATOM 2708 C CA . LYS A 1 330 ? -14.286 7.297 28.133 1.00 95.06 330 LYS A CA 1
ATOM 2709 C C . LYS A 1 330 ? -13.015 7.190 28.967 1.00 95.06 330 LYS A C 1
ATOM 2711 O O . LYS A 1 330 ? -13.098 6.819 30.134 1.00 95.06 330 LYS 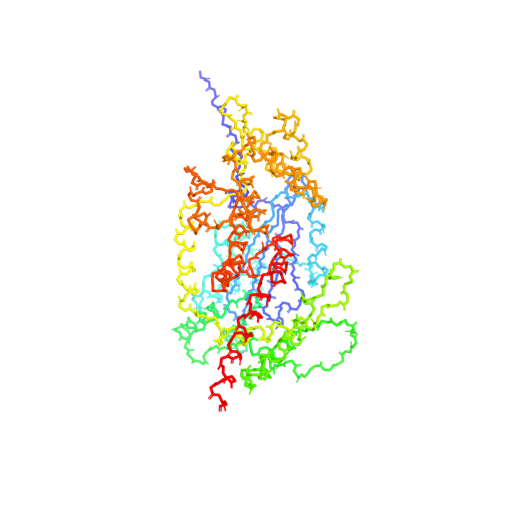A O 1
ATOM 2716 N N . TRP A 1 331 ? -11.866 7.501 28.378 1.00 95.12 331 TRP A N 1
ATOM 2717 C CA . TRP A 1 331 ? -10.559 7.293 29.002 1.00 95.12 331 TRP A CA 1
ATOM 2718 C C . TRP A 1 331 ? -9.785 8.593 29.251 1.00 95.12 331 TRP A C 1
ATOM 2720 O O . TRP A 1 331 ? -8.749 8.573 29.910 1.00 95.12 331 TRP A O 1
ATOM 2730 N N . GLY A 1 332 ? -10.293 9.740 28.789 1.00 94.25 332 GLY A N 1
ATOM 2731 C CA . GLY A 1 332 ? -9.622 11.027 28.946 1.00 94.25 332 GLY A CA 1
ATOM 2732 C C . GLY A 1 332 ? -8.439 11.185 27.991 1.00 94.25 332 GLY A C 1
ATOM 2733 O O . GLY A 1 332 ? -8.489 10.763 26.838 1.00 94.25 332 GLY A O 1
ATOM 2734 N N . LYS A 1 333 ? -7.371 11.827 28.473 1.00 93.75 333 LYS A N 1
ATOM 2735 C CA . LYS A 1 333 ? -6.128 12.070 27.724 1.00 93.75 333 LYS A CA 1
ATOM 2736 C C . LYS A 1 333 ? -5.183 10.866 27.800 1.00 93.75 333 LYS A C 1
ATOM 2738 O O . LYS A 1 333 ? -4.118 10.958 28.404 1.00 93.75 333 LYS A O 1
ATOM 2743 N N . ILE A 1 334 ? -5.613 9.736 27.248 1.00 96.31 334 ILE A N 1
ATOM 2744 C CA . ILE A 1 334 ? -4.742 8.570 27.029 1.00 96.31 334 ILE A CA 1
ATOM 2745 C C . ILE A 1 334 ? -3.713 8.859 25.924 1.00 96.31 334 ILE A C 1
ATOM 2747 O O . ILE A 1 334 ? -3.932 9.796 25.149 1.00 96.31 334 ILE A O 1
ATOM 2751 N N . PRO A 1 335 ? -2.619 8.080 25.829 1.00 97.06 335 PRO A N 1
ATOM 2752 C CA . PRO A 1 335 ? -1.539 8.334 24.879 1.00 97.06 335 PRO A CA 1
ATOM 2753 C C . PRO A 1 335 ? -2.004 8.526 23.429 1.00 97.06 335 PRO A C 1
ATOM 2755 O O . PRO A 1 335 ? -1.653 9.531 22.816 1.00 97.06 335 PRO A O 1
ATOM 2758 N N . LEU A 1 336 ? -2.885 7.662 22.908 1.00 95.25 336 LEU A N 1
ATOM 2759 C CA . LEU A 1 336 ? -3.372 7.819 21.532 1.00 95.25 336 LEU A CA 1
ATOM 2760 C C . LEU A 1 336 ? -4.178 9.117 21.334 1.00 95.25 336 LEU A C 1
ATOM 2762 O O . LEU A 1 336 ? -4.057 9.786 20.314 1.00 95.25 336 LEU A O 1
ATOM 2766 N N . VAL A 1 337 ? -4.970 9.531 22.329 1.00 95.75 337 VAL A N 1
ATOM 2767 C CA . VAL A 1 337 ? -5.754 10.778 22.252 1.00 95.75 337 VAL A CA 1
ATOM 2768 C C . VAL A 1 337 ? -4.848 12.000 22.178 1.00 95.75 337 VAL A C 1
ATOM 2770 O O . VAL A 1 337 ? -5.127 12.914 21.405 1.00 95.75 337 VAL A O 1
ATOM 2773 N N . VAL A 1 338 ? -3.793 12.044 22.996 1.00 96.44 338 VAL A N 1
ATOM 2774 C CA . VAL A 1 338 ? -2.860 13.181 22.996 1.00 96.44 338 VAL A CA 1
ATOM 2775 C C . VAL A 1 338 ? -1.968 13.178 21.761 1.00 96.44 338 VAL A C 1
ATOM 2777 O O . VAL A 1 338 ? -1.629 14.244 21.265 1.00 96.44 338 VAL A O 1
ATOM 2780 N N . TYR A 1 339 ? -1.672 12.003 21.213 1.00 95.38 339 TYR A N 1
ATOM 2781 C CA . TYR A 1 339 ? -1.032 11.878 19.914 1.00 95.38 339 TYR A CA 1
ATOM 2782 C C . TYR A 1 339 ? -1.887 12.509 18.797 1.00 95.38 339 TYR A C 1
ATOM 2784 O O . TYR A 1 339 ? -1.397 13.380 18.085 1.00 95.38 339 TYR A O 1
ATOM 2792 N N . HIS A 1 340 ? -3.194 12.223 18.722 1.00 91.88 340 HIS A N 1
ATOM 2793 C CA . HIS A 1 340 ? -4.077 12.930 17.777 1.00 91.88 340 HIS A CA 1
ATOM 2794 C C . HIS A 1 340 ? -4.145 14.453 18.046 1.00 91.88 340 HIS A C 1
ATOM 2796 O O . HIS A 1 340 ? -4.278 15.234 17.112 1.00 91.88 340 HIS A O 1
ATOM 2802 N N . GLU A 1 341 ? -4.021 14.921 19.300 1.00 91.06 341 GLU A N 1
ATOM 2803 C CA . GLU A 1 341 ? -3.922 16.370 19.599 1.00 91.06 341 GLU A CA 1
ATOM 2804 C C . GLU A 1 341 ? -2.647 17.034 19.068 1.00 91.06 341 GLU A C 1
ATOM 2806 O O . GLU A 1 341 ? -2.636 18.258 18.900 1.00 91.06 341 GLU A O 1
ATOM 2811 N N . ILE A 1 342 ? -1.571 16.261 18.914 1.00 92.81 342 ILE A N 1
ATOM 2812 C CA . ILE A 1 342 ? -0.314 16.708 18.312 1.00 92.81 342 ILE A CA 1
ATOM 2813 C C . ILE A 1 342 ? -0.490 16.779 16.796 1.00 92.81 342 ILE A C 1
ATOM 2815 O O . ILE A 1 342 ? -0.157 17.807 16.220 1.00 92.81 342 ILE A O 1
ATOM 2819 N N . MET A 1 343 ? -1.064 15.739 16.179 1.00 87.75 343 MET A N 1
ATOM 2820 C CA . MET A 1 343 ? -1.294 15.692 14.726 1.00 87.75 343 MET A CA 1
ATOM 2821 C C . MET A 1 343 ? -2.198 16.827 14.229 1.00 87.75 343 MET A C 1
ATOM 2823 O O . MET A 1 343 ? -1.983 17.357 13.149 1.00 87.75 343 MET A O 1
ATOM 2827 N N . LEU A 1 344 ? -3.175 17.241 15.041 1.00 86.62 344 LEU A N 1
ATOM 2828 C CA . LEU A 1 344 ? -4.079 18.355 14.732 1.00 86.62 344 LEU A CA 1
ATOM 2829 C C . LEU A 1 344 ? -3.495 19.751 15.046 1.00 86.62 344 LEU A C 1
ATOM 2831 O O . LEU A 1 344 ? -4.194 20.750 14.893 1.00 86.62 344 LEU A O 1
ATOM 2835 N N . GLU A 1 345 ? -2.266 19.859 15.566 1.00 91.62 345 GLU A N 1
ATOM 2836 C CA . GLU A 1 345 ? -1.644 21.155 15.871 1.00 91.62 345 GLU A CA 1
ATOM 2837 C C . GLU A 1 345 ? -0.816 21.665 14.688 1.00 91.62 345 GLU A C 1
ATOM 2839 O O . GLU A 1 345 ? 0.339 21.288 14.510 1.00 91.62 345 GLU A O 1
ATOM 2844 N N . GLU A 1 346 ? -1.391 22.600 13.936 1.00 85.75 346 GLU A N 1
ATOM 2845 C CA . GLU A 1 346 ? -0.750 23.227 12.771 1.00 85.75 346 GLU A CA 1
ATOM 2846 C C . GLU A 1 346 ? 0.419 24.156 13.147 1.00 85.75 346 GLU A C 1
ATOM 2848 O O . GLU A 1 346 ? 1.319 24.407 12.348 1.00 85.75 346 GLU A O 1
ATOM 2853 N N . ASN A 1 347 ? 0.439 24.697 14.371 1.00 91.75 347 ASN A N 1
ATOM 2854 C CA . ASN A 1 347 ? 1.516 25.583 14.797 1.00 91.75 347 ASN A CA 1
ATOM 2855 C C . ASN A 1 347 ? 2.735 24.779 15.276 1.00 91.75 347 ASN A C 1
ATOM 2857 O O . ASN A 1 347 ? 2.714 24.228 16.378 1.00 91.75 347 ASN A O 1
ATOM 2861 N N . GLY A 1 348 ? 3.818 24.803 14.493 1.00 86.81 348 GLY A N 1
ATOM 2862 C CA . GLY A 1 348 ? 5.062 24.072 14.778 1.00 86.81 348 GLY A CA 1
ATOM 2863 C C . GLY A 1 348 ? 5.581 24.251 16.210 1.00 86.81 348 GLY A C 1
ATOM 2864 O O . GLY A 1 348 ? 5.725 23.273 16.935 1.00 86.81 348 GLY A O 1
ATOM 2865 N N . ASP A 1 349 ? 5.739 25.489 16.689 1.00 90.31 349 ASP A N 1
ATOM 2866 C CA . ASP A 1 349 ? 6.240 25.754 18.050 1.00 90.31 349 ASP A CA 1
ATOM 2867 C C . ASP A 1 349 ? 5.361 25.146 19.155 1.00 90.31 349 ASP A C 1
ATOM 2869 O O . ASP A 1 349 ? 5.854 24.703 20.201 1.00 90.31 349 ASP A O 1
ATOM 2873 N N . LYS A 1 350 ? 4.034 25.176 18.979 1.00 93.94 350 LYS A N 1
ATOM 2874 C CA . LYS A 1 350 ? 3.098 24.547 19.919 1.00 93.94 350 LYS A CA 1
ATOM 2875 C C . LYS A 1 350 ? 3.145 23.030 19.801 1.00 93.94 350 LYS A C 1
ATOM 2877 O O . LYS A 1 350 ? 3.096 22.364 20.837 1.00 93.94 350 LYS A O 1
ATOM 2882 N N . ARG A 1 351 ? 3.262 22.498 18.583 1.00 93.88 351 ARG A N 1
ATOM 2883 C CA . ARG A 1 351 ? 3.383 21.064 18.319 1.00 93.88 351 ARG A CA 1
ATOM 2884 C C . ARG A 1 351 ? 4.634 20.502 18.994 1.00 93.88 351 ARG A C 1
ATOM 2886 O O . ARG A 1 351 ? 4.493 19.609 19.825 1.00 93.88 351 ARG A O 1
ATOM 2893 N N . SER A 1 352 ? 5.807 21.104 18.790 1.00 92.94 352 SER A N 1
ATOM 2894 C CA . SER A 1 352 ? 7.068 20.688 19.429 1.00 92.94 352 SER A CA 1
ATOM 2895 C C . SER A 1 352 ? 6.980 20.705 20.961 1.00 92.94 352 SER A C 1
ATOM 2897 O O . SER A 1 352 ? 7.453 19.789 21.640 1.00 92.94 352 SER A O 1
ATOM 2899 N N . LYS A 1 353 ? 6.314 21.714 21.545 1.00 95.06 353 LYS A N 1
ATOM 2900 C CA . LYS A 1 353 ? 6.068 21.766 22.999 1.00 95.06 353 LYS A CA 1
ATOM 2901 C C . LYS A 1 353 ? 5.172 20.623 23.477 1.00 95.06 353 LYS A C 1
ATOM 2903 O O . LYS A 1 353 ? 5.491 20.012 24.495 1.00 95.06 353 LYS A O 1
ATOM 2908 N N . LYS A 1 354 ? 4.085 20.326 22.755 1.00 96.56 354 LYS A N 1
ATOM 2909 C CA . LYS A 1 354 ? 3.177 19.211 23.070 1.00 96.56 354 LYS A CA 1
ATOM 2910 C C . LYS A 1 354 ? 3.872 17.855 22.944 1.00 96.56 354 LYS A C 1
ATOM 2912 O O . LYS A 1 354 ? 3.685 17.023 23.826 1.00 96.56 354 LYS A O 1
ATOM 2917 N N . ILE A 1 355 ? 4.676 17.645 21.895 1.00 96.56 355 ILE A N 1
ATOM 2918 C CA . ILE A 1 355 ? 5.465 16.417 21.702 1.00 96.56 355 ILE A CA 1
ATOM 2919 C C . ILE A 1 355 ? 6.320 16.168 22.939 1.00 96.56 355 ILE A C 1
ATOM 2921 O O . ILE A 1 355 ? 6.208 15.115 23.561 1.00 96.56 355 ILE A O 1
ATOM 2925 N N . LYS A 1 356 ? 7.102 17.170 23.360 1.00 95.75 356 LYS A N 1
ATOM 2926 C CA . LYS A 1 356 ? 7.941 17.059 24.555 1.00 95.75 356 LYS A CA 1
ATOM 2927 C C . LYS A 1 356 ? 7.127 16.798 25.826 1.00 95.75 356 LYS A C 1
ATOM 2929 O O . LYS A 1 356 ? 7.441 15.873 26.565 1.00 95.75 356 LYS A O 1
ATOM 2934 N N . GLU A 1 357 ? 6.078 17.586 26.068 1.00 96.38 357 GLU A N 1
ATOM 2935 C CA . GLU A 1 357 ? 5.220 17.441 27.254 1.00 96.38 357 GLU A CA 1
ATOM 2936 C C . GLU A 1 357 ? 4.632 16.027 27.371 1.00 96.38 357 GLU A C 1
ATOM 2938 O O . GLU A 1 357 ? 4.643 15.426 28.448 1.00 96.38 357 GLU A O 1
ATOM 2943 N N . TYR A 1 358 ? 4.101 15.489 26.271 1.00 97.12 358 TYR A N 1
ATOM 2944 C CA . TYR A 1 358 ? 3.436 14.192 26.284 1.00 97.12 358 TYR A CA 1
ATOM 2945 C C . TYR A 1 358 ? 4.407 13.017 26.199 1.00 97.12 358 TYR A C 1
ATOM 2947 O O . TYR A 1 358 ? 4.108 11.979 26.789 1.00 97.12 358 TYR A O 1
ATOM 2955 N N . PHE A 1 359 ? 5.570 13.179 25.566 1.00 96.94 359 PHE A N 1
ATOM 2956 C CA . PHE A 1 359 ? 6.651 12.200 25.639 1.00 96.94 359 PHE A CA 1
ATOM 2957 C C . PHE A 1 359 ? 7.162 12.044 27.075 1.00 96.94 359 PHE A C 1
ATOM 2959 O O . PHE A 1 359 ? 7.214 10.925 27.574 1.00 96.94 359 PHE A O 1
ATOM 2966 N N . ASP A 1 360 ? 7.423 13.146 27.791 1.00 96.81 360 ASP A N 1
ATOM 2967 C CA . ASP A 1 360 ? 7.857 13.099 29.198 1.00 96.81 360 ASP A CA 1
ATOM 2968 C C . ASP A 1 360 ? 6.838 12.360 30.090 1.00 96.81 360 ASP A C 1
ATOM 2970 O O . ASP A 1 360 ? 7.191 11.743 31.098 1.00 96.81 360 ASP A O 1
ATOM 2974 N N . LYS A 1 361 ? 5.553 12.409 29.718 1.00 96.38 361 LYS A N 1
ATOM 2975 C CA . LYS A 1 361 ? 4.459 11.742 30.431 1.00 96.38 361 LYS A CA 1
ATOM 2976 C C . LYS A 1 361 ? 4.267 10.274 30.033 1.00 96.38 361 LYS A C 1
ATOM 2978 O O . LYS A 1 361 ? 3.859 9.473 30.874 1.00 96.38 361 LYS A O 1
ATOM 2983 N N . TYR A 1 362 ? 4.513 9.935 28.771 1.00 95.69 362 TYR A N 1
ATOM 2984 C CA . TYR A 1 362 ? 4.276 8.614 28.186 1.00 95.69 362 TYR A CA 1
ATOM 2985 C C . TYR A 1 362 ? 5.481 8.155 27.344 1.00 95.69 362 TYR A C 1
ATOM 2987 O O . TYR A 1 362 ? 5.324 7.899 26.148 1.00 95.69 362 TYR A O 1
ATOM 2995 N N . PRO A 1 363 ? 6.680 8.028 27.944 1.00 93.94 363 PRO A N 1
ATOM 2996 C CA . PRO A 1 363 ? 7.922 7.818 27.192 1.00 93.94 363 PRO A CA 1
ATOM 2997 C C . PRO A 1 363 ? 7.971 6.465 26.472 1.00 93.94 363 PRO A C 1
ATOM 2999 O O . PRO A 1 363 ? 8.660 6.314 25.466 1.00 93.94 363 PRO A O 1
ATOM 3002 N N . ASP A 1 364 ? 7.213 5.490 26.975 1.00 91.81 364 ASP A N 1
ATOM 3003 C CA . ASP A 1 364 ? 7.139 4.138 26.425 1.00 91.81 364 ASP A CA 1
ATOM 3004 C C . ASP A 1 364 ? 6.019 3.973 25.386 1.00 91.81 364 ASP A C 1
ATOM 3006 O O . ASP A 1 364 ? 5.868 2.892 24.819 1.00 91.81 364 ASP A O 1
ATOM 3010 N N . PHE A 1 365 ? 5.202 5.008 25.137 1.00 95.12 365 PHE A N 1
ATOM 3011 C CA . PHE A 1 365 ? 4.165 4.921 24.112 1.00 95.12 365 PHE A CA 1
ATOM 3012 C C . PHE A 1 365 ? 4.785 5.125 22.719 1.00 95.12 365 PHE A C 1
ATOM 3014 O O . PHE A 1 365 ? 5.306 6.214 22.453 1.00 95.12 365 PHE A O 1
ATOM 3021 N N . PRO A 1 366 ? 4.708 4.130 21.815 1.00 94.38 366 PRO A N 1
ATOM 3022 C CA . PRO A 1 366 ? 5.512 4.111 20.593 1.00 94.38 366 PRO A CA 1
ATOM 3023 C C . PRO A 1 366 ? 5.362 5.348 19.707 1.00 94.38 366 PRO A C 1
ATOM 3025 O O . PRO A 1 366 ? 6.362 5.919 19.287 1.00 94.38 366 PRO A O 1
ATOM 3028 N N . LEU A 1 367 ? 4.129 5.813 19.480 1.00 94.88 367 LEU A N 1
ATOM 3029 C CA . LEU A 1 367 ? 3.878 6.945 18.583 1.00 94.88 367 LEU A CA 1
ATOM 3030 C C . LEU A 1 367 ? 4.452 8.260 19.127 1.00 94.88 367 LEU A C 1
ATOM 3032 O O . LEU A 1 367 ? 5.012 9.056 18.386 1.00 94.88 367 LEU A O 1
ATOM 3036 N N . LEU A 1 368 ? 4.360 8.481 20.442 1.00 96.56 368 LEU A N 1
ATOM 3037 C CA . LEU A 1 368 ? 4.931 9.676 21.073 1.00 96.56 368 LEU A CA 1
ATOM 3038 C C . LEU A 1 368 ? 6.459 9.609 21.116 1.00 96.56 368 LEU A C 1
ATOM 3040 O O . LEU A 1 368 ? 7.122 10.634 20.975 1.00 96.56 368 LEU A O 1
ATOM 3044 N N . LYS A 1 369 ? 7.019 8.407 21.294 1.00 95.06 369 LYS A N 1
ATOM 3045 C CA . LYS A 1 369 ? 8.461 8.176 21.210 1.00 95.06 369 LYS A CA 1
ATOM 3046 C C . LYS A 1 369 ? 8.987 8.436 19.797 1.00 95.06 369 LYS A C 1
ATOM 3048 O O . LYS A 1 369 ? 10.004 9.110 19.673 1.00 95.06 369 LYS A O 1
ATOM 3053 N N . ALA A 1 370 ? 8.297 7.959 18.759 1.00 94.75 370 ALA A N 1
ATOM 3054 C CA . ALA A 1 370 ? 8.649 8.223 17.363 1.00 94.75 370 ALA A CA 1
ATOM 3055 C C . ALA A 1 370 ? 8.641 9.728 17.064 1.00 94.75 370 ALA A C 1
ATOM 3057 O O . ALA A 1 370 ? 9.667 10.268 16.660 1.00 94.75 370 ALA A O 1
ATOM 3058 N N . GLU A 1 371 ? 7.543 10.420 17.382 1.00 94.69 371 GLU A N 1
ATOM 3059 C CA . GLU A 1 371 ? 7.412 11.875 17.221 1.00 94.69 371 GLU A CA 1
ATOM 3060 C C . GLU A 1 371 ? 8.524 12.652 17.930 1.00 94.69 371 GLU A C 1
ATOM 3062 O O . GLU A 1 371 ? 9.131 13.558 17.361 1.00 94.69 371 GLU A O 1
ATOM 3067 N N . PHE A 1 372 ? 8.839 12.273 19.170 1.00 95.31 372 PHE A N 1
ATOM 3068 C CA . PHE A 1 372 ? 9.922 12.902 19.912 1.00 95.31 372 PHE A CA 1
ATOM 3069 C C . PHE A 1 372 ? 11.280 12.695 19.234 1.00 95.31 372 PHE A C 1
ATOM 3071 O O . PHE A 1 372 ? 12.035 13.655 19.093 1.00 95.31 372 PHE A O 1
ATOM 3078 N N . LEU A 1 373 ? 11.597 11.467 18.808 1.00 93.88 373 LEU A N 1
ATOM 3079 C CA . LEU A 1 373 ? 12.857 11.163 18.129 1.00 93.88 373 LEU A CA 1
ATOM 3080 C C . LEU A 1 373 ? 12.981 11.920 16.802 1.00 93.88 373 LEU A C 1
ATOM 3082 O O . LEU A 1 373 ? 14.017 12.540 16.572 1.00 93.88 373 LEU A O 1
ATOM 3086 N N . MET A 1 374 ? 11.925 11.942 15.984 1.00 92.25 374 MET A N 1
ATOM 3087 C CA . MET A 1 374 ? 11.897 12.690 14.722 1.00 92.25 374 MET A CA 1
ATOM 3088 C C . MET A 1 374 ? 12.172 14.183 14.950 1.00 92.25 374 MET A C 1
ATOM 3090 O O . MET A 1 374 ? 13.056 14.749 14.304 1.00 92.25 374 MET A O 1
ATOM 3094 N N . GLU A 1 375 ? 11.529 14.792 15.952 1.00 91.88 375 GLU A N 1
ATOM 3095 C CA . GLU A 1 375 ? 11.782 16.182 16.352 1.00 91.88 375 GLU A CA 1
ATOM 3096 C C . GLU A 1 375 ? 13.249 16.395 16.777 1.00 91.88 375 GLU A C 1
ATOM 3098 O O . GLU A 1 375 ? 13.866 17.415 16.454 1.00 91.88 375 GLU A O 1
ATOM 3103 N N . GLN A 1 376 ? 13.847 15.441 17.502 1.00 91.38 376 GLN A N 1
ATOM 3104 C CA . GLN A 1 376 ? 15.256 15.545 17.890 1.00 91.38 376 GLN A CA 1
ATOM 3105 C C . GLN A 1 376 ? 16.204 15.409 16.690 1.00 91.38 376 GLN A C 1
ATOM 3107 O O . GLN A 1 376 ? 17.236 16.084 16.672 1.00 91.38 376 GLN A O 1
ATOM 3112 N N . PHE A 1 377 ? 15.876 14.574 15.698 1.00 90.44 377 PHE A N 1
ATOM 3113 C CA . PHE A 1 377 ? 16.681 14.403 14.484 1.00 90.44 377 PHE A CA 1
ATOM 3114 C C . PHE A 1 377 ? 16.651 15.669 13.632 1.00 90.44 377 PHE A C 1
ATOM 3116 O O . PHE A 1 377 ? 17.707 16.192 13.276 1.00 90.44 377 PHE A O 1
ATOM 3123 N N . GLN A 1 378 ? 15.456 16.211 13.374 1.00 85.81 378 GLN A N 1
ATOM 3124 C CA . GLN A 1 378 ? 15.276 17.446 12.605 1.00 85.81 378 GLN A CA 1
ATOM 3125 C C . GLN A 1 378 ? 16.076 18.607 13.202 1.00 85.81 378 GLN A C 1
ATOM 3127 O O . GLN A 1 378 ? 16.783 19.322 12.491 1.00 85.81 378 GLN A O 1
ATOM 3132 N N . ASN A 1 379 ? 16.030 18.745 14.528 1.00 87.31 379 ASN A N 1
ATOM 3133 C CA . ASN A 1 379 ? 16.738 19.798 15.251 1.00 87.31 379 ASN A CA 1
ATOM 3134 C C . ASN A 1 379 ? 18.210 19.460 15.555 1.00 87.31 379 ASN A C 1
ATOM 3136 O O . ASN A 1 379 ? 18.902 20.254 16.194 1.00 87.31 379 ASN A O 1
ATOM 3140 N N . LYS A 1 380 ? 18.702 18.291 15.120 1.00 87.50 380 LYS A N 1
ATOM 3141 C CA . LYS A 1 380 ? 20.064 17.784 15.365 1.00 87.50 380 LYS A CA 1
ATOM 3142 C C . LYS A 1 380 ? 20.467 17.790 16.843 1.00 87.50 380 LYS A C 1
ATOM 3144 O O . LYS A 1 380 ? 21.613 18.069 17.196 1.00 87.50 380 LYS A O 1
ATOM 3149 N N . MET A 1 381 ? 19.505 17.494 17.711 1.00 89.69 381 MET A N 1
ATOM 3150 C CA . MET A 1 381 ? 19.673 17.504 19.165 1.00 89.69 381 MET A CA 1
ATOM 3151 C C . MET A 1 381 ? 20.255 16.193 19.697 1.00 89.69 381 MET A C 1
ATOM 3153 O O . MET A 1 381 ? 20.885 16.188 20.755 1.00 89.69 381 MET A O 1
ATOM 3157 N N . ILE A 1 382 ? 20.054 15.092 18.969 1.00 89.69 382 ILE A N 1
ATOM 3158 C CA . ILE A 1 382 ? 20.612 13.775 19.281 1.00 89.69 382 ILE A CA 1
ATOM 3159 C C . ILE A 1 382 ? 21.219 13.161 18.023 1.00 89.69 382 ILE A C 1
ATOM 3161 O O . ILE A 1 382 ? 20.746 13.416 16.918 1.00 89.69 382 ILE A O 1
ATOM 3165 N N . VAL A 1 383 ? 22.253 12.340 18.209 1.00 89.56 383 VAL A N 1
ATOM 3166 C CA . VAL A 1 383 ? 22.772 11.483 17.140 1.00 89.56 383 VAL A CA 1
ATOM 3167 C C . VAL A 1 383 ? 21.888 10.234 17.083 1.00 89.56 383 VAL A C 1
ATOM 3169 O O . VAL A 1 383 ? 21.727 9.592 18.127 1.00 89.56 383 VAL A O 1
ATOM 3172 N N . PRO A 1 384 ? 21.288 9.908 15.929 1.00 88.69 384 PRO A N 1
ATOM 3173 C CA . PRO A 1 384 ? 20.466 8.722 15.778 1.00 88.69 384 PRO A CA 1
ATOM 3174 C C . PRO A 1 384 ? 21.256 7.422 15.964 1.00 88.69 384 PRO A C 1
ATOM 3176 O O . PRO A 1 384 ? 22.386 7.290 15.503 1.00 88.69 384 PRO A O 1
ATOM 3179 N N . ASP A 1 385 ? 20.643 6.442 16.622 1.00 87.38 385 ASP A N 1
ATOM 3180 C CA . ASP A 1 385 ? 21.140 5.067 16.696 1.00 87.38 385 ASP A CA 1
ATOM 3181 C C . ASP A 1 385 ? 20.361 4.213 15.684 1.00 87.38 385 ASP A C 1
ATOM 3183 O O . ASP A 1 385 ? 19.129 4.221 15.683 1.00 87.38 385 ASP A O 1
ATOM 3187 N N . GLU A 1 386 ? 21.061 3.479 14.816 1.00 89.31 386 GLU A N 1
ATOM 3188 C CA . GLU A 1 386 ? 20.434 2.625 13.796 1.00 89.31 386 GLU A CA 1
ATOM 3189 C C . GLU A 1 386 ? 19.526 1.549 14.413 1.00 89.31 386 GLU A C 1
ATOM 3191 O O . GLU A 1 386 ? 18.540 1.129 13.805 1.00 89.31 386 GLU A O 1
ATOM 3196 N N . THR A 1 387 ? 19.810 1.118 15.645 1.00 90.31 387 THR A N 1
ATOM 3197 C CA . THR A 1 387 ? 18.959 0.153 16.351 1.00 90.31 387 THR A CA 1
ATOM 3198 C C . THR A 1 387 ? 17.550 0.705 16.571 1.00 90.31 387 THR A C 1
ATOM 3200 O O . THR A 1 387 ? 16.590 -0.060 16.597 1.00 90.31 387 THR A O 1
ATOM 3203 N N . TRP A 1 388 ? 17.358 2.027 16.634 1.00 89.56 388 TRP A N 1
ATOM 3204 C CA . TRP A 1 388 ? 16.027 2.635 16.765 1.00 89.56 388 TRP A CA 1
ATOM 3205 C C . TRP A 1 388 ? 15.124 2.407 15.551 1.00 89.56 388 TRP A C 1
ATOM 3207 O O . TRP A 1 388 ? 13.913 2.590 15.659 1.00 89.56 388 TRP A O 1
ATOM 3217 N N . LEU A 1 389 ? 15.691 1.973 14.423 1.00 89.69 389 LEU A N 1
ATOM 3218 C CA . LEU A 1 389 ? 14.941 1.592 13.226 1.00 89.69 389 LEU A CA 1
ATOM 3219 C C . LEU A 1 389 ? 14.316 0.200 13.335 1.00 89.69 389 LEU A C 1
ATOM 3221 O O . LEU A 1 389 ? 13.452 -0.153 12.524 1.00 89.69 389 LEU A O 1
ATOM 3225 N N . GLU A 1 390 ? 14.771 -0.596 14.304 1.00 90.19 390 GLU A N 1
ATOM 3226 C CA . GLU A 1 390 ? 14.249 -1.927 14.565 1.00 90.19 390 GLU A CA 1
ATOM 3227 C C . GLU A 1 390 ? 12.915 -1.843 15.299 1.00 90.19 390 GLU A C 1
ATOM 3229 O O . GLU A 1 390 ? 12.751 -1.134 16.299 1.00 90.19 390 GLU A O 1
ATOM 3234 N N . PHE A 1 391 ? 11.971 -2.656 14.850 1.00 88.75 391 PHE A N 1
ATOM 3235 C CA . PHE A 1 391 ? 10.644 -2.771 15.410 1.00 88.75 391 PHE A CA 1
ATOM 3236 C C . PHE A 1 391 ? 10.683 -3.007 16.922 1.00 88.75 391 PHE A C 1
ATOM 3238 O O . PHE A 1 391 ? 9.974 -2.340 17.673 1.00 88.75 391 PHE A O 1
ATOM 3245 N N . SER A 1 392 ? 11.549 -3.907 17.398 1.00 87.94 392 SER A N 1
ATOM 3246 C CA . SER A 1 392 ? 11.642 -4.251 18.821 1.00 87.94 392 SER A CA 1
ATOM 3247 C C . SER A 1 392 ? 12.077 -3.094 19.722 1.00 87.94 392 SER A C 1
ATOM 3249 O O . SER A 1 392 ? 11.802 -3.139 20.921 1.00 87.94 392 SER A O 1
ATOM 3251 N N . ASN A 1 393 ? 12.726 -2.059 19.179 1.00 89.38 393 ASN A N 1
ATOM 3252 C CA . ASN A 1 393 ? 13.154 -0.894 19.956 1.00 89.38 393 ASN A CA 1
ATOM 3253 C C . ASN A 1 393 ? 12.046 0.151 20.128 1.00 89.38 393 ASN A C 1
ATOM 3255 O O . ASN A 1 393 ? 12.011 0.859 21.146 1.00 89.38 393 ASN A O 1
ATOM 3259 N N . LEU A 1 394 ? 11.126 0.241 19.165 1.00 89.38 394 LEU A N 1
ATOM 3260 C CA . LEU A 1 394 ? 9.959 1.117 19.258 1.00 89.38 394 LEU A CA 1
ATOM 3261 C C . LEU A 1 394 ? 8.749 0.403 19.886 1.00 89.38 394 LEU A C 1
ATOM 3263 O O . LEU A 1 394 ? 8.008 1.012 20.653 1.00 89.38 394 LEU A O 1
ATOM 3267 N N . PHE A 1 395 ? 8.607 -0.901 19.641 1.00 91.19 395 PHE A N 1
ATOM 3268 C CA . PHE A 1 395 ? 7.484 -1.742 20.061 1.00 91.19 395 PHE A CA 1
ATOM 3269 C C . PHE A 1 395 ? 7.952 -2.981 20.844 1.00 91.19 395 PHE A C 1
ATOM 3271 O O . PHE A 1 395 ? 7.748 -4.123 20.413 1.00 91.19 395 PHE A O 1
ATOM 3278 N N . PRO A 1 396 ? 8.577 -2.801 22.020 1.00 86.81 396 PRO A N 1
ATOM 3279 C CA . PRO A 1 396 ? 9.096 -3.924 22.787 1.00 86.81 396 PRO A CA 1
ATOM 3280 C C . PRO A 1 396 ? 7.966 -4.889 23.174 1.00 86.81 396 PRO A C 1
ATOM 3282 O O . PRO A 1 396 ? 6.913 -4.479 23.664 1.00 86.81 396 PRO A O 1
ATOM 3285 N N . PHE A 1 397 ? 8.196 -6.189 22.967 1.00 85.06 397 PHE A N 1
ATOM 3286 C CA . PHE A 1 397 ? 7.270 -7.286 23.299 1.00 85.06 397 PHE A CA 1
ATOM 3287 C C . PHE A 1 397 ? 5.922 -7.289 22.551 1.00 85.06 397 PHE A C 1
ATOM 3289 O O . PHE A 1 397 ? 5.045 -8.088 22.887 1.00 85.06 397 PHE A O 1
ATOM 3296 N N . ARG A 1 398 ? 5.735 -6.439 21.535 1.00 88.31 398 ARG A N 1
ATOM 3297 C CA . ARG A 1 398 ? 4.547 -6.465 20.670 1.00 88.31 398 ARG A CA 1
ATOM 3298 C C . ARG A 1 398 ? 4.761 -7.478 19.541 1.00 88.31 398 ARG A C 1
ATOM 3300 O O . ARG A 1 398 ? 5.839 -7.550 18.974 1.00 88.31 398 ARG A O 1
ATOM 3307 N N . GLN A 1 399 ? 3.728 -8.249 19.210 1.00 86.81 399 GLN A N 1
ATOM 3308 C CA . GLN A 1 399 ? 3.694 -9.104 18.005 1.00 86.81 399 GLN A CA 1
ATOM 3309 C C . GLN A 1 399 ? 2.729 -8.564 16.945 1.00 86.81 399 GLN A C 1
ATOM 3311 O O . GLN A 1 399 ? 2.707 -9.034 15.812 1.00 86.81 399 GLN A O 1
ATOM 3316 N N . THR A 1 400 ? 1.915 -7.576 17.320 1.00 88.62 400 THR A N 1
ATOM 3317 C CA . THR A 1 400 ? 0.888 -6.992 16.463 1.00 88.62 400 THR A CA 1
ATOM 3318 C C . THR A 1 400 ? 0.864 -5.481 16.651 1.00 88.62 400 THR A C 1
ATOM 3320 O O . THR A 1 400 ? 0.870 -4.998 17.795 1.00 88.62 400 THR A O 1
ATOM 3323 N N . ILE A 1 401 ? 0.820 -4.746 15.543 1.00 88.88 401 ILE A N 1
ATOM 3324 C CA . ILE A 1 401 ? 0.722 -3.285 15.508 1.00 88.88 401 ILE A CA 1
ATOM 3325 C C . ILE A 1 401 ? -0.321 -2.811 14.503 1.00 88.88 401 ILE A C 1
ATOM 3327 O O . ILE A 1 401 ? -0.714 -3.540 13.597 1.00 88.88 401 ILE A O 1
ATOM 3331 N N . SER A 1 402 ? -0.780 -1.581 14.693 1.00 86.06 402 SER A N 1
ATOM 3332 C CA . SER A 1 402 ? -1.682 -0.914 13.759 1.00 86.06 402 SER A CA 1
ATOM 3333 C C . SER A 1 402 ? -0.960 -0.394 12.516 1.00 86.06 402 SER A C 1
ATOM 3335 O O . SER A 1 402 ? 0.240 -0.120 12.571 1.00 86.06 402 SER A O 1
ATOM 3337 N N . TYR A 1 403 ? -1.693 -0.167 11.423 1.00 78.88 403 TYR A N 1
ATOM 3338 C CA . TYR A 1 403 ? -1.148 0.530 10.248 1.00 78.88 403 TYR A CA 1
ATOM 3339 C C . TYR A 1 403 ? -0.567 1.902 10.599 1.00 78.88 403 TYR A C 1
ATOM 3341 O O . TYR A 1 403 ? 0.489 2.265 10.094 1.00 78.88 403 TYR A O 1
ATOM 3349 N N . ARG A 1 404 ? -1.182 2.640 11.536 1.00 82.62 404 ARG A N 1
ATOM 3350 C CA . ARG A 1 404 ? -0.632 3.925 11.997 1.00 82.62 404 ARG A CA 1
ATOM 3351 C C . ARG A 1 404 ? 0.710 3.764 12.715 1.00 82.62 404 ARG A C 1
ATOM 3353 O O . ARG A 1 404 ? 1.613 4.560 12.503 1.00 82.62 404 ARG A O 1
ATOM 3360 N N . GLU A 1 405 ? 0.844 2.743 13.558 1.00 89.56 405 GLU A N 1
ATOM 3361 C CA . GLU A 1 405 ? 2.109 2.410 14.229 1.00 89.56 405 GLU A CA 1
ATOM 3362 C C . GLU A 1 405 ? 3.191 1.975 13.225 1.00 89.56 405 GLU A C 1
ATOM 3364 O O . GLU A 1 405 ? 4.349 2.362 13.375 1.00 89.56 405 GLU A O 1
ATOM 3369 N N . PHE A 1 406 ? 2.819 1.214 12.191 1.00 85.69 406 PHE A N 1
ATOM 3370 C CA . PHE A 1 406 ? 3.726 0.818 11.111 1.00 85.69 406 PHE A CA 1
ATOM 3371 C C . PHE A 1 406 ? 4.213 2.038 10.324 1.00 85.69 406 PHE A C 1
ATOM 3373 O O . PHE A 1 406 ? 5.412 2.215 10.116 1.00 85.69 406 PHE A O 1
ATOM 3380 N N . TYR A 1 407 ? 3.276 2.909 9.959 1.00 81.19 407 TYR A N 1
ATOM 3381 C CA . TYR A 1 407 ? 3.547 4.143 9.243 1.00 81.19 407 TYR A CA 1
ATOM 3382 C C . TYR A 1 407 ? 4.514 5.057 10.011 1.00 81.19 407 TYR A C 1
ATOM 3384 O O . TYR A 1 407 ? 5.521 5.501 9.468 1.00 81.19 407 TYR A O 1
ATOM 3392 N N . GLU A 1 408 ? 4.276 5.265 11.305 1.00 87.50 408 GLU A N 1
ATOM 3393 C CA . GLU A 1 408 ? 5.144 6.081 12.165 1.00 87.50 408 GLU A CA 1
ATOM 3394 C C . GLU A 1 408 ? 6.569 5.521 12.298 1.00 87.50 408 GLU A C 1
ATOM 3396 O O . GLU A 1 408 ? 7.541 6.274 12.381 1.00 87.50 408 GLU A O 1
ATOM 3401 N N . LEU A 1 409 ? 6.732 4.196 12.248 1.00 88.69 409 LEU A N 1
ATOM 3402 C CA . LEU A 1 409 ? 8.059 3.585 12.186 1.00 88.69 409 LEU A CA 1
ATOM 3403 C C . LEU A 1 409 ? 8.761 3.869 10.850 1.00 88.69 409 LEU A C 1
ATOM 3405 O O . LEU A 1 409 ? 9.968 4.120 10.836 1.00 88.69 409 LEU A O 1
ATOM 3409 N N . ALA A 1 410 ? 8.032 3.842 9.734 1.00 86.69 410 ALA A N 1
ATOM 3410 C CA . ALA A 1 410 ? 8.592 4.188 8.431 1.00 86.69 410 ALA A CA 1
ATOM 3411 C C . ALA A 1 410 ? 9.005 5.667 8.360 1.00 86.69 410 ALA A C 1
ATOM 3413 O O . ALA A 1 410 ? 10.094 5.974 7.873 1.00 86.69 410 ALA A O 1
ATOM 3414 N N . LEU A 1 411 ? 8.212 6.568 8.949 1.00 86.62 411 LEU A N 1
ATOM 3415 C CA . LEU A 1 411 ? 8.580 7.976 9.110 1.00 86.62 411 LEU A CA 1
ATOM 3416 C C . LEU A 1 411 ? 9.883 8.152 9.870 1.00 86.62 411 LEU A C 1
ATOM 3418 O O . LEU A 1 411 ? 10.802 8.818 9.394 1.00 86.62 411 LEU A O 1
ATOM 3422 N N . LEU A 1 412 ? 9.996 7.503 11.026 1.00 91.19 412 LEU A N 1
ATOM 3423 C CA . LEU A 1 412 ? 11.208 7.564 11.829 1.00 91.19 412 LEU A CA 1
ATOM 3424 C C . LEU A 1 412 ? 12.446 7.120 11.027 1.00 91.19 412 LEU A C 1
ATOM 3426 O O . LEU A 1 412 ? 13.504 7.742 11.142 1.00 91.19 412 LEU A O 1
ATOM 3430 N N . ARG A 1 413 ? 12.307 6.090 10.177 1.00 91.50 413 ARG A N 1
ATOM 3431 C CA . ARG A 1 413 ? 13.365 5.619 9.264 1.00 91.50 413 ARG A CA 1
ATOM 3432 C C . ARG A 1 413 ? 13.726 6.660 8.207 1.00 91.50 413 ARG A C 1
ATOM 3434 O O . ARG A 1 413 ? 14.913 6.902 7.999 1.00 91.50 413 ARG A O 1
ATOM 3441 N N . PHE A 1 414 ? 12.748 7.322 7.589 1.00 89.12 414 PHE A N 1
ATOM 3442 C CA . PHE A 1 414 ? 13.027 8.419 6.659 1.00 89.12 414 PHE A CA 1
ATOM 3443 C C . PHE A 1 414 ? 13.823 9.541 7.326 1.00 89.12 414 PHE A C 1
ATOM 3445 O O . PHE A 1 414 ? 14.873 9.933 6.818 1.00 89.12 414 PHE A O 1
ATOM 3452 N N . TYR A 1 415 ? 13.380 10.013 8.493 1.00 89.56 415 TYR A N 1
ATOM 3453 C CA . TYR A 1 415 ? 14.079 11.069 9.229 1.00 89.56 415 TYR A CA 1
ATOM 3454 C C . TYR A 1 415 ? 15.501 10.671 9.628 1.00 89.56 415 TYR A C 1
ATOM 3456 O O . TYR A 1 415 ? 16.414 11.495 9.544 1.00 89.56 415 TYR A O 1
ATOM 3464 N N . TYR A 1 416 ? 15.705 9.412 10.020 1.00 92.56 416 TYR A N 1
ATOM 3465 C CA . TYR A 1 416 ? 17.035 8.867 10.274 1.00 92.56 416 TYR A CA 1
ATOM 3466 C C . TYR A 1 416 ? 17.923 8.936 9.024 1.00 92.56 416 TYR A C 1
ATOM 3468 O O . TYR A 1 416 ? 19.031 9.464 9.088 1.00 92.56 416 TYR A O 1
ATOM 3476 N N . PHE A 1 417 ? 17.444 8.454 7.873 1.00 92.00 417 PHE A N 1
ATOM 3477 C CA . PHE A 1 417 ? 18.253 8.419 6.652 1.00 92.00 417 PHE A CA 1
ATOM 3478 C C . PHE A 1 417 ? 18.528 9.806 6.073 1.00 92.00 417 PHE A C 1
ATOM 3480 O O . PHE A 1 417 ? 19.619 10.041 5.553 1.00 92.00 417 PHE A O 1
ATOM 3487 N N . ILE A 1 418 ? 17.597 10.749 6.237 1.00 89.31 418 ILE A N 1
ATOM 3488 C CA . ILE A 1 418 ? 17.835 12.165 5.937 1.00 89.31 418 ILE A CA 1
ATOM 3489 C C . ILE A 1 418 ? 18.953 12.715 6.831 1.00 89.31 418 ILE A C 1
ATOM 3491 O O . ILE A 1 418 ? 19.870 13.373 6.334 1.00 89.31 418 ILE A O 1
ATOM 3495 N N . TYR A 1 419 ? 18.907 12.435 8.138 1.00 90.69 419 TYR A N 1
ATOM 3496 C CA . TYR A 1 419 ? 19.924 12.896 9.083 1.00 90.69 419 TYR A CA 1
ATOM 3497 C C . TYR A 1 419 ? 21.316 12.334 8.751 1.00 90.69 419 TYR A C 1
ATOM 3499 O O . TYR A 1 419 ? 22.277 13.099 8.640 1.00 90.69 419 TYR A O 1
ATOM 3507 N N . GLU A 1 420 ? 21.414 11.017 8.546 1.00 91.56 420 GLU A N 1
ATOM 3508 C CA . GLU A 1 420 ? 22.664 10.310 8.226 1.00 91.56 420 GLU A CA 1
ATOM 3509 C C . GLU A 1 420 ? 23.138 10.538 6.784 1.00 91.56 420 GLU A C 1
ATOM 3511 O O . GLU A 1 420 ? 24.240 10.134 6.414 1.00 91.56 420 GLU A O 1
ATOM 3516 N N . LYS A 1 421 ? 22.327 11.212 5.959 1.00 91.00 421 LYS A N 1
ATOM 3517 C CA . LYS A 1 421 ? 22.556 11.400 4.521 1.00 91.00 421 LYS A CA 1
ATOM 3518 C C . LYS A 1 421 ? 22.756 10.083 3.766 1.00 91.00 421 LYS A C 1
ATOM 3520 O O . LYS A 1 421 ? 23.583 9.995 2.861 1.00 91.00 421 LYS A O 1
ATOM 3525 N N . ASN A 1 422 ? 22.002 9.063 4.157 1.00 92.62 422 ASN A N 1
ATOM 3526 C CA . ASN A 1 422 ? 22.104 7.712 3.627 1.00 92.62 422 ASN A CA 1
ATOM 3527 C C . ASN A 1 422 ? 21.040 7.510 2.539 1.00 92.62 422 ASN A C 1
ATOM 3529 O O . ASN A 1 422 ? 19.875 7.220 2.825 1.00 92.62 422 ASN A O 1
ATOM 3533 N N . LEU A 1 423 ? 21.444 7.722 1.286 1.00 91.75 423 LEU A N 1
ATOM 3534 C CA . LEU A 1 423 ? 20.554 7.679 0.129 1.00 91.75 423 LEU A CA 1
ATOM 3535 C C . LEU A 1 423 ? 20.076 6.254 -0.176 1.00 91.75 423 LEU A C 1
ATOM 3537 O O . LEU A 1 423 ? 18.932 6.073 -0.587 1.00 91.75 423 LEU A O 1
ATOM 3541 N N . GLU A 1 424 ? 20.916 5.246 0.043 1.00 94.06 424 GLU A N 1
ATOM 3542 C CA . GLU A 1 424 ? 20.591 3.835 -0.165 1.00 94.06 424 GLU A CA 1
ATOM 3543 C C . GLU A 1 424 ? 19.522 3.365 0.825 1.00 94.06 424 GLU A C 1
ATOM 3545 O O . GLU A 1 424 ? 18.506 2.797 0.425 1.00 94.06 424 GLU A O 1
ATOM 3550 N N . GLY A 1 425 ? 19.701 3.685 2.108 1.00 92.81 425 GLY A N 1
ATOM 3551 C CA . GLY A 1 425 ? 18.714 3.426 3.152 1.00 92.81 425 GLY A CA 1
ATOM 3552 C C . GLY A 1 425 ? 17.395 4.137 2.860 1.00 92.81 425 GLY A C 1
ATOM 3553 O O . GLY A 1 425 ? 16.341 3.504 2.876 1.00 92.81 425 GLY A O 1
ATOM 3554 N N . PHE A 1 426 ? 17.438 5.417 2.480 1.00 90.75 426 PHE A N 1
ATOM 3555 C CA . PHE A 1 426 ? 16.236 6.151 2.075 1.00 90.75 426 PHE A CA 1
ATOM 3556 C C . PHE A 1 426 ? 15.532 5.488 0.877 1.00 90.75 426 PHE A C 1
ATOM 3558 O O . PHE A 1 426 ? 14.323 5.261 0.904 1.00 90.75 426 PHE A O 1
ATOM 3565 N N . SER A 1 427 ? 16.296 5.129 -0.160 1.00 87.75 427 SER A N 1
ATOM 3566 C CA . SER A 1 427 ? 15.777 4.500 -1.382 1.00 87.75 427 SER A CA 1
ATOM 3567 C C . SER A 1 427 ? 15.162 3.130 -1.108 1.00 87.75 427 SER A C 1
ATOM 3569 O O . SER A 1 427 ? 14.163 2.782 -1.732 1.00 87.75 427 SER A O 1
ATOM 3571 N N . SER A 1 428 ? 15.707 2.369 -0.156 1.00 90.06 428 SER A N 1
ATOM 3572 C CA . SER A 1 428 ? 15.141 1.078 0.249 1.00 90.06 428 SER A CA 1
ATOM 3573 C C . SER A 1 428 ? 13.754 1.217 0.883 1.00 90.06 428 SER A C 1
ATOM 3575 O O . SER A 1 428 ? 12.890 0.383 0.638 1.00 90.06 428 SER A O 1
ATOM 3577 N N . ILE A 1 429 ? 13.510 2.293 1.643 1.00 85.00 429 ILE A N 1
ATOM 3578 C CA . ILE A 1 429 ? 12.191 2.568 2.219 1.00 85.00 429 ILE A CA 1
ATOM 3579 C C . ILE A 1 429 ? 11.222 3.003 1.119 1.00 85.00 429 ILE A C 1
ATOM 3581 O O . ILE A 1 429 ? 10.133 2.448 1.033 1.00 85.00 429 ILE A O 1
ATOM 3585 N N . MET A 1 430 ? 11.632 3.915 0.230 1.00 78.25 430 MET A N 1
ATOM 3586 C CA . MET A 1 430 ? 10.811 4.304 -0.929 1.00 78.25 430 MET A CA 1
ATOM 3587 C C . MET A 1 430 ? 10.441 3.100 -1.801 1.00 78.25 430 MET A C 1
ATOM 3589 O O . MET A 1 430 ? 9.303 2.992 -2.219 1.00 78.25 430 MET A O 1
ATOM 3593 N N . SER A 1 431 ? 11.373 2.168 -2.017 1.00 75.88 431 SER A N 1
ATOM 3594 C CA . SER A 1 431 ? 11.128 0.951 -2.809 1.00 75.88 431 SER A CA 1
ATOM 3595 C C . SER A 1 431 ? 10.256 -0.077 -2.082 1.00 75.88 431 SER A C 1
ATOM 3597 O O . SER A 1 431 ? 9.748 -0.997 -2.710 1.00 75.88 431 SER A O 1
ATOM 3599 N N . SER A 1 432 ? 10.124 0.035 -0.755 1.00 67.44 432 SER A N 1
ATOM 3600 C CA . SER A 1 432 ? 9.227 -0.809 0.044 1.00 67.44 432 SER A CA 1
ATOM 3601 C C . SER A 1 432 ? 7.786 -0.297 0.074 1.00 67.44 432 SER A C 1
ATOM 3603 O O . SER A 1 432 ? 6.895 -1.033 0.488 1.00 67.44 432 SER A O 1
ATOM 3605 N N . PHE A 1 433 ? 7.568 0.950 -0.351 1.00 61.06 433 PHE A N 1
ATOM 3606 C CA . PHE A 1 433 ? 6.247 1.491 -0.626 1.00 61.06 433 PHE A CA 1
ATOM 3607 C C . PHE A 1 433 ? 5.946 1.230 -2.098 1.00 61.06 433 PHE A C 1
ATOM 3609 O O . PHE A 1 433 ? 6.486 1.909 -2.968 1.00 61.06 433 PHE A O 1
ATOM 3616 N N . ASP A 1 434 ? 5.151 0.199 -2.372 1.00 48.50 434 ASP A N 1
ATOM 3617 C CA . ASP A 1 434 ? 4.686 -0.069 -3.729 1.00 48.50 434 ASP A CA 1
ATOM 3618 C C . ASP A 1 434 ? 3.703 1.048 -4.124 1.00 48.50 434 ASP A C 1
ATOM 3620 O O . ASP A 1 434 ? 2.695 1.221 -3.431 1.00 48.50 434 ASP A O 1
ATOM 3624 N N . PRO A 1 435 ? 3.973 1.841 -5.178 1.00 40.44 435 PRO A N 1
ATOM 3625 C CA . PRO A 1 435 ? 3.039 2.864 -5.646 1.00 40.44 435 PRO A CA 1
ATOM 3626 C C . PRO A 1 435 ? 1.698 2.287 -6.141 1.00 40.44 435 PRO A C 1
ATOM 3628 O O . PRO A 1 435 ? 0.778 3.066 -6.378 1.00 40.44 435 PRO A O 1
ATOM 3631 N N . TYR A 1 436 ? 1.569 0.957 -6.258 1.00 37.47 436 TYR A N 1
ATOM 3632 C CA . TYR A 1 436 ? 0.381 0.262 -6.762 1.00 37.47 436 TYR A CA 1
ATOM 3633 C C . TYR A 1 436 ? -0.390 -0.559 -5.712 1.00 37.47 436 TYR A C 1
ATOM 3635 O O . TYR A 1 436 ? -1.392 -1.192 -6.053 1.00 37.47 436 TYR A O 1
ATOM 3643 N N . ASP A 1 437 ? 0.023 -0.547 -4.438 1.00 39.97 437 ASP A N 1
ATOM 3644 C CA . ASP A 1 437 ? -0.884 -0.949 -3.354 1.00 39.97 437 ASP A CA 1
ATOM 3645 C C . ASP A 1 437 ? -1.976 0.132 -3.228 1.00 39.97 437 ASP A C 1
ATOM 3647 O O . ASP A 1 437 ? -1.654 1.314 -3.309 1.00 39.97 437 ASP A O 1
ATOM 3651 N N . GLU A 1 438 ? -3.257 -0.227 -3.028 1.00 39.34 438 GLU A N 1
ATOM 3652 C CA . GLU A 1 438 ? -4.340 0.737 -2.731 1.00 39.34 438 GLU A CA 1
ATOM 3653 C C . GLU A 1 438 ? -3.999 1.523 -1.450 1.00 39.34 438 GLU A C 1
ATOM 3655 O O . GLU A 1 438 ? -4.383 1.172 -0.329 1.00 39.34 438 GLU A O 1
ATOM 3660 N N . MET A 1 439 ? -3.212 2.581 -1.608 1.00 48.84 439 MET A N 1
ATOM 3661 C CA . MET A 1 439 ? -2.765 3.435 -0.532 1.00 48.84 439 MET A CA 1
ATOM 3662 C C . MET A 1 439 ? -3.846 4.476 -0.253 1.00 48.84 439 MET A C 1
ATOM 3664 O O . MET A 1 439 ? -4.340 5.113 -1.183 1.00 48.84 439 MET A O 1
ATOM 3668 N N . PRO A 1 440 ? -4.210 4.704 1.019 1.00 51.59 440 PRO A N 1
ATOM 3669 C CA . PRO A 1 440 ? -5.042 5.845 1.381 1.00 51.59 440 PRO A CA 1
ATOM 3670 C C . PRO A 1 440 ? -4.452 7.154 0.817 1.00 51.59 440 PRO A C 1
ATOM 3672 O O . PRO A 1 440 ? -3.233 7.323 0.835 1.00 51.59 440 PRO A O 1
ATOM 3675 N N . GLU A 1 441 ? -5.282 8.083 0.326 1.00 51.16 441 GLU A N 1
ATOM 3676 C CA . GLU A 1 441 ? -4.838 9.358 -0.286 1.00 51.16 441 GLU A CA 1
ATOM 3677 C C . GLU A 1 441 ? -3.844 10.137 0.596 1.00 51.16 441 GLU A C 1
ATOM 3679 O O . GLU A 1 441 ? -2.888 10.747 0.116 1.00 51.16 441 GLU A O 1
ATOM 3684 N N . ASP A 1 442 ? -4.038 10.077 1.912 1.00 53.59 442 ASP A N 1
ATOM 3685 C CA . ASP A 1 442 ? -3.163 10.664 2.918 1.00 53.59 442 ASP A CA 1
ATOM 3686 C C . ASP A 1 442 ? -1.744 10.075 2.889 1.00 53.59 442 ASP A C 1
ATOM 3688 O O . ASP A 1 442 ? -0.773 10.799 3.110 1.00 53.59 442 ASP A O 1
ATOM 3692 N N . LEU A 1 443 ? -1.598 8.791 2.560 1.00 57.09 443 LEU A N 1
ATOM 3693 C CA . LEU A 1 443 ? -0.304 8.130 2.418 1.00 57.09 443 LEU A CA 1
ATOM 3694 C C . LEU A 1 443 ? 0.406 8.532 1.117 1.00 57.09 443 LEU A C 1
ATOM 3696 O O . LEU A 1 443 ? 1.614 8.773 1.141 1.00 57.09 443 LEU A O 1
ATOM 3700 N N . LEU A 1 444 ? -0.339 8.691 0.018 1.00 58.84 444 LEU A N 1
ATOM 3701 C CA . LEU A 1 444 ? 0.199 9.151 -1.267 1.00 58.84 444 LEU A CA 1
ATOM 3702 C C . LEU A 1 444 ? 0.762 10.578 -1.165 1.00 58.84 444 LEU A C 1
ATOM 3704 O O . LEU A 1 444 ? 1.903 10.835 -1.555 1.00 58.84 444 LEU A O 1
ATOM 3708 N N . PHE A 1 445 ? 0.005 11.491 -0.550 1.00 59.28 445 PHE A N 1
ATOM 3709 C CA . PHE A 1 445 ? 0.454 12.861 -0.282 1.00 59.28 445 PHE A CA 1
ATOM 3710 C C . PHE A 1 445 ? 1.736 12.895 0.567 1.00 59.28 445 PHE A C 1
ATOM 3712 O O . PHE A 1 445 ? 2.638 13.707 0.355 1.00 59.28 445 PHE A O 1
ATOM 3719 N N . LEU A 1 446 ? 1.862 11.975 1.521 1.00 62.00 446 LEU A N 1
ATOM 3720 C CA . LEU A 1 446 ? 3.043 11.881 2.374 1.00 62.00 446 LEU A CA 1
ATOM 3721 C C . LEU A 1 446 ? 4.265 11.327 1.625 1.00 62.00 446 LEU A C 1
ATOM 3723 O O . LEU A 1 446 ? 5.366 11.841 1.825 1.00 62.00 446 LEU A O 1
ATOM 3727 N N . ILE A 1 447 ? 4.095 10.363 0.716 1.00 64.81 447 ILE A N 1
ATOM 3728 C CA . ILE A 1 447 ? 5.170 9.899 -0.181 1.00 64.81 447 ILE A CA 1
ATOM 3729 C C . ILE A 1 447 ? 5.700 11.056 -1.032 1.00 64.81 447 ILE A C 1
ATOM 3731 O O . ILE A 1 447 ? 6.917 11.229 -1.131 1.00 64.81 447 ILE A O 1
ATOM 3735 N N . GLN A 1 448 ? 4.813 11.898 -1.572 1.00 64.88 448 GLN A N 1
ATOM 3736 C CA . GLN A 1 448 ? 5.210 13.111 -2.295 1.00 64.88 448 GLN A CA 1
ATOM 3737 C C . GLN A 1 448 ? 6.019 14.061 -1.398 1.00 64.88 448 GLN A C 1
ATOM 3739 O O . GLN A 1 448 ? 7.075 14.555 -1.802 1.00 64.88 448 GLN A O 1
ATOM 3744 N N . ILE A 1 449 ? 5.598 14.256 -0.143 1.00 66.50 449 ILE A N 1
ATOM 3745 C CA . ILE A 1 449 ? 6.368 15.039 0.832 1.00 66.50 449 ILE A CA 1
ATOM 3746 C C . ILE A 1 449 ? 7.756 14.426 1.066 1.00 66.50 449 ILE A C 1
ATOM 3748 O O . ILE A 1 449 ? 8.737 15.171 1.082 1.00 66.50 449 ILE A O 1
ATOM 3752 N N . PHE A 1 450 ? 7.896 13.106 1.234 1.00 69.75 450 PHE A N 1
ATOM 3753 C CA . PHE A 1 450 ? 9.214 12.471 1.429 1.00 69.75 450 PHE A CA 1
ATOM 3754 C C . PHE A 1 450 ? 10.095 12.564 0.195 1.00 69.75 450 PHE A C 1
ATOM 3756 O O . PHE A 1 450 ? 11.306 12.774 0.318 1.00 69.75 450 PHE A O 1
ATOM 3763 N N . TYR A 1 451 ? 9.497 12.474 -0.987 1.00 71.44 451 TYR A N 1
ATOM 3764 C CA . TYR A 1 451 ? 10.200 12.681 -2.239 1.00 71.44 451 TYR A CA 1
ATOM 3765 C C . TYR A 1 451 ? 10.820 14.088 -2.301 1.00 71.44 451 TYR A C 1
ATOM 3767 O O . TYR A 1 451 ? 12.030 14.235 -2.495 1.00 71.44 451 TYR A O 1
ATOM 3775 N N . LEU A 1 452 ? 10.028 15.126 -2.016 1.00 70.81 452 LEU A N 1
ATOM 3776 C CA . LEU A 1 452 ? 10.479 16.521 -2.050 1.00 70.81 452 LEU A CA 1
ATOM 3777 C C . LEU A 1 452 ? 11.434 16.882 -0.902 1.00 70.81 452 LEU A C 1
ATOM 3779 O O . LEU A 1 452 ? 12.426 17.579 -1.113 1.00 70.81 452 LEU A O 1
ATOM 3783 N N . SER A 1 453 ? 11.149 16.423 0.318 1.00 70.56 453 SER A N 1
ATOM 3784 C CA . SER A 1 453 ? 11.883 16.826 1.528 1.00 70.56 453 SER A CA 1
ATOM 3785 C C . SER A 1 453 ? 13.100 15.954 1.852 1.00 70.56 453 SER A C 1
ATOM 3787 O O . SER A 1 453 ? 13.974 16.384 2.607 1.00 70.56 453 SER A O 1
ATOM 3789 N N . GLY A 1 454 ? 13.177 14.745 1.292 1.00 79.31 454 GLY A N 1
ATOM 3790 C CA . GLY A 1 454 ? 14.234 13.777 1.573 1.00 79.31 454 GLY A CA 1
ATOM 3791 C C . GLY A 1 454 ? 14.945 13.291 0.318 1.00 79.31 454 GLY A C 1
ATOM 3792 O O . GLY A 1 454 ? 16.153 13.494 0.184 1.00 79.31 454 GLY A O 1
ATOM 3793 N N . HIS A 1 455 ? 14.208 12.682 -0.613 1.00 83.25 455 HIS A N 1
ATOM 3794 C CA . HIS A 1 455 ? 14.796 12.009 -1.775 1.00 83.25 455 HIS A CA 1
ATOM 3795 C C . HIS A 1 455 ? 15.590 12.961 -2.674 1.00 83.25 455 HIS A C 1
ATOM 3797 O O . HIS A 1 455 ? 16.791 12.754 -2.871 1.00 83.25 455 HIS A O 1
ATOM 3803 N N . LEU A 1 456 ? 14.956 14.041 -3.145 1.00 85.25 456 LEU A N 1
ATOM 3804 C CA . LEU A 1 456 ? 15.605 15.012 -4.025 1.00 85.25 456 LEU A CA 1
ATOM 3805 C C . LEU A 1 456 ? 16.807 15.709 -3.355 1.00 85.25 456 LEU A C 1
ATOM 3807 O O . LEU A 1 456 ? 17.874 15.737 -3.973 1.00 85.25 456 LEU A O 1
ATOM 3811 N N . PRO A 1 457 ? 16.727 16.226 -2.106 1.00 87.69 457 PRO A N 1
ATOM 3812 C CA . PRO A 1 457 ? 17.886 16.806 -1.426 1.00 87.69 457 PRO A CA 1
ATOM 3813 C C . PRO A 1 457 ? 19.062 15.838 -1.248 1.00 87.69 457 PRO A C 1
ATOM 3815 O O . PRO A 1 457 ? 20.216 16.230 -1.455 1.00 87.69 457 PRO A O 1
ATOM 3818 N N . LEU A 1 458 ? 18.796 14.581 -0.870 1.00 89.69 458 LEU A N 1
ATOM 3819 C CA . LEU A 1 458 ? 19.838 13.568 -0.683 1.00 89.69 458 LEU A CA 1
ATOM 3820 C C . LEU A 1 458 ? 20.519 13.225 -2.007 1.00 89.69 458 LEU A C 1
ATOM 3822 O O . LEU A 1 458 ? 21.751 13.249 -2.087 1.00 89.69 458 LEU A O 1
ATOM 3826 N N . LEU A 1 459 ? 19.726 12.982 -3.054 1.00 91.56 459 LEU A N 1
ATOM 3827 C CA . LEU A 1 459 ? 20.244 12.716 -4.389 1.00 91.56 459 LEU A CA 1
ATOM 3828 C C . LEU A 1 459 ? 21.047 13.909 -4.911 1.00 91.56 459 LEU A C 1
ATOM 3830 O O . LEU A 1 459 ? 22.174 13.727 -5.359 1.00 91.56 459 LEU A O 1
ATOM 3834 N N . ARG A 1 460 ? 20.545 15.141 -4.767 1.00 90.81 460 ARG A N 1
ATOM 3835 C CA . ARG A 1 460 ? 21.262 16.368 -5.161 1.00 90.81 460 ARG A CA 1
ATOM 3836 C C . ARG A 1 460 ? 22.601 16.498 -4.449 1.00 90.81 460 ARG A C 1
ATOM 3838 O O . ARG A 1 460 ? 23.606 16.822 -5.082 1.00 90.81 460 ARG A O 1
ATOM 3845 N N . GLY A 1 461 ? 22.643 16.190 -3.154 1.00 90.19 461 GLY A N 1
ATOM 3846 C CA . GLY A 1 461 ? 23.884 16.130 -2.386 1.00 90.19 461 GLY A CA 1
ATOM 3847 C C . GLY A 1 461 ? 24.885 15.116 -2.948 1.00 90.19 461 GLY A C 1
ATOM 3848 O O . GLY A 1 461 ? 26.069 15.436 -3.073 1.00 90.19 461 GLY A O 1
ATOM 3849 N N . ALA A 1 462 ? 24.422 13.922 -3.321 1.00 91.75 462 ALA A N 1
ATOM 3850 C CA . ALA A 1 462 ? 25.256 12.870 -3.899 1.00 91.75 462 ALA A CA 1
ATOM 3851 C C . ALA A 1 462 ? 25.732 13.205 -5.330 1.00 91.75 462 ALA A C 1
ATOM 3853 O O . ALA A 1 462 ? 26.920 13.058 -5.630 1.00 91.75 462 ALA A O 1
ATOM 3854 N N . VAL A 1 463 ? 24.851 13.757 -6.175 1.00 92.50 463 VAL A N 1
ATOM 3855 C CA . VAL A 1 463 ? 25.167 14.267 -7.525 1.00 92.50 463 VAL A CA 1
ATOM 3856 C C . VAL A 1 463 ? 26.293 15.300 -7.453 1.00 92.50 463 VAL A C 1
ATOM 3858 O O . VAL A 1 463 ? 27.289 15.190 -8.170 1.00 92.50 463 VAL A O 1
ATOM 3861 N N . LEU A 1 464 ? 26.177 16.286 -6.555 1.00 89.69 464 LEU A N 1
ATOM 3862 C CA . LEU A 1 464 ? 27.187 17.334 -6.372 1.00 89.69 464 LEU A CA 1
ATOM 3863 C C . LEU A 1 464 ? 28.552 16.763 -5.957 1.00 89.69 464 LEU A C 1
ATOM 3865 O O . LEU A 1 464 ? 29.586 17.234 -6.435 1.00 89.69 464 LEU A O 1
ATOM 3869 N N . GLN A 1 465 ? 28.569 15.749 -5.087 1.00 89.31 465 GLN A N 1
ATOM 3870 C CA . GLN A 1 465 ? 29.808 15.098 -4.652 1.00 89.31 465 GLN A CA 1
ATOM 3871 C C . GLN A 1 465 ? 30.485 14.330 -5.793 1.00 89.31 465 GLN A C 1
ATOM 3873 O O . GLN A 1 465 ? 31.686 14.511 -6.011 1.00 89.31 465 GLN A O 1
ATOM 3878 N N . LYS A 1 466 ? 29.726 13.518 -6.542 1.00 88.38 466 LYS A N 1
ATOM 3879 C CA . LYS A 1 466 ? 30.252 12.721 -7.660 1.00 88.38 466 LYS A CA 1
ATOM 3880 C C . LYS A 1 466 ? 30.751 13.605 -8.807 1.00 88.38 466 LYS A C 1
ATOM 3882 O O . LYS A 1 466 ? 31.898 13.462 -9.224 1.00 88.38 466 LYS A O 1
ATOM 3887 N N . ASN A 1 467 ? 29.965 14.603 -9.217 1.00 83.25 467 ASN A N 1
ATOM 3888 C CA . ASN A 1 467 ? 30.338 15.551 -10.276 1.00 83.25 467 ASN A CA 1
ATOM 3889 C C . ASN A 1 467 ? 31.606 16.351 -9.913 1.00 83.25 467 ASN A C 1
ATOM 3891 O O . ASN A 1 467 ? 32.479 16.579 -10.749 1.00 83.25 467 ASN A O 1
ATOM 3895 N N . HIS A 1 468 ? 31.776 16.742 -8.641 1.00 81.62 468 HIS A N 1
ATOM 3896 C CA . HIS A 1 468 ? 33.026 17.373 -8.205 1.00 81.62 468 HIS A CA 1
ATOM 3897 C C . HIS A 1 468 ? 34.224 16.414 -8.337 1.00 81.62 468 HIS A C 1
ATOM 3899 O O . HIS A 1 468 ? 35.315 16.845 -8.726 1.00 81.62 468 HIS A O 1
ATOM 3905 N N . PHE A 1 469 ? 34.058 15.141 -7.982 1.00 75.69 469 PHE A N 1
ATOM 3906 C CA . PHE A 1 469 ? 35.130 14.152 -8.056 1.00 75.69 469 PHE A CA 1
ATOM 3907 C C . PHE A 1 469 ? 35.570 13.884 -9.504 1.00 75.69 469 PHE A C 1
ATOM 3909 O O . PHE A 1 469 ? 36.768 13.912 -9.779 1.00 75.69 469 PHE A O 1
ATOM 3916 N N . GLU A 1 470 ? 34.625 13.721 -10.432 1.00 76.44 470 GLU A N 1
ATOM 3917 C CA . GLU A 1 470 ? 34.907 13.471 -11.854 1.00 76.44 470 GLU A CA 1
ATOM 3918 C C . GLU A 1 470 ? 35.612 14.657 -12.526 1.00 76.44 470 GLU A C 1
ATOM 3920 O O . GLU A 1 470 ? 36.632 14.464 -13.189 1.00 76.44 470 GLU A O 1
ATOM 3925 N N . ARG A 1 471 ? 35.195 15.899 -12.232 1.00 72.44 471 ARG A N 1
ATOM 3926 C CA . ARG A 1 471 ? 35.881 17.103 -12.739 1.00 72.44 471 ARG A CA 1
ATOM 3927 C C . ARG A 1 471 ? 37.346 17.197 -12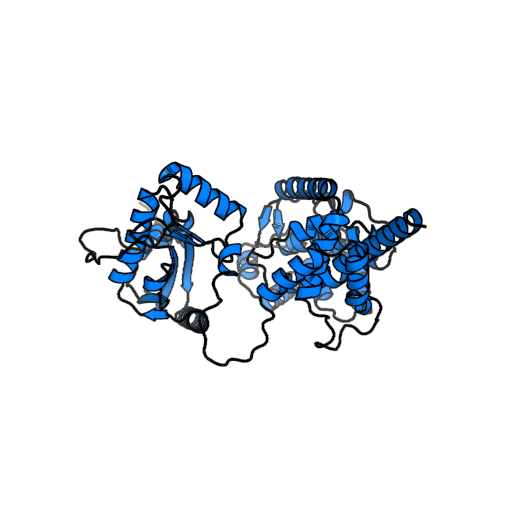.306 1.00 72.44 471 ARG A C 1
ATOM 3929 O O . ARG A 1 471 ? 38.183 17.628 -13.091 1.00 72.44 471 ARG A O 1
ATOM 3936 N N . ARG A 1 472 ? 37.686 16.755 -11.086 1.00 71.44 472 ARG A N 1
ATOM 3937 C CA . ARG A 1 472 ? 39.088 16.717 -10.614 1.00 71.44 472 ARG A CA 1
ATOM 3938 C C . ARG A 1 472 ? 39.928 15.627 -11.281 1.00 71.44 472 ARG A C 1
ATOM 3940 O O . ARG A 1 472 ? 41.146 15.700 -11.195 1.00 71.44 472 ARG A O 1
ATOM 3947 N N . LEU A 1 473 ? 39.307 14.589 -11.843 1.00 65.12 473 LEU A N 1
ATOM 3948 C CA . LEU A 1 473 ? 40.012 13.525 -12.564 1.00 65.12 473 LEU A CA 1
ATOM 3949 C C . LEU A 1 473 ? 40.246 13.886 -14.038 1.00 65.12 473 LEU A C 1
ATOM 3951 O O . LEU A 1 473 ? 41.166 13.343 -14.648 1.00 65.12 473 LEU A O 1
ATOM 3955 N N . SER A 1 474 ? 39.419 14.775 -14.600 1.00 63.78 474 SER A N 1
ATOM 3956 C CA . SER A 1 474 ? 39.545 15.288 -15.971 1.00 63.78 474 SER A CA 1
ATOM 3957 C C . SER A 1 474 ? 40.496 16.487 -16.127 1.00 63.78 474 SER A C 1
ATOM 3959 O O . SER A 1 474 ? 40.883 16.800 -17.254 1.00 63.78 474 SER A O 1
ATOM 3961 N N . GLU A 1 475 ? 40.843 17.159 -15.022 1.00 59.47 475 GLU A N 1
ATOM 3962 C CA . GLU A 1 475 ? 41.844 18.244 -14.919 1.00 59.47 475 GLU A CA 1
ATOM 3963 C C . GLU A 1 475 ? 43.241 17.693 -14.597 1.00 59.47 475 GLU A C 1
ATOM 3965 O O . GLU A 1 475 ? 44.226 18.210 -15.181 1.00 59.47 475 GLU A O 1
#

Sequence (475 aa):
MAKKQTSTKILSPENYIRQRARNLPLYQCLINDGWNDHGIANIIVSREHINGNITACFYLVDLFCLGVKDTFFRFNISKWEYDGMIEKFTETMPMSVVEYNLVHNIIFAALEFAEEIGFNPHKDFESITQYMLEEDDEKIPLIDIACGGKNGKPHYIQGEMDSDAKARQILNHLDKKVGPNNYYYLLATELDEIDEDFDDEDTDDEEGGEDDFENNYSEYLSNSFEENAKLFIEFTNFLDKDELLNDDSFMPDATKLMALTDVLKKDIVNKDLVDEWLKKWQEESEKIQITDLFSRETLGLTPDQPFTEKDLNYLTNADEEKRLKYMRKKWGKIPLVVYHEIMLEENGDKRSKKIKEYFDKYPDFPLLKAEFLMEQFQNKMIVPDETWLEFSNLFPFRQTISYREFYELALLRFYYFIYEKNLEGFSSIMSSFDPYDEMPEDLLFLIQIFYLSGHLPLLRGAVLQKNHFERRLSE

Radius of gyration: 27.43 Å; chains: 1; bounding box: 79×62×71 Å

Foldseek 3Di:
DDDPDDDPPDDDQQRCLQPPLQVFAWDWKKWFPCCQVQQWIWIKTWGADPVRFIKIKIFTARQAEAQGADIDIDGRHHPVVVVVVVVVVCVVTPMDIDDLLVVLLRNVNRQVLNVLLPHHHDPCCVRGNVSNHDPPDPVRDHDDRQGHDDPSFREAEQDPLHDPVNVVVRVVSNCVRVNPPRYHYAYPVNVLVPPPDDDDDDDPDDDCDPNVLVVLLVVLLPDDLLVLLVVLCVQLVVVVDPPPPPDPPPRDPVSNNVSSLVSLCVVQADVVLLVVLLVVVVVLPVQAAEDQWDDCLQQQHDPPQDDDPVLRVCCSPDDPVSNLVVCCVRPNPHLVNLLVVLVPDPDPVVSLVSLVVSCVVCVLRLLSVLVNLLVCLVVVVDQDDPCLLHPCNSPPPHRYDYPVSVVSSLVSQLSNCQSVLPQSSNVSSLVVPDPSDPDDPVVVVVSVVSCSVGNSVSSSVSSVVVSVVVVVVVD

Secondary structure (DSSP, 8-state):
--------PPPPHHHHHHHHGGGSPEEEEEEETTHHHHSEEEEEEEEE-TTS-EEEEEEEEETTTTEEEEEEEEEEE-HHHHHHHHHHHHHHS-EEEE-HHHHHHHHHHHHHHHHHTT----HHHHHTGGGGSPPSSTTSPP-----SSGGG--EEE--TT--HHHHHHHHHHHHHHT-TTSSEEE-HHHHTTT--S------------HHHHHHHHHHHHHS-HHHHHHHHHHHGGGGG-TTTTS-TT----HHHHHHHHHHHHHHHS-HHHHHHHHHHHHHHHTT-EEES---HHHHT--TTS---HHHHHHHHHS-HHHHHHHHHHHH-S-HHHHHHHHHT---HHHHHHHHHHHHHH-TT-HHHHHHHHHHHHHTT-SPPPGGGGSHHHHSTT-SEEEHHHHHHHHHHHHHHHHHHT-HHHHHHHHHHS-TTS---HHHHHHHHHHIIIIIHHHHHHHHHHHHHHHHHHH-